Protein AF-0000000071009349 (afdb_homodimer)

Sequence (386 aa):
MPAERRWDQREYRIVESASHNNNARTVIIETTTPGTSVPPHYHSRFSETFELINGSVSVHTGPADTSELAFKSTLTPLEPGKPMTVPLGWYHQFIVGNETSTFKCTLEPGDIGFENMLKVLDGLKRDGELDQLEEDDVFLAVLMDLTDAHPLWKVGEMLINVRKERSEAIEQMKEALLKKYDTPEALARLMADMPAERRWDQREYRIVESASHNNNARTVIIETTTPGTSVPPHYHSRFSETFELINGSVSVHTGPADTSELAFKSTLTPLEPGKPMTVPLGWYHQFIVGNETSTFKCTLEPGDIGFENMLKVLDGLKRDGELDQLEEDDVFLAVLMDLTDAHPLWKVGEMLINVRKERSEAIEQMKEALLKKYDTPEALARLMAD

Nearest PDB structures (foldseek):
  3s7i-assembly2_B  TM=7.568E-01  e=2.625E-07  Arachis hypogaea
  3smh-assembly1_A  TM=7.484E-01  e=4.277E-07  Arachis hypogaea
  2cv6-assembly1_A  TM=7.395E-01  e=4.024E-07  Vigna radiata
  2eaa-assembly1_A  TM=7.449E-01  e=1.364E-06  Vigna angularis
  1ipk-assembly1_A  TM=7.450E-01  e=4.911E-06  Glycine max

InterPro domains:
  IPR011051 RmlC-like cupin domain superfamily [SSF51182] (26-125)
  IPR014710 RmlC-like jelly roll fold [G3DSA:2.60.120.10] (3-122)

Organism: Aspergillus flavus (strain ATCC 200026 / FGSC A1120 / IAM 13836 / NRRL 3357 / JCM 12722 / SRRC 167) (NCBI:txid332952)

Radius of gyration: 21.29 Å; Cα contacts (8 Å, |Δi|>4): 818; chains: 2; bounding box: 38×62×52 Å

Secondary structure (DSSP, 8-state):
------GGG-EEEEEE-GGGTTTS-EEEEEEE-TT-B---EEESS-EEEEEEEES-EEEEEE-TT--HHHHHT--EE-BTTB-EEE-TT-EEEEEE-SS-EEEEEEEES--HHHHHHHHHHHHHHHTT-GGGGTT-HHHHHHHHHHTTEEE-HHHHHHHHHHHHHSHHHHHHHHHHHHHHH-SHHHHHHHH--/---TT-GGG-EEEEEE-GGGTTTS-EEEEEEE-TT-B--SEEESS-EEEEEEEES-EEEEEE-TT--HHHHHT--EE-BTTB-EEE-TT-EEEEEE-SS-EEEEEEEES--HHHHHHHHHHHHHHHTT-GGGGTT-HHHHHHHHHHTTEEE-HHHHHHHHHHHHHSHHHHHHHHHHHHHHH-SHHHHHHHH--

Solvent-accessible surface area (backbone atoms only — not comparable to full-atom values): 19409 Å² total; per-residue (Å²): 126,76,67,42,51,53,69,83,55,50,43,73,34,39,78,38,51,19,92,76,52,68,26,53,33,24,30,34,41,39,38,34,46,50,56,26,30,55,71,46,22,26,28,82,73,31,23,43,29,42,32,39,73,44,69,36,43,29,34,27,53,40,56,70,84,59,46,74,73,62,39,71,70,37,64,38,75,58,39,70,89,47,69,45,72,43,56,60,47,22,35,34,32,51,38,28,37,90,37,62,24,32,34,37,40,37,29,43,23,26,47,68,40,43,52,41,42,52,26,35,54,52,46,30,49,75,70,69,50,39,74,82,41,73,84,33,66,55,54,50,51,35,50,27,59,35,48,46,45,47,50,45,65,73,62,26,54,51,48,54,51,45,40,65,73,39,36,40,58,28,53,52,49,44,51,52,45,42,73,72,24,62,42,74,66,41,53,51,57,33,49,51,132,127,83,78,41,48,52,69,85,56,50,43,74,33,39,79,39,51,19,91,77,51,68,24,53,33,24,29,34,42,39,38,34,44,50,55,28,32,57,76,46,23,27,28,82,73,32,23,44,30,43,31,38,70,44,70,36,45,29,35,28,52,42,56,71,85,58,46,72,71,63,38,70,70,36,64,39,74,59,40,70,89,48,71,45,73,44,55,60,47,23,34,34,30,50,38,29,36,91,36,63,24,31,33,36,41,37,27,43,23,26,47,67,40,44,52,40,42,51,26,35,53,52,46,29,48,75,69,69,51,38,76,82,41,73,82,34,68,55,54,50,51,34,51,28,61,35,48,46,44,47,49,46,66,76,61,26,54,52,48,53,53,45,38,64,74,38,35,41,58,28,54,51,48,45,51,52,45,42,73,73,23,63,42,75,66,40,51,51,59,32,48,51,132

Foldseek 3Di:
DQQQQVLLFKDKFWQDACVVVVQFKTKMKMKGFAFHKDFKWFAQPWKKKKAWDDAKKWKFKAAPPDDPVNSVVRIDIHDHPDMDIHGHRIIMMMHGHHGTTMMMMMIGRYAVLLVLLVQLSVVCSVVVNNVVCSPPLLVVLLNCVSRRIQGDDPNNVVNVVCCVVPVVVSVVVNVVSCVPGVDPVSNCVSNPD/DQQLQPLLFKDKFWQDACVVPVQFKTKMKMKGFAFHKHFKWFAAPWKKKKAWDDAKKWKFKAAPPDDPVNSVVRTDIHDHPDMDIHGHRIIMMMHGHHGTTMMMMMIGRYAVLLVLLVQLSVVCSVVVNNVVCSPPLLVVLLNCVSRRIQGDDPNNVVNVVCCVVPVVVSVVVNVVSCVPGVDPVSNCVSNPD

Structure (mmCIF, N/CA/C/O backbone):
data_AF-0000000071009349-model_v1
#
loop_
_entity.id
_entity.type
_entity.pdbx_description
1 polymer 'Cupin type-1 domain-containing protein'
#
loop_
_atom_site.group_PDB
_atom_site.id
_atom_site.type_symbol
_atom_site.label_atom_id
_atom_site.label_alt_id
_atom_site.label_comp_id
_atom_site.label_asym_id
_atom_site.label_entity_id
_atom_site.label_seq_id
_atom_site.pdbx_PDB_ins_code
_atom_site.Cartn_x
_atom_site.Cartn_y
_atom_site.Cartn_z
_atom_site.occupancy
_atom_site.B_iso_or_equiv
_atom_site.auth_seq_id
_atom_site.auth_comp_id
_atom_site.auth_asym_id
_atom_site.auth_atom_id
_atom_site.pdbx_PDB_model_num
ATOM 1 N N . MET A 1 1 ? 15.219 -21.469 3.133 1 33.97 1 MET A N 1
ATOM 2 C CA . MET A 1 1 ? 14.781 -22.141 1.91 1 33.97 1 MET A CA 1
ATOM 3 C C . MET A 1 1 ? 14.102 -21.156 0.969 1 33.97 1 MET A C 1
ATOM 5 O O . MET A 1 1 ? 13.266 -20.359 1.397 1 33.97 1 MET A O 1
ATOM 9 N N . PRO A 1 2 ? 14.766 -20.719 0.008 1 44.06 2 PRO A N 1
ATOM 10 C CA . PRO A 1 2 ? 14.32 -19.719 -0.963 1 44.06 2 PRO A CA 1
ATOM 11 C C . PRO A 1 2 ? 12.867 -19.906 -1.389 1 44.06 2 PRO A C 1
ATOM 13 O O . PRO A 1 2 ? 12.398 -21.047 -1.489 1 44.06 2 PRO A O 1
ATOM 16 N N . ALA A 1 3 ? 11.977 -19.141 -0.823 1 52.59 3 ALA A N 1
ATOM 17 C CA . ALA A 1 3 ? 10.602 -19.281 -1.298 1 52.59 3 ALA A CA 1
ATOM 18 C C . ALA A 1 3 ? 10.57 -19.641 -2.781 1 52.59 3 ALA A C 1
ATOM 20 O O . ALA A 1 3 ? 11.25 -19.016 -3.594 1 52.59 3 ALA A O 1
ATOM 21 N N . GLU A 1 4 ? 10.289 -20.906 -3.043 1 76.62 4 GLU A N 1
ATOM 22 C CA . GLU A 1 4 ? 10.25 -21.438 -4.398 1 76.62 4 GLU A CA 1
ATOM 23 C C . GLU A 1 4 ? 9.156 -20.781 -5.227 1 76.62 4 GLU A C 1
ATOM 25 O O . GLU A 1 4 ? 8.07 -21.344 -5.398 1 76.62 4 GLU A O 1
ATOM 30 N N . ARG A 1 5 ? 9.391 -19.469 -5.484 1 76.38 5 ARG A N 1
ATOM 31 C CA . ARG A 1 5 ? 8.406 -18.656 -6.188 1 76.38 5 ARG A CA 1
ATOM 32 C C . ARG A 1 5 ? 8.172 -19.188 -7.602 1 76.38 5 ARG A C 1
ATOM 34 O O . ARG A 1 5 ? 7.043 -1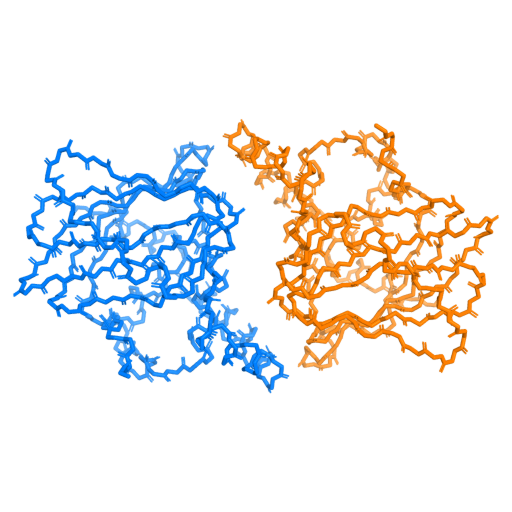9.172 -8.102 1 76.38 5 ARG A O 1
ATOM 41 N N . ARG A 1 6 ? 9.211 -19.703 -8.18 1 84.62 6 ARG A N 1
ATOM 42 C CA . ARG A 1 6 ? 9.164 -20.328 -9.492 1 84.62 6 ARG A CA 1
ATOM 43 C C . ARG A 1 6 ? 8.352 -19.484 -10.477 1 84.62 6 ARG A C 1
ATOM 45 O O . ARG A 1 6 ? 7.457 -20 -11.148 1 84.62 6 ARG A O 1
ATOM 52 N N . TRP A 1 7 ? 8.672 -18.219 -10.602 1 84.88 7 TRP A N 1
ATOM 53 C CA . TRP A 1 7 ? 7.91 -17.281 -11.422 1 84.88 7 TRP A CA 1
ATOM 54 C C . TRP A 1 7 ? 7.793 -17.797 -12.859 1 84.88 7 TRP A C 1
ATOM 56 O O . TRP A 1 7 ? 6.738 -17.672 -13.484 1 84.88 7 TRP A O 1
ATOM 66 N N . ASP A 1 8 ? 8.812 -18.391 -13.289 1 84.06 8 ASP A N 1
ATOM 67 C CA . ASP A 1 8 ? 8.883 -18.797 -14.68 1 84.06 8 ASP A CA 1
ATOM 68 C C . ASP A 1 8 ? 8.07 -20.078 -14.922 1 84.06 8 ASP A C 1
ATOM 70 O O . ASP A 1 8 ? 7.828 -20.453 -16.062 1 84.06 8 ASP A O 1
ATOM 74 N N . GLN A 1 9 ? 7.629 -20.688 -13.844 1 88.62 9 GLN A N 1
ATOM 75 C CA . GLN A 1 9 ? 6.875 -21.922 -13.977 1 88.62 9 GLN A CA 1
ATOM 76 C C . GLN A 1 9 ? 5.391 -21.703 -13.703 1 88.62 9 GLN A C 1
ATOM 78 O O . GLN A 1 9 ? 4.621 -22.656 -13.602 1 88.62 9 GLN A O 1
ATOM 83 N N . ARG A 1 10 ? 5.047 -20.484 -13.594 1 93.44 10 ARG A N 1
ATOM 84 C CA . ARG A 1 10 ? 3.662 -20.125 -13.305 1 93.44 10 ARG A CA 1
ATOM 85 C C . ARG A 1 10 ? 2.965 -19.594 -14.555 1 93.44 10 ARG A C 1
ATOM 87 O O . ARG A 1 10 ? 3.561 -18.844 -15.336 1 93.44 10 ARG A O 1
ATOM 94 N N . GLU A 1 11 ? 1.823 -20.109 -14.75 1 94.56 11 GLU A N 1
ATOM 95 C CA . GLU A 1 11 ? 0.982 -19.641 -15.844 1 94.56 11 GLU A CA 1
ATOM 96 C C . GLU A 1 11 ? -0.296 -18.984 -15.32 1 94.56 11 GLU A C 1
ATOM 98 O O . GLU A 1 11 ? -0.924 -19.516 -14.391 1 94.56 11 GLU A O 1
ATOM 103 N N . TYR A 1 12 ? -0.627 -17.859 -15.969 1 96.81 12 TYR A N 1
ATOM 104 C CA . TYR A 1 12 ? -1.777 -17.109 -15.492 1 96.81 12 TYR A CA 1
ATOM 105 C C . TYR A 1 12 ? -2.752 -16.812 -16.625 1 96.81 12 TYR A C 1
ATOM 107 O O . TYR A 1 12 ? -2.342 -16.625 -17.766 1 96.81 12 TYR A O 1
ATOM 115 N N . ARG A 1 13 ? -3.996 -16.766 -16.266 1 97.88 13 ARG A N 1
ATOM 116 C CA . ARG A 1 13 ? -5.074 -16.203 -17.078 1 97.88 13 ARG A CA 1
ATOM 117 C C . ARG A 1 13 ? -5.973 -15.297 -16.25 1 97.88 13 ARG A C 1
ATOM 119 O O . ARG A 1 13 ? -6.348 -15.633 -15.125 1 97.88 13 ARG A O 1
ATOM 126 N N . ILE A 1 14 ? -6.301 -14.156 -16.828 1 98.62 14 ILE A N 1
ATOM 127 C CA . ILE A 1 14 ? -7.297 -13.289 -16.219 1 98.62 14 ILE A CA 1
ATOM 128 C C . ILE A 1 14 ? -8.68 -13.602 -16.781 1 98.62 14 ILE A C 1
ATOM 130 O O . ILE A 1 14 ? -8.914 -13.438 -17.984 1 98.62 14 ILE A O 1
ATOM 134 N N . VAL A 1 15 ? -9.562 -14 -15.961 1 98.44 15 VAL A N 1
ATOM 135 C CA . VAL A 1 15 ? -10.914 -14.383 -16.359 1 98.44 15 VAL A CA 1
ATOM 136 C C . VAL A 1 15 ? -11.828 -13.156 -16.328 1 98.44 15 VAL A C 1
ATOM 138 O O . VAL A 1 15 ? -12.711 -13 -17.172 1 98.44 15 VAL A O 1
ATOM 141 N N . GLU A 1 16 ? -11.695 -12.375 -15.312 1 98.19 16 GLU A N 1
ATOM 142 C CA . GLU A 1 16 ? -12.375 -11.094 -15.148 1 98.19 16 GLU A CA 1
ATOM 143 C C . GLU A 1 16 ? -11.391 -10 -14.734 1 98.19 16 GLU A C 1
ATOM 145 O O . GLU A 1 16 ? -10.594 -10.195 -13.82 1 98.19 16 GLU A O 1
ATOM 150 N N . SER A 1 17 ? -11.438 -8.93 -15.461 1 98.25 17 SER A N 1
ATOM 151 C CA . SER A 1 17 ? -10.602 -7.785 -15.117 1 98.25 17 SER A CA 1
ATOM 152 C C . SER A 1 17 ? -11.406 -6.699 -14.422 1 98.25 17 SER A C 1
ATOM 154 O O . SER A 1 17 ? -12.539 -6.418 -14.797 1 98.25 17 SER A O 1
ATOM 156 N N . ALA A 1 18 ? -10.797 -6.086 -13.492 1 96.94 18 ALA A N 1
ATOM 157 C CA . ALA A 1 18 ? -11.406 -4.961 -12.781 1 96.94 18 ALA A CA 1
ATOM 158 C C . ALA A 1 18 ? -11.742 -3.822 -13.742 1 96.94 18 ALA A C 1
ATOM 160 O O . ALA A 1 18 ? -12.711 -3.088 -13.531 1 96.94 18 ALA A O 1
ATOM 161 N N . SER A 1 19 ? -10.969 -3.684 -14.766 1 94.56 19 SER A N 1
ATOM 162 C CA . SER A 1 19 ? -11.172 -2.611 -15.734 1 94.56 19 SER A CA 1
ATOM 163 C C . SER A 1 19 ? -12.453 -2.822 -16.531 1 94.56 19 SER A C 1
ATOM 165 O O . SER A 1 19 ? -12.93 -1.905 -17.203 1 94.56 19 SER A O 1
ATOM 167 N N . HIS A 1 20 ? -13 -3.982 -16.438 1 95.88 20 HIS A N 1
ATOM 168 C CA . HIS A 1 20 ? -14.164 -4.297 -17.266 1 95.88 20 HIS A CA 1
ATOM 169 C C . HIS A 1 20 ? -15.414 -4.477 -16.406 1 95.88 20 HIS A C 1
ATOM 171 O O . HIS A 1 20 ? -16.484 -4.781 -16.922 1 95.88 20 HIS A O 1
ATOM 177 N N . ASN A 1 21 ? -15.352 -4.336 -15.102 1 96.75 21 ASN A N 1
ATOM 178 C CA . ASN A 1 21 ? -16.516 -4.641 -14.273 1 96.75 21 ASN A CA 1
ATOM 179 C C . ASN A 1 21 ? -16.656 -3.654 -13.117 1 96.75 21 ASN A C 1
ATOM 181 O O . ASN A 1 21 ? -17.047 -4.039 -12.016 1 96.75 21 ASN A O 1
ATOM 185 N N . ASN A 1 22 ? -16.234 -2.375 -13.398 1 93.06 22 ASN A N 1
ATOM 186 C CA . ASN A 1 22 ? -16.344 -1.284 -12.438 1 93.06 22 ASN A CA 1
ATOM 187 C C . ASN A 1 22 ? -15.602 -1.598 -11.148 1 93.06 22 ASN A C 1
ATOM 189 O O . ASN A 1 22 ? -16.109 -1.354 -10.055 1 93.06 22 ASN A O 1
ATOM 193 N N . ASN A 1 23 ? -14.484 -2.334 -11.266 1 95.06 23 ASN A N 1
ATOM 194 C CA . ASN A 1 23 ? -13.547 -2.639 -10.195 1 95.06 23 ASN A CA 1
ATOM 195 C C . ASN A 1 23 ? -14.133 -3.641 -9.203 1 95.06 23 ASN A C 1
ATOM 197 O O . ASN A 1 23 ? -13.656 -3.758 -8.078 1 95.06 23 ASN A O 1
ATOM 201 N N . ALA A 1 24 ? -15.109 -4.367 -9.57 1 95.56 24 ALA A N 1
ATOM 202 C CA . ALA A 1 24 ? -15.805 -5.285 -8.664 1 95.56 24 ALA A CA 1
ATOM 203 C C . ALA A 1 24 ? -14.883 -6.418 -8.227 1 95.56 24 ALA A C 1
ATOM 205 O O . ALA A 1 24 ? -14.859 -6.789 -7.051 1 95.56 24 ALA A O 1
ATOM 206 N N . ARG A 1 25 ? -14.156 -6.957 -9.203 1 97.88 25 ARG A N 1
ATOM 207 C CA . ARG A 1 25 ? -13.266 -8.062 -8.859 1 97.88 25 ARG A CA 1
ATOM 208 C C . ARG A 1 25 ? -12.234 -8.289 -9.953 1 97.88 25 ARG A C 1
ATOM 210 O O . ARG A 1 25 ? -12.414 -7.855 -11.094 1 97.88 25 ARG A O 1
ATOM 217 N N . THR A 1 26 ? -11.141 -8.828 -9.664 1 98.56 26 THR A N 1
ATOM 218 C CA . THR A 1 26 ? -10.164 -9.469 -10.531 1 98.56 26 THR A CA 1
ATOM 219 C C . THR A 1 26 ? -10.156 -10.984 -10.312 1 98.56 26 THR A C 1
ATOM 221 O O . THR A 1 26 ? -10 -11.453 -9.188 1 98.56 26 THR A O 1
ATOM 224 N N . VAL A 1 27 ? -10.375 -11.727 -11.344 1 98.81 27 VAL A N 1
ATOM 225 C CA . VAL A 1 27 ? -10.391 -13.188 -11.242 1 98.81 27 VAL A CA 1
ATOM 226 C C . VAL A 1 27 ? -9.273 -13.773 -12.094 1 98.81 27 VAL A C 1
ATOM 228 O O . VAL A 1 27 ? -9.18 -13.492 -13.297 1 98.81 27 VAL A O 1
ATOM 231 N N . ILE A 1 28 ? -8.477 -14.578 -11.516 1 98.75 28 ILE A N 1
ATOM 232 C CA . ILE A 1 28 ? -7.266 -15.125 -12.133 1 98.75 28 ILE A CA 1
ATOM 233 C C . ILE A 1 28 ? -7.266 -16.641 -12 1 98.75 28 ILE A C 1
ATOM 235 O O . ILE A 1 28 ? -7.609 -17.188 -10.945 1 98.75 28 ILE A O 1
ATOM 239 N N . ILE A 1 29 ? -6.941 -17.344 -13.008 1 98.62 29 ILE A N 1
ATOM 240 C CA . ILE A 1 29 ? -6.617 -18.75 -12.953 1 98.62 29 ILE A CA 1
ATOM 241 C C . ILE A 1 29 ? -5.105 -18.938 -13.047 1 98.62 29 ILE A C 1
ATOM 243 O O . ILE A 1 29 ? -4.465 -18.438 -13.969 1 98.62 29 ILE A O 1
ATOM 247 N N . GLU A 1 30 ? -4.547 -19.594 -12.102 1 97.94 30 GLU A N 1
ATOM 248 C CA . GLU A 1 30 ? -3.111 -19.875 -12.078 1 97.94 30 GLU A CA 1
ATOM 249 C C . GLU A 1 30 ? -2.842 -21.375 -12.133 1 97.94 30 GLU A C 1
ATOM 251 O O . GLU A 1 30 ? -3.506 -22.156 -11.445 1 97.94 30 GLU A O 1
ATOM 256 N N . THR A 1 31 ? -2.002 -21.781 -12.984 1 98 31 THR A N 1
ATOM 257 C CA . THR A 1 31 ? -1.43 -23.125 -13.008 1 98 31 THR A CA 1
ATOM 258 C C . THR A 1 31 ? 0.057 -23.094 -12.672 1 98 31 THR A C 1
ATOM 260 O O . THR A 1 31 ? 0.817 -22.328 -13.273 1 98 31 THR A O 1
ATOM 263 N N . THR A 1 32 ? 0.44 -23.875 -11.734 1 96.19 32 THR A N 1
ATOM 264 C CA . THR A 1 32 ? 1.826 -23.797 -11.281 1 96.19 32 THR A CA 1
ATOM 265 C C . THR A 1 32 ? 2.344 -25.156 -10.844 1 96.19 32 THR A C 1
ATOM 267 O O . THR A 1 32 ? 1.579 -26.125 -10.758 1 96.19 32 THR A O 1
ATOM 270 N N . THR A 1 33 ? 3.633 -25.25 -10.664 1 95.75 33 THR A N 1
ATOM 271 C CA . THR A 1 33 ? 4.332 -26.516 -10.484 1 95.75 33 THR A CA 1
ATOM 272 C C . THR A 1 33 ? 4.449 -26.859 -9 1 95.75 33 THR A C 1
ATOM 274 O O . THR A 1 33 ? 4.223 -26.016 -8.141 1 95.75 33 THR A O 1
ATOM 277 N N . PRO A 1 34 ? 4.75 -28.141 -8.711 1 95.88 34 PRO A N 1
ATOM 278 C CA . PRO A 1 34 ? 4.848 -28.609 -7.328 1 95.88 34 PRO A CA 1
ATOM 279 C C . PRO A 1 34 ? 5.828 -27.797 -6.492 1 95.88 34 PRO A C 1
ATOM 281 O O . PRO A 1 34 ? 6.902 -27.438 -6.977 1 95.88 34 PRO A O 1
ATOM 284 N N . GLY A 1 35 ? 5.445 -27.516 -5.27 1 94.5 35 GLY A N 1
ATOM 285 C CA . GLY A 1 35 ? 6.328 -26.859 -4.324 1 94.5 35 GLY A CA 1
ATOM 286 C C . GLY A 1 35 ? 6.301 -25.344 -4.438 1 94.5 35 GLY A C 1
ATOM 287 O O . GLY A 1 35 ? 6.863 -24.641 -3.596 1 94.5 35 GLY A O 1
ATOM 288 N N . THR A 1 36 ? 5.59 -24.828 -5.445 1 95.38 36 THR A N 1
ATOM 289 C CA . THR A 1 36 ? 5.492 -23.391 -5.637 1 95.38 36 THR A CA 1
ATOM 290 C C . THR A 1 36 ? 4.805 -22.734 -4.445 1 95.38 36 THR A C 1
ATOM 292 O O . THR A 1 36 ? 3.814 -23.25 -3.928 1 95.38 36 THR A O 1
ATOM 295 N N . SER A 1 37 ? 5.371 -21.594 -3.99 1 95.75 37 SER A N 1
ATOM 296 C CA . SER A 1 37 ? 4.766 -20.812 -2.922 1 95.75 37 SER A CA 1
ATOM 297 C C . SER A 1 37 ? 5.172 -19.344 -3.014 1 95.75 37 SER A C 1
ATOM 299 O O . SER A 1 37 ? 5.805 -18.922 -3.988 1 95.75 37 SER A O 1
ATOM 301 N N . VAL A 1 38 ? 4.652 -18.547 -2.164 1 93.75 38 VAL A N 1
ATOM 302 C CA . VAL A 1 38 ? 5.004 -17.141 -1.971 1 93.75 38 VAL A CA 1
ATOM 303 C C . VAL A 1 38 ? 5.277 -16.875 -0.491 1 93.75 38 VAL A C 1
ATOM 305 O O . VAL A 1 38 ? 4.82 -17.625 0.375 1 93.75 38 VAL A O 1
ATOM 308 N N . PRO A 1 39 ? 6.062 -15.883 -0.179 1 94.25 39 PRO A N 1
ATOM 309 C CA . PRO A 1 39 ? 6.23 -15.578 1.243 1 94.25 39 PRO A CA 1
ATOM 310 C C . PRO A 1 39 ? 4.914 -15.211 1.928 1 94.25 39 PRO A C 1
ATOM 312 O O . PRO A 1 39 ? 4.02 -14.656 1.292 1 94.25 39 PRO A O 1
ATOM 315 N N . PRO A 1 40 ? 4.832 -15.531 3.25 1 96.75 40 PRO A N 1
ATOM 316 C CA . PRO A 1 40 ? 3.664 -15.055 3.994 1 96.75 40 PRO A CA 1
ATOM 317 C C . PRO A 1 40 ? 3.467 -13.547 3.883 1 96.75 40 PRO A C 1
ATOM 319 O O . PRO A 1 40 ? 4.434 -12.781 3.977 1 96.75 40 PRO A O 1
ATOM 322 N N . HIS A 1 41 ? 2.229 -13.086 3.668 1 97.12 41 HIS A N 1
ATOM 323 C CA . HIS A 1 41 ? 1.938 -11.672 3.459 1 97.12 41 HIS A CA 1
ATOM 324 C C . HIS A 1 41 ? 0.471 -11.359 3.74 1 97.12 41 HIS A C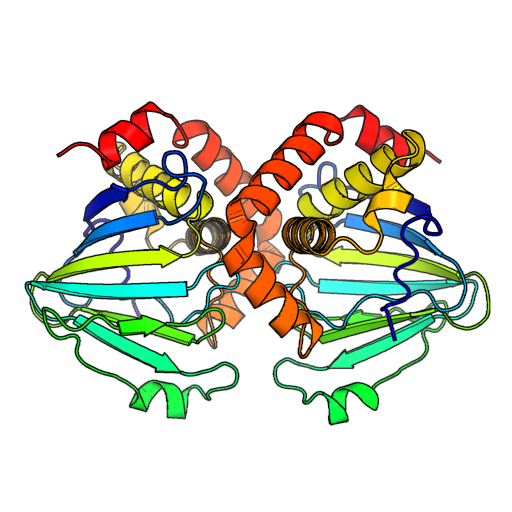 1
ATOM 326 O O . HIS A 1 41 ? -0.309 -12.266 4.051 1 97.12 41 HIS A O 1
ATOM 332 N N . TYR A 1 42 ? 0.134 -10.148 3.703 1 95.62 42 TYR A N 1
ATOM 333 C CA . TYR A 1 42 ? -1.254 -9.695 3.715 1 95.62 42 TYR A CA 1
ATOM 334 C C . TYR A 1 42 ? -1.481 -8.609 2.672 1 95.62 42 TYR A C 1
ATOM 336 O O . TYR A 1 42 ? -0.526 -8.062 2.117 1 95.62 42 TYR A O 1
ATOM 344 N N . HIS A 1 43 ? -2.725 -8.406 2.303 1 95.56 43 HIS A N 1
ATOM 345 C CA . HIS A 1 43 ? -3.152 -7.316 1.433 1 95.56 43 HIS A CA 1
ATOM 346 C C . HIS A 1 43 ? -3.99 -6.297 2.197 1 95.56 43 HIS A C 1
ATOM 348 O O . HIS A 1 43 ? -4.746 -6.66 3.1 1 95.56 43 HIS A O 1
ATOM 354 N N . SER A 1 44 ? -3.902 -5.07 1.771 1 90.5 44 SER A N 1
ATOM 355 C CA . SER A 1 44 ? -4.645 -4.023 2.467 1 90.5 44 SER A CA 1
ATOM 356 C C . SER A 1 44 ? -5.723 -3.422 1.573 1 90.5 44 SER A C 1
ATOM 358 O O . SER A 1 44 ? -6.43 -2.498 1.981 1 90.5 44 SER A O 1
ATOM 360 N N . ARG A 1 45 ? -5.918 -3.994 0.397 1 91.56 45 ARG A N 1
ATOM 361 C CA . ARG A 1 45 ? -6.832 -3.342 -0.535 1 91.56 45 ARG A CA 1
ATOM 362 C C . ARG A 1 45 ? -7.949 -4.289 -0.963 1 91.56 45 ARG A C 1
ATOM 364 O O . ARG A 1 45 ? -8.977 -3.852 -1.487 1 91.56 45 ARG A O 1
ATOM 371 N N . PHE A 1 46 ? -7.711 -5.539 -0.747 1 95.81 46 PHE A N 1
ATOM 372 C CA . PHE A 1 46 ? -8.695 -6.504 -1.232 1 95.81 46 PHE A CA 1
ATOM 373 C C . PHE A 1 46 ? -8.633 -7.797 -0.428 1 95.81 46 PHE A C 1
ATOM 375 O O . PHE A 1 46 ? -7.605 -8.094 0.191 1 95.81 46 PHE A O 1
ATOM 382 N N . SER A 1 47 ? -9.734 -8.477 -0.39 1 96.69 47 SER A N 1
ATOM 383 C CA . SER A 1 47 ? -9.758 -9.867 0.035 1 96.69 47 SER A CA 1
ATOM 384 C C . SER A 1 47 ? -9.352 -10.805 -1.103 1 96.69 47 SER A C 1
ATOM 386 O O . SER A 1 47 ? -9.422 -10.422 -2.273 1 96.69 47 SER A O 1
ATOM 388 N N . GLU A 1 48 ? -8.883 -11.898 -0.753 1 98.5 48 GLU A N 1
ATOM 389 C CA . GLU A 1 48 ? -8.438 -12.898 -1.724 1 98.5 48 GLU A CA 1
ATOM 390 C C . GLU A 1 48 ? -9.078 -14.25 -1.463 1 98.5 48 GLU A C 1
ATOM 392 O O . GLU A 1 48 ? -8.977 -14.797 -0.361 1 98.5 48 GLU A O 1
ATOM 397 N N . THR A 1 49 ? -9.758 -14.789 -2.469 1 98.81 49 THR A N 1
ATOM 398 C CA . THR A 1 49 ? -10.406 -16.094 -2.373 1 98.81 49 THR A CA 1
ATOM 399 C C . THR A 1 49 ? -9.688 -17.125 -3.25 1 98.81 49 THR A C 1
ATOM 401 O O . THR A 1 49 ? -9.43 -16.859 -4.43 1 98.81 49 THR A O 1
ATOM 404 N N . PHE A 1 50 ? -9.445 -18.25 -2.658 1 98.88 50 PHE A N 1
ATOM 405 C CA . PHE A 1 50 ? -8.797 -19.344 -3.363 1 98.88 50 PHE A CA 1
ATOM 406 C C . PHE A 1 50 ? -9.789 -20.484 -3.607 1 98.88 50 PHE A C 1
ATOM 408 O O . PHE A 1 50 ? -10.5 -20.891 -2.691 1 98.88 50 PHE A O 1
ATOM 415 N N . GLU A 1 51 ? -9.828 -20.969 -4.816 1 98.75 51 GLU A N 1
ATOM 416 C CA . GLU A 1 51 ? -10.625 -22.141 -5.203 1 98.75 51 GLU A CA 1
ATOM 417 C C . GLU A 1 51 ? -9.781 -23.141 -5.992 1 98.75 51 GLU A C 1
ATOM 419 O O . GLU A 1 51 ? -9.297 -22.828 -7.078 1 98.75 51 GLU A O 1
ATOM 424 N N . LEU A 1 52 ? -9.719 -24.328 -5.5 1 98.81 52 LEU A N 1
ATOM 425 C CA . LEU A 1 52 ? -8.969 -25.359 -6.195 1 98.81 52 LEU A CA 1
ATOM 426 C C . LEU A 1 52 ? -9.75 -25.891 -7.391 1 98.81 52 LEU A C 1
ATOM 428 O O . LEU A 1 52 ? -10.938 -26.203 -7.273 1 98.81 52 LEU A O 1
ATOM 432 N N . ILE A 1 53 ? -9.156 -25.938 -8.477 1 98.5 53 ILE A N 1
ATOM 433 C CA . ILE A 1 53 ? -9.75 -26.531 -9.664 1 98.5 53 ILE A CA 1
ATOM 434 C C . ILE A 1 53 ? -9.211 -27.953 -9.844 1 98.5 53 ILE A C 1
ATOM 436 O O . ILE A 1 53 ? -9.984 -28.906 -10 1 98.5 53 ILE A O 1
ATOM 440 N N . ASN A 1 54 ? -7.93 -28.109 -9.797 1 98 54 ASN A N 1
ATOM 441 C CA . ASN A 1 54 ? -7.273 -29.422 -9.867 1 98 54 ASN A CA 1
ATOM 442 C C . ASN A 1 54 ? -5.934 -29.406 -9.141 1 98 54 ASN A C 1
ATOM 444 O O . ASN A 1 54 ? -5.309 -28.359 -8.992 1 98 54 ASN A O 1
ATOM 448 N N . GLY A 1 55 ? -5.543 -30.578 -8.695 1 98.25 55 GLY A N 1
ATOM 449 C CA . GLY A 1 55 ? -4.258 -30.719 -8.023 1 98.25 55 GLY A CA 1
ATOM 450 C C . GLY A 1 55 ? -4.352 -30.594 -6.52 1 98.25 55 GLY A C 1
ATOM 451 O O . GLY A 1 55 ? -5.301 -31.078 -5.906 1 98.25 55 GLY A O 1
ATOM 452 N N . SER A 1 56 ? -3.223 -30.109 -5.934 1 98.25 56 SER A N 1
ATOM 453 C CA . SER A 1 56 ? -3.102 -30.031 -4.48 1 98.25 56 SER A CA 1
ATOM 454 C C . SER A 1 56 ? -2.498 -28.703 -4.055 1 98.25 56 SER A C 1
ATOM 456 O O . SER A 1 56 ? -1.343 -28.406 -4.367 1 98.25 56 SER A O 1
ATOM 458 N N . VAL A 1 57 ? -3.33 -27.906 -3.395 1 98.44 57 VAL A N 1
ATOM 459 C CA . VAL A 1 57 ? -2.896 -26.625 -2.842 1 98.44 57 VAL A CA 1
ATOM 460 C C . VAL A 1 57 ? -3.398 -26.484 -1.407 1 98.44 57 VAL A C 1
ATOM 462 O O . VAL A 1 57 ? -4.523 -26.875 -1.095 1 98.44 57 VAL A O 1
ATOM 465 N N . SER A 1 58 ? -2.545 -26.016 -0.554 1 98.62 58 SER A N 1
ATOM 466 C CA . SER A 1 58 ? -2.912 -25.672 0.816 1 98.62 58 SER A CA 1
ATOM 467 C C . SER A 1 58 ? -2.615 -24.203 1.117 1 98.62 58 SER A C 1
ATOM 469 O O . SER A 1 58 ? -1.787 -23.594 0.447 1 98.62 58 SER A O 1
ATOM 471 N N . VAL A 1 59 ? -3.344 -23.703 2.109 1 98.62 59 VAL A N 1
ATOM 472 C CA . VAL A 1 59 ? -3.178 -22.297 2.439 1 98.62 59 VAL A CA 1
ATOM 473 C C . VAL A 1 59 ? -3.027 -22.141 3.951 1 98.62 59 VAL A C 1
ATOM 475 O O . VAL A 1 59 ? -3.793 -22.719 4.723 1 98.62 59 VAL A O 1
ATOM 478 N N . HIS A 1 60 ? -1.973 -21.422 4.352 1 98.38 60 HIS A N 1
ATOM 479 C CA . HIS A 1 60 ? -1.94 -20.844 5.688 1 98.38 60 HIS A CA 1
ATOM 480 C C . HIS A 1 60 ? -2.758 -19.562 5.75 1 98.38 60 HIS A C 1
ATOM 482 O O . HIS A 1 60 ? -2.707 -18.734 4.828 1 98.38 60 HIS A O 1
ATOM 488 N N . THR A 1 61 ? -3.547 -19.391 6.828 1 98.19 61 THR A N 1
ATOM 489 C CA . THR A 1 61 ? -4.223 -18.109 6.984 1 98.19 61 THR A CA 1
ATOM 490 C C . THR A 1 61 ? -4.473 -17.812 8.461 1 98.19 61 THR A C 1
ATOM 492 O O . THR A 1 61 ? -4.617 -18.719 9.273 1 98.19 61 THR A O 1
ATOM 495 N N . GLY A 1 62 ? -4.426 -16.578 8.82 1 96.75 62 GLY A N 1
ATOM 496 C CA . GLY A 1 62 ? -4.73 -16.094 10.156 1 96.75 62 GLY A CA 1
ATOM 497 C C . GLY A 1 62 ? -4.918 -14.594 10.219 1 96.75 62 GLY A C 1
ATOM 498 O O . GLY A 1 62 ? -4.512 -13.867 9.297 1 96.75 62 GLY A O 1
ATOM 499 N N . PRO A 1 63 ? -5.582 -14.18 11.281 1 93 63 PRO A N 1
ATOM 500 C CA . PRO A 1 63 ? -5.793 -12.734 11.422 1 93 63 PRO A CA 1
ATOM 501 C C . PRO A 1 63 ? -4.496 -11.969 11.664 1 93 63 PRO A C 1
ATOM 503 O O . PRO A 1 63 ? -3.447 -12.586 11.898 1 93 63 PRO A O 1
ATOM 506 N N . ALA A 1 64 ? -4.688 -10.688 11.547 1 85.06 64 ALA A N 1
ATOM 507 C CA . ALA A 1 64 ? -3.549 -9.836 11.883 1 85.06 64 ALA A CA 1
ATOM 508 C C . ALA A 1 64 ? -3.047 -10.117 13.297 1 85.06 64 ALA A C 1
ATOM 510 O O . ALA A 1 64 ? -3.828 -10.484 14.172 1 85.06 64 ALA A O 1
ATOM 511 N N . ASP A 1 65 ? -1.824 -10.078 13.578 1 81.81 65 ASP A N 1
ATOM 512 C CA . ASP A 1 65 ? -1.13 -10.234 14.852 1 81.81 65 ASP A CA 1
ATOM 513 C C . ASP A 1 65 ? -0.952 -11.711 15.203 1 81.81 65 ASP A C 1
ATOM 515 O O . ASP A 1 65 ? -0.519 -12.039 16.312 1 81.81 65 ASP A O 1
ATOM 519 N N . THR A 1 66 ? -1.372 -12.609 14.242 1 91.38 66 THR A N 1
ATOM 520 C CA . THR A 1 66 ? -1.013 -14.016 14.414 1 91.38 66 THR A CA 1
ATOM 521 C C . THR A 1 66 ? 0.503 -14.18 14.484 1 91.38 66 THR A C 1
ATOM 523 O O . THR A 1 66 ? 1.231 -13.625 13.656 1 91.38 66 THR A O 1
ATOM 526 N N . SER A 1 67 ? 0.961 -14.906 15.422 1 93 67 SER A N 1
ATOM 527 C CA . SER A 1 67 ? 2.396 -15.156 15.516 1 93 67 SER A CA 1
ATOM 528 C C . SER A 1 67 ? 2.871 -16.078 14.406 1 93 67 SER A C 1
ATOM 530 O O . SER A 1 67 ? 2.084 -16.859 13.859 1 93 67 SER A O 1
ATOM 532 N N . GLU A 1 68 ? 4.172 -15.984 14.133 1 94.19 68 GLU A N 1
ATOM 533 C CA . GLU A 1 68 ? 4.723 -16.859 13.102 1 94.19 68 GLU A CA 1
ATOM 534 C C . GLU A 1 68 ? 4.52 -18.328 13.453 1 94.19 68 GLU A C 1
ATOM 536 O O . GLU A 1 68 ? 4.172 -19.141 12.586 1 94.19 68 GLU A O 1
ATOM 541 N N . LEU A 1 69 ? 4.727 -18.656 14.711 1 95.44 69 LEU A N 1
ATOM 542 C CA . LEU A 1 69 ? 4.57 -20.031 15.164 1 95.44 69 LEU A CA 1
ATOM 543 C C . LEU A 1 69 ? 3.131 -20.516 14.992 1 95.44 69 LEU A C 1
ATOM 545 O O . LEU A 1 69 ? 2.893 -21.609 14.477 1 95.44 69 LEU A O 1
ATOM 549 N N . ALA A 1 70 ? 2.201 -19.703 15.453 1 96.75 70 ALA A N 1
ATOM 550 C CA . ALA A 1 70 ? 0.792 -20.062 15.305 1 96.75 70 ALA A CA 1
ATOM 551 C C . ALA A 1 70 ? 0.406 -20.172 13.828 1 96.75 70 ALA A C 1
ATOM 553 O O . ALA A 1 70 ? -0.363 -21.062 13.453 1 96.75 70 ALA A O 1
ATOM 554 N N . PHE A 1 71 ? 0.947 -19.297 13.016 1 97.5 71 PHE A N 1
ATOM 555 C CA . PHE A 1 71 ? 0.665 -19.266 11.586 1 97.5 71 PHE A CA 1
ATOM 556 C C . PHE A 1 71 ? 1.06 -20.578 10.93 1 97.5 71 PHE A C 1
ATOM 558 O O . PHE A 1 71 ? 0.342 -21.078 10.062 1 97.5 71 PHE A O 1
ATOM 565 N N . LYS A 1 72 ? 2.129 -21.172 11.352 1 95.56 72 LYS A N 1
ATOM 566 C CA . LYS A 1 72 ? 2.654 -22.406 10.766 1 95.56 72 LYS A CA 1
ATOM 567 C C . LYS A 1 72 ? 1.713 -23.578 11.008 1 95.56 72 LYS A C 1
ATOM 569 O O . LYS A 1 72 ? 1.778 -24.594 10.312 1 95.56 72 LYS A O 1
ATOM 574 N N . SER A 1 73 ? 0.821 -23.406 11.977 1 97.25 73 SER A N 1
ATOM 575 C CA . SER A 1 73 ? -0.07 -24.5 12.328 1 97.25 73 SER A CA 1
ATOM 576 C C . SER A 1 73 ? -1.419 -24.375 11.633 1 97.25 73 SER A C 1
ATOM 578 O O . SER A 1 73 ? -2.314 -25.188 11.836 1 97.25 73 SER A O 1
ATOM 580 N N . THR A 1 74 ? -1.556 -23.422 10.766 1 97.75 74 THR A N 1
ATOM 581 C CA . THR A 1 74 ? -2.873 -23.109 10.227 1 97.75 74 THR A CA 1
ATOM 582 C C . THR A 1 74 ? -3.039 -23.703 8.828 1 97.75 74 THR A C 1
ATOM 584 O O . THR A 1 74 ? -4.047 -23.453 8.164 1 97.75 74 THR A O 1
ATOM 587 N N . LEU A 1 75 ? -2.107 -24.5 8.352 1 97.69 75 LEU A N 1
ATOM 588 C CA . LEU A 1 75 ? -2.154 -25 6.984 1 97.69 75 LEU A CA 1
ATOM 589 C C . LEU A 1 75 ? -3.43 -25.812 6.75 1 97.69 75 LEU A C 1
ATOM 591 O O . LEU A 1 75 ? -3.709 -26.766 7.477 1 97.69 75 LEU A O 1
ATOM 595 N N . THR A 1 76 ? -4.164 -25.438 5.809 1 98.19 76 THR A N 1
ATOM 596 C CA . THR A 1 76 ? -5.43 -26.078 5.461 1 98.19 76 THR A CA 1
ATOM 597 C C . THR A 1 76 ? -5.465 -26.438 3.979 1 98.19 76 THR A C 1
ATOM 599 O O . THR A 1 76 ? -5.277 -25.562 3.119 1 98.19 76 THR A O 1
ATOM 602 N N . PRO A 1 77 ? -5.754 -27.672 3.65 1 98.44 77 PRO A N 1
ATOM 603 C CA . PRO A 1 77 ? -5.883 -28.031 2.236 1 98.44 77 PRO A CA 1
ATOM 604 C C . PRO A 1 77 ? -7.133 -27.438 1.589 1 98.44 77 PRO A C 1
ATOM 606 O O . PRO A 1 77 ? -8.188 -27.391 2.221 1 98.44 77 PRO A O 1
ATOM 609 N N . LEU A 1 78 ? -6.945 -26.984 0.353 1 98.62 78 LEU A N 1
ATOM 610 C CA . LEU A 1 78 ? -8.117 -26.578 -0.421 1 98.62 78 LEU A CA 1
ATOM 611 C C . LEU A 1 78 ? -8.859 -27.797 -0.953 1 98.62 78 LEU A C 1
ATOM 613 O O . LEU A 1 78 ? -8.242 -28.828 -1.239 1 98.62 78 LEU A O 1
ATOM 617 N N . GLU A 1 79 ? -10.125 -27.688 -1.042 1 97.62 79 GLU A N 1
ATOM 618 C CA . GLU A 1 79 ? -10.984 -28.703 -1.645 1 97.62 79 GLU A CA 1
ATOM 619 C C . GLU A 1 79 ? -11.773 -28.141 -2.818 1 97.62 79 GLU A C 1
ATOM 621 O O . GLU A 1 79 ? -12.328 -27.031 -2.725 1 97.62 79 GLU A O 1
ATOM 626 N N . PRO A 1 80 ? -11.734 -28.953 -3.928 1 96.81 80 PRO A N 1
ATOM 627 C CA . PRO A 1 80 ? -12.555 -28.469 -5.043 1 96.81 80 PRO A CA 1
ATOM 628 C C . PRO A 1 80 ? -13.992 -28.172 -4.629 1 96.81 80 PRO A C 1
ATOM 630 O O . PRO A 1 80 ? -14.602 -28.953 -3.896 1 96.81 80 PRO A O 1
ATOM 633 N N . GLY A 1 81 ? -14.438 -27.031 -5 1 96.12 81 GLY A N 1
ATOM 634 C CA . GLY A 1 81 ? -15.812 -26.641 -4.703 1 96.12 81 GLY A CA 1
ATOM 635 C C . GLY A 1 81 ? -15.961 -25.938 -3.369 1 96.12 81 GLY A C 1
ATOM 636 O O . GLY A 1 81 ? -17.047 -25.469 -3.023 1 96.12 81 GLY A O 1
ATOM 637 N N . LYS A 1 82 ? -14.961 -25.859 -2.584 1 97.5 82 LYS A N 1
ATOM 638 C CA . LYS A 1 82 ? -15 -25.188 -1.287 1 97.5 82 LYS A CA 1
ATOM 639 C C . LYS A 1 82 ? -14.031 -24 -1.251 1 97.5 82 LYS A C 1
ATOM 641 O O . LYS A 1 82 ? -12.914 -24.125 -0.752 1 97.5 82 LYS A O 1
ATOM 646 N N . PRO A 1 83 ? -14.516 -22.922 -1.635 1 98.31 83 PRO A N 1
ATOM 647 C CA . PRO A 1 83 ? -13.648 -21.75 -1.663 1 98.31 83 PRO A CA 1
ATOM 648 C C . PRO A 1 83 ? -13.172 -21.344 -0.273 1 98.31 83 PRO A C 1
ATOM 650 O O . PRO A 1 83 ? -13.891 -21.516 0.711 1 98.31 83 PRO A O 1
ATOM 653 N N . MET A 1 84 ? -11.953 -20.844 -0.201 1 98.56 84 MET A N 1
ATOM 654 C CA . MET A 1 84 ? -11.391 -20.234 1.007 1 98.56 84 MET A CA 1
ATOM 655 C C . MET A 1 84 ? -11.109 -18.75 0.801 1 98.56 84 MET A C 1
ATOM 657 O O . MET A 1 84 ? -10.305 -18.391 -0.053 1 98.56 84 MET A O 1
ATOM 661 N N . THR A 1 85 ? -11.742 -17.922 1.59 1 98.44 85 THR A N 1
ATOM 662 C CA . THR A 1 85 ? -11.539 -16.484 1.479 1 98.44 85 THR A CA 1
ATOM 663 C C . THR A 1 85 ? -10.633 -15.977 2.59 1 98.44 85 THR A C 1
ATOM 665 O O . THR A 1 85 ? -10.867 -16.25 3.77 1 98.44 85 THR A O 1
ATOM 668 N N . VAL A 1 86 ? -9.57 -15.352 2.229 1 98.25 86 VAL A N 1
ATOM 669 C CA . VAL A 1 86 ? -8.695 -14.609 3.131 1 98.25 86 VAL A CA 1
ATOM 670 C C . VAL A 1 86 ? -9.172 -13.156 3.23 1 98.25 86 VAL A C 1
ATOM 672 O O . VAL A 1 86 ? -9.078 -12.398 2.264 1 98.25 86 VAL A O 1
ATOM 675 N N . PRO A 1 87 ? -9.68 -12.758 4.371 1 95.75 87 PRO A N 1
ATOM 676 C CA . PRO A 1 87 ? -10.18 -11.383 4.5 1 95.75 87 PRO A CA 1
ATOM 677 C C . PRO A 1 87 ? -9.07 -10.344 4.352 1 95.75 87 PRO A C 1
ATOM 679 O O . PRO A 1 87 ? -7.891 -10.664 4.504 1 95.75 87 PRO A O 1
ATOM 682 N N . LEU A 1 88 ? -9.516 -9.18 4.039 1 91.69 88 LEU A N 1
ATOM 683 C CA . LEU A 1 88 ? -8.602 -8.047 3.982 1 91.69 88 LEU A CA 1
ATOM 684 C C . LEU A 1 88 ? -7.781 -7.949 5.262 1 91.69 88 LEU A C 1
ATOM 686 O O . LEU A 1 88 ? -8.328 -8.039 6.363 1 91.69 88 LEU A O 1
ATOM 690 N N . GLY A 1 89 ? -6.438 -7.832 5.113 1 91 89 GLY A N 1
ATOM 691 C CA . GLY A 1 89 ? -5.555 -7.648 6.254 1 91 89 GLY A CA 1
ATOM 692 C C . GLY A 1 89 ? -5.109 -8.953 6.879 1 91 89 GLY A C 1
ATOM 693 O O . GLY A 1 89 ? -4.227 -8.969 7.742 1 91 89 GLY A O 1
ATOM 694 N N . TRP A 1 90 ? -5.676 -10.047 6.488 1 95.62 90 TRP A N 1
ATOM 695 C CA . TRP A 1 90 ? -5.301 -11.336 7.066 1 95.62 90 TRP A CA 1
ATOM 696 C C . TRP A 1 90 ? -4.027 -11.875 6.422 1 95.62 90 TRP A C 1
ATOM 698 O O . TRP A 1 90 ? -3.793 -11.664 5.23 1 95.62 90 TRP A O 1
ATOM 708 N N . TYR A 1 91 ? -3.275 -12.531 7.254 1 97.69 91 TYR A N 1
ATOM 709 C CA . TYR A 1 91 ? -2.055 -13.188 6.797 1 97.69 91 TYR A CA 1
ATOM 710 C C . TYR A 1 91 ? -2.379 -14.445 5.996 1 97.69 91 TYR A C 1
ATOM 712 O O . TYR A 1 91 ? -3.312 -15.18 6.328 1 97.69 91 TYR A O 1
ATOM 720 N N . HIS A 1 92 ? -1.568 -14.703 4.895 1 98.5 92 HIS A N 1
ATOM 721 C CA . HIS A 1 92 ? -1.782 -15.953 4.164 1 98.5 92 HIS A CA 1
ATOM 722 C C . HIS A 1 92 ? -0.557 -16.328 3.338 1 98.5 92 HIS A C 1
ATOM 724 O O . HIS A 1 92 ? 0.327 -15.492 3.123 1 98.5 92 HIS A O 1
ATOM 730 N N . GLN A 1 93 ? -0.526 -17.578 2.965 1 98.12 93 GLN A N 1
ATOM 731 C CA . GLN A 1 93 ? 0.481 -18.203 2.119 1 98.12 93 GLN A CA 1
ATOM 732 C C . GLN A 1 93 ? -0.057 -19.484 1.481 1 98.12 93 GLN A C 1
ATOM 734 O O . GLN A 1 93 ? -0.543 -20.375 2.18 1 98.12 93 GLN A O 1
ATOM 739 N N . PHE A 1 94 ? -0.015 -19.547 0.192 1 98.12 94 PHE A N 1
ATOM 740 C CA . PHE A 1 94 ? -0.389 -20.828 -0.414 1 98.12 94 PHE A CA 1
ATOM 741 C C . PHE A 1 94 ? 0.838 -21.703 -0.638 1 98.12 94 PHE A C 1
ATOM 743 O O . PHE A 1 94 ? 1.948 -21.188 -0.8 1 98.12 94 PHE A O 1
ATOM 750 N N . ILE A 1 95 ? 0.652 -22.953 -0.667 1 97.25 95 ILE A N 1
ATOM 751 C CA . ILE A 1 95 ? 1.677 -23.953 -0.961 1 97.25 95 ILE A CA 1
ATOM 752 C C . ILE A 1 95 ? 1.117 -25 -1.921 1 97.25 95 ILE A C 1
ATOM 754 O O . ILE A 1 95 ? 0.105 -25.641 -1.628 1 97.25 95 ILE A O 1
ATOM 758 N N . VAL A 1 96 ? 1.827 -25.125 -3.002 1 97.81 96 VAL A N 1
ATOM 759 C CA . VAL A 1 96 ? 1.438 -26.172 -3.955 1 97.81 96 VAL A CA 1
ATOM 760 C C . VAL A 1 96 ? 2.031 -27.5 -3.535 1 97.81 96 VAL A C 1
ATOM 762 O O . VAL A 1 96 ? 3.213 -27.594 -3.188 1 97.81 96 VAL A O 1
ATOM 765 N N . GLY A 1 97 ? 1.263 -28.5 -3.559 1 97.06 97 GLY A N 1
ATOM 766 C CA . GLY A 1 97 ? 1.685 -29.828 -3.154 1 97.06 97 GLY A CA 1
ATOM 767 C C . GLY A 1 97 ? 2.613 -30.484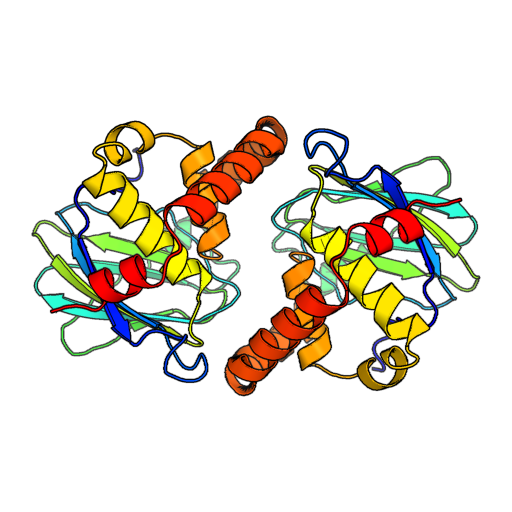 -4.152 1 97.06 97 GLY A C 1
ATOM 768 O O . GLY A 1 97 ? 3.523 -29.844 -4.684 1 97.06 97 GLY A O 1
ATOM 769 N N . ASN A 1 98 ? 2.412 -31.766 -4.387 1 96.38 98 ASN A N 1
ATOM 770 C CA . ASN A 1 98 ? 3.383 -32.562 -5.121 1 96.38 98 ASN A CA 1
ATOM 771 C C . ASN A 1 98 ? 2.977 -32.75 -6.582 1 96.38 98 ASN A C 1
ATOM 773 O O . ASN A 1 98 ? 3.568 -33.531 -7.305 1 96.38 98 ASN A O 1
ATOM 777 N N . GLU A 1 99 ? 2.01 -32.062 -7.035 1 97 99 GLU A N 1
ATOM 778 C CA . GLU A 1 99 ? 1.589 -32.156 -8.43 1 97 99 GLU A CA 1
ATOM 779 C C . GLU A 1 99 ? 1.291 -30.766 -8.992 1 97 99 GLU A C 1
ATOM 781 O O . GLU A 1 99 ? 0.996 -29.828 -8.234 1 97 99 GLU A O 1
ATOM 786 N N . THR A 1 100 ? 1.433 -30.703 -10.32 1 97.88 100 THR A N 1
ATOM 787 C CA . THR A 1 100 ? 0.995 -29.469 -10.969 1 97.88 100 THR A CA 1
ATOM 788 C C . THR A 1 100 ? -0.456 -29.156 -10.617 1 97.88 100 THR A C 1
ATOM 790 O O . THR A 1 100 ? -1.312 -30.047 -10.633 1 97.88 100 THR A O 1
ATOM 793 N N . SER A 1 101 ? -0.687 -27.906 -10.211 1 98.25 101 SER A N 1
ATOM 794 C CA . SER A 1 101 ? -1.998 -27.562 -9.672 1 98.25 101 SER A CA 1
ATOM 795 C C . SER A 1 101 ? -2.551 -26.312 -10.352 1 98.25 101 SER A C 1
ATOM 797 O O . SER A 1 101 ? -1.788 -25.438 -10.766 1 98.25 101 SER A O 1
ATOM 799 N N . THR A 1 102 ? -3.854 -26.328 -10.531 1 98.5 102 THR A N 1
ATOM 800 C CA . THR A 1 102 ? -4.586 -25.172 -11.062 1 98.5 102 THR A CA 1
ATOM 801 C C . THR A 1 102 ? -5.625 -24.688 -10.055 1 98.5 102 THR A C 1
ATOM 803 O O . THR A 1 102 ? -6.398 -25.484 -9.516 1 98.5 102 THR A O 1
ATOM 806 N N . PHE A 1 103 ? -5.594 -23.406 -9.734 1 98.56 103 PHE A N 1
ATOM 807 C CA . PHE A 1 103 ? -6.562 -22.828 -8.812 1 98.56 103 PHE A CA 1
ATOM 808 C C . PHE A 1 103 ? -6.977 -21.438 -9.273 1 98.56 103 PHE A C 1
ATOM 810 O O . PHE A 1 103 ? -6.305 -20.828 -10.109 1 98.56 103 PHE A O 1
ATOM 817 N N . LYS A 1 104 ? -8.109 -21.047 -8.828 1 98.75 104 LYS A N 1
ATOM 818 C CA . LYS A 1 104 ? -8.695 -19.734 -9.102 1 98.75 104 LYS A CA 1
ATOM 819 C C . LYS A 1 104 ? -8.492 -18.781 -7.926 1 98.75 104 LYS A C 1
ATOM 821 O O . LYS A 1 104 ? -8.711 -19.156 -6.773 1 98.75 104 LYS A O 1
ATOM 826 N N . CYS A 1 105 ? -8.031 -17.625 -8.195 1 98.69 105 CYS A N 1
ATOM 827 C CA . CYS A 1 105 ? -7.895 -16.547 -7.219 1 98.69 105 CYS A CA 1
ATOM 828 C C . CYS A 1 105 ? -8.812 -15.375 -7.559 1 98.69 105 CYS A C 1
ATOM 830 O O . CYS A 1 105 ? -8.766 -14.852 -8.672 1 98.69 105 CYS A O 1
ATOM 832 N N . THR A 1 106 ? -9.648 -14.984 -6.652 1 98.81 106 THR A N 1
ATOM 833 C CA . THR A 1 106 ? -10.547 -13.852 -6.828 1 98.81 106 THR A CA 1
ATOM 834 C C . THR A 1 106 ? -10.195 -12.727 -5.848 1 98.81 106 THR A C 1
ATOM 836 O O . THR A 1 106 ? -10.18 -12.945 -4.633 1 98.81 106 THR A O 1
ATOM 839 N N . LEU A 1 107 ? -9.906 -11.602 -6.367 1 98.56 107 LEU A N 1
ATOM 840 C CA . LEU A 1 107 ? -9.688 -10.391 -5.574 1 98.56 107 LEU A CA 1
ATOM 841 C C . LEU A 1 107 ? -10.945 -9.531 -5.539 1 98.56 107 LEU A C 1
ATOM 843 O O . LEU A 1 107 ? -11.523 -9.219 -6.582 1 98.56 107 LEU A O 1
ATOM 847 N N . GLU A 1 108 ? -11.312 -9.148 -4.305 1 97.31 108 GLU A N 1
ATOM 848 C CA . GLU A 1 108 ? -12.469 -8.273 -4.137 1 97.31 108 GLU A CA 1
ATOM 849 C C . GLU A 1 108 ? -12.18 -7.164 -3.131 1 97.31 108 GLU A C 1
ATOM 851 O O . GLU A 1 108 ? -11.938 -7.434 -1.952 1 97.31 108 GLU A O 1
ATOM 856 N N . PRO A 1 109 ? -12.328 -5.902 -3.545 1 96.44 109 PRO A N 1
ATOM 857 C CA . PRO A 1 109 ? -12.562 -5.457 -4.922 1 96.44 109 PRO A CA 1
ATOM 858 C C . PRO A 1 109 ? -11.422 -5.832 -5.867 1 96.44 109 PRO A C 1
ATOM 860 O O . PRO A 1 109 ? -10.469 -6.5 -5.457 1 96.44 109 PRO A O 1
ATOM 863 N N . GLY A 1 110 ? -11.625 -5.512 -7.172 1 97.25 110 GLY A N 1
ATOM 864 C CA . GLY A 1 110 ? -10.562 -5.754 -8.133 1 97.25 110 GLY A CA 1
ATOM 865 C C . GLY A 1 110 ? -9.32 -4.918 -7.875 1 97.25 110 GLY A C 1
ATOM 866 O O . GLY A 1 110 ? -9.344 -3.99 -7.066 1 97.25 110 GLY A O 1
ATOM 867 N N . ASP A 1 111 ? -8.25 -5.328 -8.531 1 96.88 111 ASP A N 1
ATOM 868 C CA . ASP A 1 111 ? -7.004 -4.602 -8.32 1 96.88 111 ASP A CA 1
ATOM 869 C C . ASP A 1 111 ? -6.184 -4.527 -9.609 1 96.88 111 ASP A C 1
ATOM 871 O O . ASP A 1 111 ? -5.59 -5.52 -10.031 1 96.88 111 ASP A O 1
ATOM 875 N N . ILE A 1 112 ? -6.051 -3.305 -10.086 1 94.94 112 ILE A N 1
ATOM 876 C CA . ILE A 1 112 ? -5.355 -3.064 -11.344 1 94.94 112 ILE A CA 1
ATOM 877 C C . ILE A 1 112 ? -3.859 -3.305 -11.164 1 94.94 112 ILE A C 1
ATOM 879 O O . ILE A 1 112 ? -3.188 -3.799 -12.07 1 94.94 112 ILE A O 1
ATOM 883 N N . GLY A 1 113 ? -3.35 -2.979 -10 1 96.44 113 GLY A N 1
ATOM 884 C CA . GLY A 1 113 ? -1.948 -3.25 -9.719 1 96.44 113 GLY A CA 1
ATOM 885 C C . GLY A 1 113 ? -1.593 -4.723 -9.828 1 96.44 113 GLY A C 1
ATOM 886 O O . GLY A 1 113 ? -0.554 -5.074 -10.391 1 96.44 113 GLY A O 1
ATOM 887 N N . PHE A 1 114 ? -2.463 -5.555 -9.266 1 98.31 114 PHE A N 1
ATOM 888 C CA . PHE A 1 114 ? -2.258 -6.996 -9.367 1 98.31 114 PHE A CA 1
ATOM 889 C C . PHE A 1 114 ? -2.242 -7.441 -10.82 1 98.31 114 PHE A C 1
ATOM 891 O O . PHE A 1 114 ? -1.393 -8.242 -11.227 1 98.31 114 PHE A O 1
ATOM 898 N N . GLU A 1 115 ? -3.137 -6.906 -11.609 1 98.38 115 GLU A N 1
ATOM 899 C CA . GLU A 1 115 ? -3.184 -7.242 -13.031 1 98.38 115 GLU A CA 1
ATOM 900 C C . GLU A 1 115 ? -1.932 -6.762 -13.758 1 98.38 115 GLU A C 1
ATOM 902 O O . GLU A 1 115 ? -1.427 -7.438 -14.656 1 98.38 115 GLU A O 1
ATOM 907 N N . ASN A 1 116 ? -1.482 -5.594 -13.344 1 98.12 116 ASN A N 1
ATOM 908 C CA . ASN A 1 116 ? -0.243 -5.086 -13.922 1 98.12 116 ASN A CA 1
ATOM 909 C C . ASN A 1 116 ? 0.935 -6.008 -13.617 1 98.12 116 ASN A C 1
ATOM 911 O O . ASN A 1 116 ? 1.812 -6.199 -14.461 1 98.12 116 ASN A O 1
ATOM 915 N N . MET A 1 117 ? 0.964 -6.527 -12.438 1 98.31 117 MET A N 1
ATOM 916 C CA . MET A 1 117 ? 2.008 -7.492 -12.109 1 98.31 117 MET A CA 1
ATOM 917 C C . MET A 1 117 ? 1.952 -8.695 -13.047 1 98.31 117 MET A C 1
ATOM 919 O O . MET A 1 117 ? 2.986 -9.156 -13.531 1 98.31 117 MET A O 1
ATOM 923 N N . LEU A 1 118 ? 0.766 -9.156 -13.32 1 98.25 118 LEU A N 1
ATOM 924 C CA . LEU A 1 118 ? 0.629 -10.305 -14.211 1 98.25 118 LEU A CA 1
ATOM 925 C C . LEU A 1 118 ? 1.091 -9.953 -15.625 1 98.25 118 LEU A C 1
ATOM 927 O O . LEU A 1 118 ? 1.723 -10.766 -16.297 1 98.25 118 LEU A O 1
ATOM 931 N N . LYS A 1 119 ? 0.765 -8.766 -16.062 1 98.38 119 LYS A N 1
ATOM 932 C CA . LYS A 1 119 ? 1.252 -8.305 -17.359 1 98.38 119 LYS A CA 1
ATOM 933 C C . LYS A 1 119 ? 2.777 -8.266 -17.391 1 98.38 119 LYS A C 1
ATOM 935 O O . LYS A 1 119 ? 3.395 -8.672 -18.375 1 98.38 119 LYS A O 1
ATOM 940 N N . VAL A 1 120 ? 3.34 -7.793 -16.328 1 98.31 120 VAL A N 1
ATOM 941 C CA . VAL A 1 120 ? 4.793 -7.695 -16.219 1 98.31 120 VAL A CA 1
ATOM 942 C C . VAL A 1 120 ? 5.406 -9.094 -16.266 1 98.31 120 VAL A C 1
ATOM 944 O O . VAL A 1 120 ? 6.34 -9.336 -17.031 1 98.31 120 VAL A O 1
ATOM 947 N N . LEU A 1 121 ? 4.879 -10.039 -15.484 1 97.19 121 LEU A N 1
ATOM 948 C CA . LEU A 1 121 ? 5.418 -11.398 -15.453 1 97.19 121 LEU A CA 1
ATOM 949 C C . LEU A 1 121 ? 5.293 -12.062 -16.812 1 97.19 121 LEU A C 1
ATOM 951 O O . LEU A 1 121 ? 6.238 -12.695 -17.297 1 97.19 121 LEU A O 1
ATOM 955 N N . ASP A 1 122 ? 4.18 -11.922 -17.406 1 96.88 122 ASP A N 1
ATOM 956 C CA . ASP A 1 122 ? 3.963 -12.5 -18.734 1 96.88 122 ASP A CA 1
ATOM 957 C C . ASP A 1 122 ? 4.922 -11.906 -19.766 1 96.88 122 ASP A C 1
ATOM 959 O O . ASP A 1 122 ? 5.523 -12.633 -20.547 1 96.88 122 ASP A O 1
ATOM 963 N N . GLY A 1 123 ? 5.016 -10.586 -19.75 1 97.38 123 GLY A N 1
ATOM 964 C CA . GLY A 1 123 ? 5.914 -9.906 -20.672 1 97.38 123 GLY A CA 1
ATOM 965 C C . GLY A 1 123 ? 7.363 -10.32 -20.5 1 97.38 123 GLY A C 1
ATOM 966 O O . GLY A 1 123 ? 8.039 -10.617 -21.484 1 97.38 123 GLY A O 1
ATOM 967 N N . LEU A 1 124 ? 7.828 -10.344 -19.297 1 97.56 124 LEU A N 1
ATOM 968 C CA . LEU A 1 124 ? 9.203 -10.727 -19.016 1 97.56 124 LEU A CA 1
ATOM 969 C C . LEU A 1 124 ? 9.469 -12.164 -19.453 1 97.56 124 LEU A C 1
ATOM 971 O O . LEU A 1 124 ? 10.547 -12.477 -19.953 1 97.56 124 LEU A O 1
ATOM 975 N N . LYS A 1 125 ? 8.531 -13.023 -19.203 1 95.62 125 LYS A N 1
ATOM 976 C CA . LYS A 1 125 ? 8.672 -14.414 -19.625 1 95.62 125 LYS A CA 1
ATOM 977 C C . LYS A 1 125 ? 8.805 -14.5 -21.141 1 95.62 125 LYS A C 1
ATOM 979 O O . LYS A 1 125 ? 9.695 -15.195 -21.656 1 95.62 125 LYS A O 1
ATOM 984 N N . ARG A 1 126 ? 7.988 -13.812 -21.875 1 95.75 126 ARG A N 1
ATOM 985 C CA . ARG A 1 126 ? 8 -13.828 -23.344 1 95.75 126 ARG A CA 1
ATOM 986 C C . ARG A 1 126 ? 9.305 -13.25 -23.875 1 95.75 126 ARG A C 1
ATOM 988 O O . ARG A 1 126 ? 9.805 -13.703 -24.906 1 95.75 126 ARG A O 1
ATOM 995 N N . ASP A 1 127 ? 9.781 -12.305 -23.156 1 96.75 127 ASP A N 1
ATOM 996 C CA . ASP A 1 127 ? 11.023 -11.664 -23.578 1 96.75 127 ASP A CA 1
ATOM 997 C C . ASP A 1 127 ? 12.242 -12.477 -23.141 1 96.75 127 ASP A C 1
ATOM 999 O O . ASP A 1 127 ? 13.375 -12.133 -23.469 1 96.75 127 ASP A O 1
ATOM 1003 N N . GLY A 1 128 ? 12 -13.508 -22.359 1 95.06 128 GLY A N 1
ATOM 1004 C CA . GLY A 1 128 ? 13.086 -14.352 -21.891 1 95.06 128 GLY A CA 1
ATOM 1005 C C . GLY A 1 128 ? 13.922 -13.688 -20.812 1 95.06 128 GLY A C 1
ATOM 1006 O O . GLY A 1 128 ? 15.109 -13.984 -20.672 1 95.06 128 GLY A O 1
ATOM 1007 N N . GLU A 1 129 ? 13.328 -12.828 -20.016 1 95.38 129 GLU A N 1
ATOM 1008 C CA . GLU A 1 129 ? 14.07 -12.039 -19.031 1 95.38 129 GLU A CA 1
ATOM 1009 C C . GLU A 1 129 ? 13.664 -12.414 -17.609 1 95.38 129 GLU A C 1
ATOM 1011 O O . GLU A 1 129 ? 14.305 -11.992 -16.641 1 95.38 129 GLU A O 1
ATOM 1016 N N . LEU A 1 130 ? 12.641 -13.195 -17.438 1 95 130 LEU A N 1
ATOM 1017 C CA . LEU A 1 130 ? 12.055 -13.453 -16.125 1 95 130 LEU A CA 1
ATOM 1018 C C . LEU A 1 130 ? 13 -14.297 -15.273 1 95 130 LEU A C 1
ATOM 1020 O O . LEU A 1 130 ? 13.133 -14.055 -14.07 1 95 130 LEU A O 1
ATOM 1024 N N . ASP A 1 131 ? 13.68 -15.203 -15.789 1 88.88 131 ASP A N 1
ATOM 1025 C CA . ASP A 1 131 ? 14.547 -16.125 -15.055 1 88.88 131 ASP A CA 1
ATOM 1026 C C . ASP A 1 131 ? 15.664 -15.367 -14.344 1 88.88 131 ASP A C 1
ATOM 1028 O O . ASP A 1 131 ? 16.078 -15.75 -13.25 1 88.88 131 ASP A O 1
ATOM 1032 N N . GLN A 1 132 ? 16.141 -14.312 -14.93 1 90.88 132 GLN A N 1
ATOM 1033 C CA . GLN A 1 132 ? 17.25 -13.539 -14.375 1 90.88 132 GLN A CA 1
ATOM 1034 C C . GLN A 1 132 ? 16.797 -12.75 -13.141 1 90.88 132 GLN A C 1
ATOM 1036 O O . GLN A 1 132 ? 17.641 -12.273 -12.375 1 90.88 132 GLN A O 1
ATOM 1041 N N . LEU A 1 133 ? 15.5 -12.711 -12.953 1 93.06 133 LEU A N 1
ATOM 1042 C CA . LEU A 1 133 ? 14.977 -11.852 -11.898 1 93.06 133 LEU A CA 1
ATOM 1043 C C . LEU A 1 133 ? 14.461 -12.68 -10.727 1 93.06 133 LEU A C 1
ATOM 1045 O O . LEU A 1 133 ? 14.047 -12.125 -9.703 1 93.06 133 LEU A O 1
ATOM 1049 N N . GLU A 1 134 ? 14.492 -13.922 -10.781 1 86.44 134 GLU A N 1
ATOM 1050 C CA . GLU A 1 134 ? 13.852 -14.828 -9.828 1 86.44 134 GLU A CA 1
ATOM 1051 C C . GLU A 1 134 ? 14.344 -14.578 -8.406 1 86.44 134 GLU A C 1
ATOM 1053 O O . GLU A 1 134 ? 13.57 -14.664 -7.453 1 86.44 134 GLU A O 1
ATOM 1058 N N . GLU A 1 135 ? 15.586 -14.203 -8.281 1 88.56 135 GLU A N 1
ATOM 1059 C CA . GLU A 1 135 ? 16.156 -14.031 -6.941 1 88.56 135 GLU A CA 1
ATOM 1060 C C . GLU A 1 135 ? 16.5 -12.57 -6.668 1 88.56 135 GLU A C 1
ATOM 1062 O O . GLU A 1 135 ? 17.234 -12.266 -5.734 1 88.56 135 GLU A O 1
ATOM 1067 N N . ASP A 1 136 ? 16.016 -11.727 -7.484 1 94.06 136 ASP A N 1
ATOM 1068 C CA . ASP A 1 136 ? 16.328 -10.305 -7.34 1 94.06 136 ASP A CA 1
ATOM 1069 C C . ASP A 1 136 ? 15.398 -9.648 -6.316 1 94.06 136 ASP A C 1
ATOM 1071 O O . ASP A 1 136 ? 14.188 -9.578 -6.523 1 94.06 136 ASP A O 1
ATOM 1075 N N . ASP A 1 137 ? 16 -9.125 -5.289 1 94.5 137 ASP A N 1
ATOM 1076 C CA . ASP A 1 137 ? 15.219 -8.562 -4.195 1 94.5 137 ASP A CA 1
ATOM 1077 C C . ASP A 1 137 ? 14.516 -7.277 -4.633 1 94.5 137 ASP A C 1
ATOM 1079 O O . ASP A 1 137 ? 13.43 -6.961 -4.145 1 94.5 137 ASP A O 1
ATOM 1083 N N . VAL A 1 138 ? 15.141 -6.48 -5.512 1 96.88 138 VAL A N 1
ATOM 1084 C CA . VAL A 1 138 ? 14.516 -5.273 -6.035 1 96.88 138 VAL A CA 1
ATOM 1085 C C . VAL A 1 138 ? 13.266 -5.645 -6.84 1 96.88 138 VAL A C 1
ATOM 1087 O O . VAL A 1 138 ? 12.219 -5.02 -6.691 1 96.88 138 VAL A O 1
ATOM 1090 N N . PHE A 1 139 ? 13.461 -6.688 -7.621 1 97.44 139 PHE A N 1
ATOM 1091 C CA . PHE A 1 139 ? 12.328 -7.176 -8.398 1 97.44 139 PHE A CA 1
ATOM 1092 C C . PHE A 1 139 ? 11.211 -7.648 -7.484 1 97.44 139 PHE A C 1
ATOM 1094 O O . PHE A 1 139 ? 10.039 -7.348 -7.723 1 97.44 139 PHE A O 1
ATOM 1101 N N . LEU A 1 140 ? 11.523 -8.352 -6.457 1 95.44 140 LEU A N 1
ATOM 1102 C CA . LEU A 1 140 ? 10.516 -8.797 -5.496 1 95.44 140 LEU A CA 1
ATOM 1103 C C . LEU A 1 140 ? 9.781 -7.613 -4.883 1 95.44 140 LEU A C 1
ATOM 1105 O O . LEU A 1 140 ? 8.555 -7.629 -4.773 1 95.44 140 LEU A O 1
ATOM 1109 N N . ALA A 1 141 ? 10.531 -6.594 -4.492 1 95.94 141 ALA A N 1
ATOM 1110 C CA . ALA A 1 141 ? 9.922 -5.395 -3.924 1 95.94 141 ALA A CA 1
ATOM 1111 C C . ALA A 1 141 ? 8.938 -4.758 -4.906 1 95.94 141 ALA A C 1
ATOM 1113 O O . ALA A 1 141 ? 7.855 -4.316 -4.512 1 95.94 141 ALA A O 1
ATOM 1114 N N . VAL A 1 142 ? 9.305 -4.711 -6.164 1 97.12 142 VAL A N 1
ATOM 1115 C CA . VAL A 1 142 ? 8.453 -4.141 -7.199 1 97.12 142 VAL A CA 1
ATOM 1116 C C . VAL A 1 142 ? 7.152 -4.941 -7.293 1 97.12 142 VAL A C 1
ATOM 1118 O O . VAL A 1 142 ? 6.062 -4.363 -7.34 1 97.12 142 VAL A O 1
ATOM 1121 N N . LEU A 1 143 ? 7.301 -6.242 -7.305 1 96.56 143 LEU A N 1
ATOM 1122 C CA . LEU A 1 143 ? 6.117 -7.086 -7.418 1 96.56 143 LEU A CA 1
ATOM 1123 C C . LEU A 1 143 ? 5.219 -6.926 -6.195 1 96.56 143 LEU A C 1
ATOM 1125 O O . LEU A 1 143 ? 3.992 -6.891 -6.32 1 96.56 143 LEU A O 1
ATOM 1129 N N . MET A 1 144 ? 5.805 -6.824 -5.039 1 95.94 144 MET A N 1
ATOM 1130 C CA . MET A 1 144 ? 5.031 -6.625 -3.814 1 95.94 144 MET A CA 1
ATOM 1131 C C . MET A 1 144 ? 4.305 -5.285 -3.844 1 95.94 144 MET A C 1
ATOM 1133 O O . MET A 1 144 ? 3.15 -5.191 -3.422 1 95.94 144 MET A O 1
ATOM 1137 N N . ASP A 1 145 ? 4.965 -4.285 -4.375 1 94.62 145 ASP A N 1
ATOM 1138 C CA . ASP A 1 145 ? 4.348 -2.967 -4.492 1 94.62 145 ASP A CA 1
ATOM 1139 C C . ASP A 1 145 ? 3.154 -3 -5.445 1 94.62 145 ASP A C 1
ATOM 1141 O O . ASP A 1 145 ? 2.09 -2.459 -5.137 1 94.62 145 ASP A O 1
ATOM 1145 N N . LEU A 1 146 ? 3.316 -3.639 -6.527 1 96.38 146 LEU A N 1
ATOM 1146 C CA . LEU A 1 146 ? 2.264 -3.672 -7.535 1 96.38 146 LEU A CA 1
ATOM 1147 C C . LEU A 1 146 ? 1.03 -4.398 -7.012 1 96.38 146 LEU A C 1
ATOM 1149 O O . LEU A 1 146 ? -0.099 -4.031 -7.34 1 96.38 146 LEU A O 1
ATOM 1153 N N . THR A 1 147 ? 1.229 -5.344 -6.109 1 97.25 147 THR A N 1
ATOM 1154 C CA . THR A 1 147 ? 0.131 -6.215 -5.707 1 97.25 147 THR A CA 1
ATOM 1155 C C . THR A 1 147 ? -0.363 -5.852 -4.309 1 97.25 147 THR A C 1
ATOM 1157 O O . THR A 1 147 ? -1.167 -6.578 -3.723 1 97.25 147 THR A O 1
ATOM 1160 N N . ASP A 1 148 ? 0.145 -4.828 -3.777 1 94.81 148 ASP A N 1
ATOM 1161 C CA . ASP A 1 148 ? -0.183 -4.465 -2.404 1 94.81 148 ASP A CA 1
ATOM 1162 C C . ASP A 1 148 ? 0.053 -5.633 -1.452 1 94.81 148 ASP A C 1
ATOM 1164 O O . ASP A 1 148 ? -0.755 -5.887 -0.556 1 94.81 148 ASP A O 1
ATOM 1168 N N . ALA A 1 149 ? 1.104 -6.359 -1.694 1 96.56 149 ALA A N 1
ATOM 1169 C CA . ALA A 1 149 ? 1.481 -7.441 -0.791 1 96.56 149 ALA A CA 1
ATOM 1170 C C . ALA A 1 149 ? 2.486 -6.961 0.252 1 96.56 149 ALA A C 1
ATOM 1172 O O . ALA A 1 149 ? 3.482 -6.316 -0.087 1 96.56 149 ALA A O 1
ATOM 1173 N N . HIS A 1 150 ? 2.225 -7.246 1.445 1 94.44 150 HIS A N 1
ATOM 1174 C CA . HIS A 1 150 ? 3.086 -6.871 2.561 1 94.44 150 HIS A CA 1
ATOM 1175 C C . HIS A 1 150 ? 3.646 -8.109 3.26 1 94.44 150 HIS A C 1
ATOM 1177 O O . HIS A 1 150 ? 2.992 -8.68 4.133 1 94.44 150 HIS A O 1
ATOM 1183 N N . PRO A 1 151 ? 4.855 -8.5 2.865 1 95.31 151 PRO A N 1
ATOM 1184 C CA . PRO A 1 151 ? 5.453 -9.703 3.445 1 95.31 151 PRO A CA 1
ATOM 1185 C C . PRO A 1 151 ? 5.691 -9.578 4.949 1 95.31 151 PRO A C 1
ATOM 1187 O O . PRO A 1 151 ? 5.914 -8.477 5.453 1 95.31 151 PRO A O 1
ATOM 1190 N N . LEU A 1 152 ? 5.707 -10.672 5.559 1 93.88 152 LEU A N 1
ATOM 1191 C CA . LEU A 1 152 ? 5.812 -10.75 7.012 1 93.88 152 LEU A CA 1
ATOM 1192 C C . LEU A 1 152 ? 7.156 -11.344 7.426 1 93.88 152 LEU A C 1
ATOM 1194 O O . LEU A 1 152 ? 7.832 -11.984 6.621 1 93.88 152 LEU A O 1
ATOM 1198 N N . TRP A 1 153 ? 7.465 -11.078 8.625 1 93.12 153 TRP A N 1
ATOM 1199 C CA . TRP A 1 153 ? 8.562 -11.727 9.328 1 93.12 153 TRP A CA 1
ATOM 1200 C C . TRP A 1 153 ? 9.867 -11.586 8.555 1 93.12 153 TRP A C 1
ATOM 1202 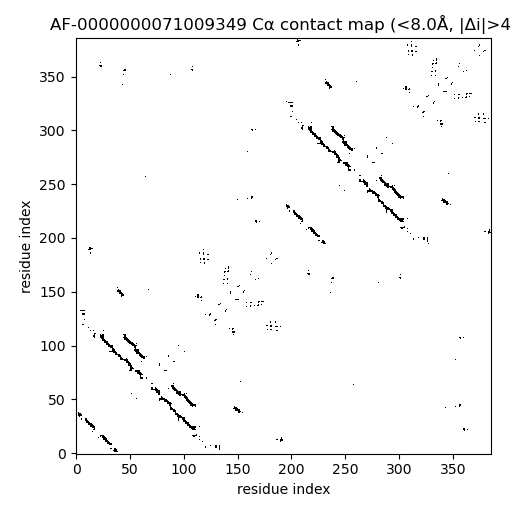O O . TRP A 1 153 ? 10.227 -10.484 8.133 1 93.12 153 TRP A O 1
ATOM 1212 N N . LYS A 1 154 ? 10.664 -12.656 8.359 1 92.88 154 LYS A N 1
ATOM 1213 C CA . LYS A 1 154 ? 12.016 -12.547 7.816 1 92.88 154 LYS A CA 1
ATOM 1214 C C . LYS A 1 154 ? 12.008 -11.836 6.465 1 92.88 154 LYS A C 1
ATOM 1216 O O . LYS A 1 154 ? 12.852 -10.977 6.207 1 92.88 154 LYS A O 1
ATOM 1221 N N . VAL A 1 155 ? 11.125 -12.203 5.625 1 93.75 155 VAL A N 1
ATOM 1222 C CA . VAL A 1 155 ? 11.062 -11.586 4.305 1 93.75 155 VAL A CA 1
ATOM 1223 C C . VAL A 1 155 ? 10.633 -10.125 4.43 1 93.75 155 VAL A C 1
ATOM 1225 O O . VAL A 1 155 ? 11.125 -9.258 3.703 1 93.75 155 VAL A O 1
ATOM 1228 N N . GLY A 1 156 ? 9.695 -9.859 5.285 1 92.94 156 GLY A N 1
ATOM 1229 C CA . GLY A 1 156 ? 9.32 -8.477 5.551 1 92.94 156 GLY A CA 1
ATOM 1230 C C . GLY A 1 156 ? 10.484 -7.617 5.996 1 92.94 156 GLY A C 1
ATOM 1231 O O . GLY A 1 156 ? 10.68 -6.512 5.492 1 92.94 156 GLY A O 1
ATOM 1232 N N . GLU A 1 157 ? 11.266 -8.117 6.914 1 91.12 157 GLU A N 1
ATOM 1233 C CA . GLU A 1 157 ? 12.43 -7.402 7.418 1 91.12 157 GLU A CA 1
ATOM 1234 C C . GLU A 1 157 ? 13.453 -7.164 6.312 1 91.12 157 GLU A C 1
ATOM 1236 O O . GLU A 1 157 ? 14.023 -6.074 6.215 1 91.12 157 GLU A O 1
ATOM 1241 N N . MET A 1 158 ? 13.664 -8.195 5.598 1 93.81 158 MET A N 1
ATOM 1242 C CA . MET A 1 158 ? 14.609 -8.07 4.488 1 93.81 158 MET A CA 1
ATOM 1243 C C . MET A 1 158 ? 14.172 -6.977 3.521 1 93.81 158 MET A C 1
ATOM 1245 O O . MET A 1 158 ? 14.984 -6.16 3.092 1 93.81 158 MET A O 1
ATOM 1249 N N . LEU A 1 159 ? 12.938 -6.93 3.209 1 93.44 159 LEU A N 1
ATOM 1250 C CA . LEU A 1 159 ? 12.445 -5.969 2.227 1 93.44 159 LEU A CA 1
ATOM 1251 C C . LEU A 1 159 ? 12.508 -4.547 2.775 1 93.44 159 LEU A C 1
ATOM 1253 O O . LEU A 1 159 ? 12.688 -3.594 2.016 1 93.44 159 LEU A O 1
ATOM 1257 N N . ILE A 1 160 ? 12.344 -4.395 4.043 1 90.69 160 ILE A N 1
ATOM 1258 C CA . ILE A 1 160 ? 12.523 -3.088 4.668 1 90.69 160 ILE A CA 1
ATOM 1259 C C . ILE A 1 160 ? 13.93 -2.568 4.383 1 90.69 160 ILE A C 1
ATOM 1261 O O . ILE A 1 160 ? 14.102 -1.407 4 1 90.69 160 ILE A O 1
ATOM 1265 N N . ASN A 1 161 ? 14.922 -3.42 4.512 1 91.94 161 ASN A N 1
ATOM 1266 C CA . ASN A 1 161 ? 16.297 -3.037 4.246 1 91.94 161 ASN A CA 1
ATOM 1267 C C . ASN A 1 161 ? 16.531 -2.746 2.768 1 91.94 161 ASN A C 1
ATOM 1269 O O . ASN A 1 161 ? 17.234 -1.801 2.42 1 91.94 161 ASN A O 1
ATOM 1273 N N . VAL A 1 162 ? 15.945 -3.533 1.938 1 94.56 162 VAL A N 1
ATOM 1274 C CA . VAL A 1 162 ? 16.062 -3.32 0.5 1 94.56 162 VAL A CA 1
ATOM 1275 C C . VAL A 1 162 ? 15.492 -1.957 0.126 1 94.56 162 VAL A C 1
ATOM 1277 O O . VAL A 1 162 ? 16.094 -1.223 -0.667 1 94.56 162 VAL A O 1
ATOM 1280 N N . ARG A 1 163 ? 14.367 -1.646 0.646 1 92.25 163 ARG A N 1
ATOM 1281 C CA . ARG A 1 163 ? 13.727 -0.371 0.353 1 92.25 163 ARG A CA 1
ATOM 1282 C C . ARG A 1 163 ? 14.578 0.798 0.833 1 92.25 163 ARG A C 1
ATOM 1284 O O . ARG A 1 163 ? 14.656 1.831 0.165 1 92.25 163 ARG A O 1
ATOM 1291 N N . LYS A 1 164 ? 15.188 0.637 1.924 1 88.56 164 LYS A N 1
ATOM 1292 C CA . LYS A 1 164 ? 16.047 1.682 2.477 1 88.56 164 LYS A CA 1
ATOM 1293 C C . LYS A 1 164 ? 17.281 1.905 1.599 1 88.56 164 LYS A C 1
ATOM 1295 O O . LYS A 1 164 ? 17.672 3.047 1.365 1 88.56 164 LYS A O 1
ATOM 1300 N N . GLU A 1 165 ? 17.797 0.834 1.062 1 92.06 165 GLU A N 1
ATOM 1301 C CA . GLU A 1 165 ? 19.094 0.908 0.4 1 92.06 165 GLU A CA 1
ATOM 1302 C C . GLU A 1 165 ? 18.938 1.075 -1.108 1 92.06 165 GLU A C 1
ATOM 1304 O O . GLU A 1 165 ? 19.844 1.59 -1.778 1 92.06 165 GLU A O 1
ATOM 1309 N N . ARG A 1 166 ? 17.797 0.61 -1.599 1 95.75 166 ARG A N 1
ATOM 1310 C CA . ARG A 1 166 ? 17.672 0.523 -3.051 1 95.75 166 ARG A CA 1
ATOM 1311 C C . ARG A 1 166 ? 16.359 1.157 -3.523 1 95.75 166 ARG A C 1
ATOM 1313 O O . ARG A 1 166 ? 15.742 0.676 -4.477 1 95.75 166 ARG A O 1
ATOM 1320 N N . SER A 1 167 ? 15.953 2.168 -2.912 1 93.56 167 SER A N 1
ATOM 1321 C CA . SER A 1 167 ? 14.664 2.785 -3.211 1 93.56 167 SER A CA 1
ATOM 1322 C C . SER A 1 167 ? 14.625 3.309 -4.645 1 93.56 167 SER A C 1
ATOM 1324 O O . SER A 1 167 ? 13.617 3.15 -5.34 1 93.56 167 SER A O 1
ATOM 1326 N N . GLU A 1 168 ? 15.688 3.934 -5.062 1 92.19 168 GLU A N 1
ATOM 1327 C CA . GLU A 1 168 ? 15.742 4.461 -6.426 1 92.19 168 GLU A CA 1
ATOM 1328 C C . GLU A 1 168 ? 15.641 3.338 -7.453 1 92.19 168 GLU A C 1
ATOM 1330 O O . GLU A 1 168 ? 14.914 3.465 -8.445 1 92.19 168 GLU A O 1
ATOM 1335 N N . ALA A 1 169 ? 16.344 2.307 -7.172 1 96.44 169 ALA A N 1
ATOM 1336 C CA . ALA A 1 169 ? 16.312 1.167 -8.078 1 96.44 169 ALA A CA 1
ATOM 1337 C C . ALA A 1 169 ? 14.914 0.563 -8.164 1 96.44 169 ALA A C 1
ATOM 1339 O O . ALA A 1 169 ? 14.453 0.178 -9.242 1 96.44 169 ALA A O 1
ATOM 1340 N N . ILE A 1 170 ? 14.211 0.485 -7.078 1 96.5 170 ILE A N 1
ATOM 1341 C CA . ILE A 1 170 ? 12.859 -0.063 -7.023 1 96.5 170 ILE A CA 1
ATOM 1342 C C . ILE A 1 170 ? 11.922 0.803 -7.855 1 96.5 170 ILE A C 1
ATOM 1344 O O . ILE A 1 170 ? 11.18 0.293 -8.703 1 96.5 170 ILE A O 1
ATOM 1348 N N . GLU A 1 171 ? 11.992 2.094 -7.664 1 93.44 171 GLU A N 1
ATOM 1349 C CA . GLU A 1 171 ? 11.102 3.004 -8.391 1 93.44 171 GLU A CA 1
ATOM 1350 C C . GLU A 1 171 ? 11.398 2.988 -9.883 1 93.44 171 GLU A C 1
ATOM 1352 O O . GLU A 1 171 ? 10.477 2.977 -10.703 1 93.44 171 GLU A O 1
ATOM 1357 N N . GLN A 1 172 ? 12.664 2.977 -10.242 1 94.8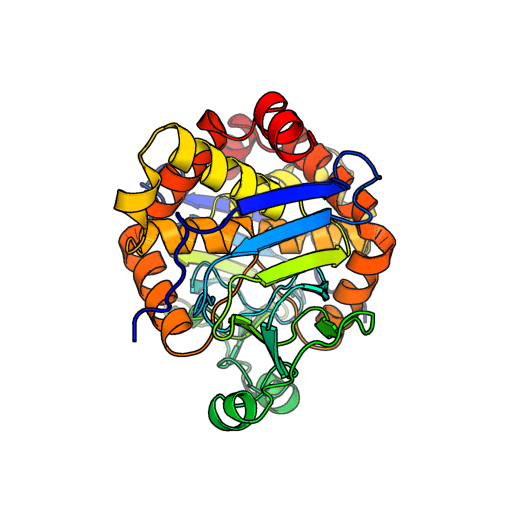8 172 GLN A N 1
ATOM 1358 C CA . GLN A 1 172 ? 13.055 2.973 -11.648 1 94.88 172 GLN A CA 1
ATOM 1359 C C . GLN A 1 172 ? 12.617 1.682 -12.336 1 94.88 172 GLN A C 1
ATOM 1361 O O . GLN A 1 172 ? 12.094 1.712 -13.453 1 94.88 172 GLN A O 1
ATOM 1366 N N . MET A 1 173 ? 12.836 0.626 -11.648 1 97.5 173 MET A N 1
ATOM 1367 C CA . MET A 1 173 ? 12.43 -0.65 -12.227 1 97.5 173 MET A CA 1
ATOM 1368 C C . MET A 1 173 ? 10.914 -0.721 -12.383 1 97.5 173 MET A C 1
ATOM 1370 O O . MET A 1 173 ? 10.414 -1.164 -13.422 1 97.5 173 MET A O 1
ATOM 1374 N N . LYS A 1 174 ? 10.188 -0.35 -11.375 1 96.94 174 LYS A N 1
ATOM 1375 C CA . LYS A 1 174 ? 8.734 -0.359 -11.422 1 96.94 174 LYS A CA 1
ATOM 1376 C C . LYS A 1 174 ? 8.219 0.461 -12.602 1 96.94 174 LYS A C 1
ATOM 1378 O O . LYS A 1 174 ? 7.375 -0.009 -13.375 1 96.94 174 LYS A O 1
ATOM 1383 N N . GLU A 1 175 ? 8.758 1.63 -12.758 1 94.31 175 GLU A N 1
ATOM 1384 C CA . GLU A 1 175 ? 8.359 2.514 -13.844 1 94.31 175 GLU A CA 1
ATOM 1385 C C . GLU A 1 175 ? 8.68 1.899 -15.203 1 94.31 175 GLU A C 1
ATOM 1387 O O . GLU A 1 175 ? 7.848 1.927 -16.109 1 94.31 175 GLU A O 1
ATOM 1392 N N . ALA A 1 176 ? 9.883 1.407 -15.312 1 97.75 176 ALA A N 1
ATOM 1393 C CA . ALA A 1 176 ? 10.32 0.826 -16.578 1 97.75 176 ALA A CA 1
ATOM 1394 C C . ALA A 1 176 ? 9.453 -0.375 -16.953 1 97.75 176 ALA A C 1
ATOM 1396 O O . ALA A 1 176 ? 9.047 -0.518 -18.109 1 97.75 176 ALA A O 1
ATOM 1397 N N . LEU A 1 177 ? 9.133 -1.191 -16.016 1 98.38 177 LEU A N 1
ATOM 1398 C CA . LEU A 1 177 ? 8.352 -2.393 -16.281 1 98.38 177 LEU A CA 1
ATOM 1399 C C . LEU A 1 177 ? 6.918 -2.033 -16.672 1 98.38 177 LEU A C 1
ATOM 1401 O O . LEU A 1 177 ? 6.355 -2.617 -17.594 1 98.38 177 LEU A O 1
ATOM 1405 N N . LEU A 1 178 ? 6.348 -1.077 -15.992 1 97.69 178 LEU A N 1
ATOM 1406 C CA . LEU A 1 178 ? 4.98 -0.677 -16.312 1 97.69 178 LEU A CA 1
ATOM 1407 C C . LEU A 1 178 ? 4.91 -0.006 -17.672 1 97.69 178 LEU A C 1
ATOM 1409 O O . LEU A 1 178 ? 3.973 -0.239 -18.438 1 97.69 178 LEU A O 1
ATOM 1413 N N . LYS A 1 179 ? 5.883 0.857 -17.953 1 97.38 179 LYS A N 1
ATOM 1414 C CA . LYS A 1 179 ? 5.934 1.513 -19.25 1 97.38 179 LYS A CA 1
ATOM 1415 C C . LYS A 1 179 ? 6.004 0.488 -20.375 1 97.38 179 LYS A C 1
ATOM 1417 O O . LYS A 1 179 ? 5.379 0.666 -21.422 1 97.38 179 LYS A O 1
ATOM 1422 N N . LYS A 1 180 ? 6.688 -0.556 -20.125 1 98.25 180 LYS A N 1
ATOM 1423 C CA . LYS A 1 180 ? 6.945 -1.548 -21.172 1 98.25 180 LYS A CA 1
ATOM 1424 C C . LYS A 1 180 ? 5.793 -2.543 -21.281 1 98.25 180 LYS A C 1
ATOM 1426 O O . LYS A 1 180 ? 5.418 -2.949 -22.375 1 98.25 180 LYS A O 1
ATOM 1431 N N . TYR A 1 181 ? 5.168 -2.916 -20.172 1 98.5 181 TYR A N 1
ATOM 1432 C CA . TYR A 1 181 ? 4.355 -4.125 -20.234 1 98.5 181 TYR A CA 1
ATOM 1433 C C . TYR A 1 181 ? 2.898 -3.816 -19.891 1 98.5 181 TYR A C 1
ATOM 1435 O O . TYR A 1 181 ? 2.014 -4.645 -20.125 1 98.5 181 TYR A O 1
ATOM 1443 N N . ASP A 1 182 ? 2.605 -2.686 -19.234 1 97.69 182 ASP A N 1
ATOM 1444 C CA . ASP A 1 182 ? 1.221 -2.338 -18.938 1 97.69 182 ASP A CA 1
ATOM 1445 C C . ASP A 1 182 ? 0.515 -1.772 -20.172 1 97.69 182 ASP A C 1
ATOM 1447 O O . ASP A 1 182 ? 0.37 -0.555 -20.297 1 97.69 182 ASP A O 1
ATOM 1451 N N . THR A 1 183 ? -0.001 -2.66 -21.031 1 97.44 183 THR A N 1
ATOM 1452 C CA . THR A 1 183 ? -0.666 -2.271 -22.266 1 97.44 183 THR A CA 1
ATOM 1453 C C . THR A 1 183 ? -2 -2.996 -22.422 1 97.44 183 THR A C 1
ATOM 1455 O O . THR A 1 183 ? -2.195 -4.07 -21.844 1 97.44 183 THR A O 1
ATOM 1458 N N . PRO A 1 184 ? -2.846 -2.332 -23.172 1 96.19 184 PRO A N 1
ATOM 1459 C CA . PRO A 1 184 ? -4.102 -3.031 -23.453 1 96.19 184 PRO A CA 1
ATOM 1460 C C . PRO A 1 184 ? -3.885 -4.379 -24.125 1 96.19 184 PRO A C 1
ATOM 1462 O O . PRO A 1 184 ? -4.648 -5.32 -23.906 1 96.19 184 PRO A O 1
ATOM 1465 N N . GLU A 1 185 ? -2.875 -4.508 -24.953 1 97.44 185 GLU A N 1
ATOM 1466 C CA . GLU A 1 185 ? -2.57 -5.766 -25.625 1 97.44 185 GLU A CA 1
ATOM 1467 C C . GLU A 1 185 ? -2.154 -6.84 -24.625 1 97.44 185 GLU A C 1
ATOM 1469 O O . GLU A 1 185 ? -2.514 -8.008 -24.781 1 97.44 185 GLU A O 1
ATOM 1474 N N . ALA A 1 186 ? -1.427 -6.422 -23.656 1 97.94 186 ALA A N 1
ATOM 1475 C CA . ALA A 1 186 ? -1.011 -7.375 -22.625 1 97.94 186 ALA A CA 1
ATOM 1476 C C . ALA A 1 186 ? -2.215 -7.914 -21.859 1 97.94 186 ALA A C 1
ATOM 1478 O O . ALA A 1 186 ? -2.299 -9.109 -21.594 1 97.94 186 ALA A O 1
ATOM 1479 N N . LEU A 1 187 ? -3.113 -7.035 -21.484 1 97.94 187 LEU A N 1
ATOM 1480 C CA . LEU A 1 187 ? -4.324 -7.48 -20.812 1 97.94 187 LEU A CA 1
ATOM 1481 C C . LEU A 1 187 ? -5.125 -8.438 -21.688 1 97.94 187 LEU A C 1
ATOM 1483 O O . LEU A 1 187 ? -5.59 -9.477 -21.203 1 97.94 187 LEU A O 1
ATOM 1487 N N . ALA A 1 188 ? -5.277 -8.062 -22.969 1 97.5 188 ALA A N 1
ATOM 1488 C CA . ALA A 1 188 ? -6.027 -8.898 -23.906 1 97.5 188 ALA A CA 1
ATOM 1489 C C . ALA A 1 188 ? -5.422 -10.297 -24 1 97.5 188 ALA A C 1
ATOM 1491 O O . ALA A 1 188 ? -6.145 -11.289 -24.062 1 97.5 188 ALA A O 1
ATOM 1492 N N . ARG A 1 189 ? -4.148 -10.367 -23.984 1 97.25 189 ARG A N 1
ATOM 1493 C CA . ARG A 1 189 ? -3.455 -11.648 -24.078 1 97.25 189 ARG A CA 1
ATOM 1494 C C . ARG A 1 189 ? -3.721 -12.508 -22.844 1 97.25 189 ARG A C 1
ATOM 1496 O O . ARG A 1 189 ? -3.953 -13.711 -22.953 1 97.25 189 ARG A O 1
ATOM 1503 N N . LEU A 1 190 ? -3.705 -11.852 -21.719 1 97.81 190 LEU A N 1
ATOM 1504 C CA . LEU A 1 190 ? -3.916 -12.578 -20.469 1 97.81 190 LEU A CA 1
ATOM 1505 C C . LEU A 1 190 ? -5.371 -13.016 -20.344 1 97.81 190 LEU A C 1
ATOM 1507 O O . LEU A 1 190 ? -5.68 -13.93 -19.562 1 97.81 190 LEU A O 1
ATOM 1511 N N . MET A 1 191 ? -6.258 -12.336 -21.016 1 97.62 191 MET A N 1
ATOM 1512 C CA . MET A 1 191 ? -7.68 -12.656 -20.906 1 97.62 191 MET A CA 1
ATOM 1513 C C . MET A 1 191 ? -8.094 -13.633 -22 1 97.62 191 MET A C 1
ATOM 1515 O O . MET A 1 191 ? -9.211 -14.148 -22 1 97.62 191 MET A O 1
ATOM 1519 N N . ALA A 1 192 ? -7.23 -13.773 -22.969 1 91 192 ALA A N 1
ATOM 1520 C CA . ALA A 1 192 ? -7.543 -14.641 -24.094 1 91 192 ALA A CA 1
ATOM 1521 C C . ALA A 1 192 ? -7.559 -16.109 -23.672 1 91 192 ALA A C 1
ATOM 1523 O O . ALA A 1 192 ? -6.84 -16.5 -22.75 1 91 192 ALA A O 1
ATOM 1524 N N . ASP A 1 193 ? -8.43 -16.906 -24.266 1 74.5 193 ASP A N 1
ATOM 1525 C CA . ASP A 1 193 ? -8.586 -18.344 -24 1 74.5 193 ASP A CA 1
ATOM 1526 C C . ASP A 1 193 ? -7.449 -19.141 -24.625 1 74.5 193 ASP A C 1
ATOM 1528 O O . ASP A 1 193 ? -6.938 -18.781 -25.688 1 74.5 193 ASP A O 1
ATOM 1532 N N . MET B 1 1 ? -16.453 11.312 16.266 1 35.38 1 MET B N 1
ATOM 1533 C CA . MET B 1 1 ? -15.594 12.398 16.719 1 35.38 1 MET B CA 1
ATOM 1534 C C . MET B 1 1 ? -14.953 13.125 15.547 1 35.38 1 MET B C 1
ATOM 1536 O O . MET B 1 1 ? -14.484 12.492 14.602 1 35.38 1 MET B O 1
ATOM 1540 N N . PRO B 1 2 ? -15.398 14.266 15.25 1 45.25 2 PRO B N 1
ATOM 1541 C CA . PRO B 1 2 ? -15.07 15.055 14.062 1 45.25 2 PRO B CA 1
ATOM 1542 C C . PRO B 1 2 ? -13.586 15.016 13.719 1 45.25 2 PRO B C 1
ATOM 1544 O O . PRO B 1 2 ? -12.742 15.047 14.617 1 45.25 2 PRO B O 1
ATOM 1547 N N . ALA B 1 3 ? -13.258 14.203 12.727 1 51.12 3 ALA B N 1
ATOM 1548 C CA . ALA B 1 3 ? -11.898 13.992 12.234 1 51.12 3 ALA B CA 1
ATOM 1549 C C . ALA B 1 3 ? -11.133 15.312 12.141 1 51.12 3 ALA B C 1
ATOM 1551 O O . ALA B 1 3 ? -11.609 16.266 11.508 1 51.12 3 ALA B O 1
ATOM 1552 N N . GLU B 1 4 ? -10.547 15.711 13.188 1 74.44 4 GLU B N 1
ATOM 1553 C CA . GLU B 1 4 ? -9.68 16.859 13.406 1 74.44 4 GLU B CA 1
ATOM 1554 C C . GLU B 1 4 ? -8.562 16.922 12.375 1 74.44 4 GLU B C 1
ATOM 1556 O O . GLU B 1 4 ? -7.461 17.391 12.664 1 74.44 4 GLU B O 1
ATOM 1561 N N . ARG B 1 5 ? -8.961 16.547 11.125 1 75.12 5 ARG B N 1
ATOM 1562 C CA . ARG B 1 5 ? -7.918 16.547 10.102 1 75.12 5 ARG B CA 1
ATOM 1563 C C . ARG B 1 5 ? -7.648 17.969 9.594 1 75.12 5 ARG B C 1
ATOM 1565 O O . ARG B 1 5 ? -6.5 18.328 9.336 1 75.12 5 ARG B O 1
ATOM 1572 N N . ARG B 1 6 ? -8.688 18.75 9.516 1 84.38 6 ARG B N 1
ATOM 1573 C CA . ARG B 1 6 ? -8.625 20.172 9.148 1 84.38 6 ARG B CA 1
ATOM 1574 C C . ARG B 1 6 ? -7.793 20.375 7.895 1 84.38 6 ARG B C 1
ATOM 1576 O O . ARG B 1 6 ? -6.887 21.203 7.875 1 84.38 6 ARG B O 1
ATOM 1583 N N . TRP B 1 7 ? -8.102 19.641 6.836 1 84.5 7 TRP B N 1
ATOM 1584 C CA . TRP B 1 7 ? -7.32 19.656 5.605 1 84.5 7 TRP B CA 1
ATOM 1585 C C . TRP B 1 7 ? -7.18 21.078 5.078 1 84.5 7 TRP B C 1
ATOM 1587 O O . TRP B 1 7 ? -6.113 21.469 4.598 1 84.5 7 TRP B O 1
ATOM 1597 N N . ASP B 1 8 ? -8.203 21.812 5.234 1 83.56 8 ASP B N 1
ATOM 1598 C CA . ASP B 1 8 ? -8.25 23.156 4.652 1 83.56 8 ASP B CA 1
ATOM 1599 C C . ASP B 1 8 ? -7.445 24.141 5.488 1 83.56 8 ASP B C 1
ATOM 1601 O O . ASP B 1 8 ? -7.184 25.266 5.047 1 83.56 8 ASP B O 1
ATOM 1605 N N . GLN B 1 9 ? -7.027 23.703 6.652 1 88.38 9 GLN B N 1
ATOM 1606 C CA . GLN B 1 9 ? -6.285 24.594 7.535 1 88.38 9 GLN B CA 1
ATOM 1607 C C . GLN B 1 9 ? -4.805 24.234 7.57 1 88.38 9 GLN B C 1
ATOM 1609 O O . GLN B 1 9 ? -4.047 24.766 8.391 1 88.38 9 GLN B O 1
ATOM 1614 N N . ARG B 1 10 ? -4.441 23.375 6.715 1 93.31 10 ARG B N 1
ATOM 1615 C CA . ARG B 1 10 ? -3.057 22.922 6.648 1 93.31 10 ARG B CA 1
ATOM 1616 C C . ARG B 1 10 ? -2.332 23.531 5.457 1 93.31 10 ARG B C 1
ATOM 1618 O O . ARG B 1 10 ? -2.906 23.656 4.371 1 93.31 10 ARG B O 1
ATOM 1625 N N . GLU B 1 11 ? -1.196 24 5.75 1 94.44 11 GLU B N 1
ATOM 1626 C CA . GLU B 1 11 ? -0.328 24.516 4.699 1 94.44 11 GLU B CA 1
ATOM 1627 C C . GLU B 1 11 ? 0.946 23.688 4.574 1 94.44 11 GLU B C 1
ATOM 1629 O O . GLU B 1 11 ? 1.55 23.312 5.578 1 94.44 11 GLU B O 1
ATOM 1634 N N . TYR B 1 12 ? 1.301 23.453 3.293 1 96.69 12 TYR B N 1
ATOM 1635 C CA . TYR B 1 12 ? 2.447 22.578 3.049 1 96.69 12 TYR B CA 1
ATOM 1636 C C . TYR B 1 12 ? 3.449 23.25 2.113 1 96.69 12 TYR B C 1
ATOM 1638 O O . TYR B 1 12 ? 3.064 24.016 1.231 1 96.69 12 TYR B O 1
ATOM 1646 N N . ARG B 1 13 ? 4.684 22.938 2.336 1 97.88 13 ARG B N 1
ATOM 1647 C CA . ARG B 1 13 ? 5.781 23.188 1.412 1 97.88 13 ARG B CA 1
ATOM 1648 C C . ARG B 1 13 ? 6.672 21.969 1.266 1 97.88 13 ARG B C 1
ATOM 1650 O O . ARG B 1 13 ? 7.016 21.312 2.258 1 97.88 13 ARG B O 1
ATOM 1657 N N . ILE B 1 14 ? 7.027 21.672 0.023 1 98.62 14 ILE B N 1
ATOM 1658 C CA . ILE B 1 14 ? 8.023 20.625 -0.215 1 98.62 14 ILE B CA 1
ATOM 1659 C C . ILE B 1 14 ? 9.414 21.266 -0.316 1 98.62 14 ILE B C 1
ATOM 1661 O O . ILE B 1 14 ? 9.672 22.062 -1.212 1 98.62 14 ILE B O 1
ATOM 1665 N N . VAL B 1 15 ? 10.273 20.891 0.543 1 98.44 15 VAL B N 1
ATOM 1666 C CA . VAL B 1 15 ? 11.633 21.422 0.603 1 98.44 15 VAL B CA 1
ATOM 1667 C C . VAL B 1 15 ? 12.555 20.594 -0.287 1 98.44 15 VAL B C 1
ATOM 1669 O O . VAL B 1 15 ? 13.461 21.141 -0.929 1 98.44 15 VAL B O 1
ATOM 1672 N N . GLU B 1 16 ? 12.406 19.328 -0.246 1 98.19 16 GLU B N 1
ATOM 1673 C CA . GLU B 1 16 ? 13.102 18.375 -1.109 1 98.19 16 GLU B CA 1
ATOM 1674 C C . GLU B 1 16 ? 12.125 17.359 -1.699 1 98.19 16 GLU B C 1
ATOM 1676 O O . GLU B 1 16 ? 11.305 16.781 -0.979 1 98.19 16 GLU B O 1
ATOM 1681 N N . SER B 1 17 ? 12.195 17.219 -2.977 1 98.25 17 SER B N 1
ATOM 1682 C CA . SER B 1 17 ? 11.359 16.219 -3.65 1 98.25 17 SER B CA 1
ATOM 1683 C C . SER B 1 17 ? 12.164 14.977 -4.016 1 98.25 17 SER B C 1
ATOM 1685 O O . SER B 1 17 ? 13.312 15.078 -4.445 1 98.25 17 SER B O 1
ATOM 1687 N N . ALA B 1 18 ? 11.539 13.883 -3.914 1 96.94 18 ALA B N 1
ATOM 1688 C CA . ALA B 1 18 ? 12.141 12.609 -4.301 1 96.94 18 ALA B CA 1
ATOM 1689 C C . ALA B 1 18 ? 12.508 12.609 -5.781 1 96.94 18 ALA B C 1
ATOM 1691 O O . ALA B 1 18 ? 13.477 11.953 -6.184 1 96.94 18 ALA B O 1
ATOM 1692 N N . SER B 1 19 ? 11.766 13.312 -6.559 1 94.69 19 SER B N 1
ATOM 1693 C CA . SER B 1 19 ? 12.008 13.367 -7.996 1 94.69 19 SER B CA 1
ATOM 1694 C C . SER B 1 19 ? 13.305 14.102 -8.32 1 94.69 19 SER B C 1
ATOM 1696 O O . SER B 1 19 ? 13.805 14.023 -9.438 1 94.69 19 SER B O 1
ATOM 1698 N N . HIS B 1 20 ? 13.836 14.766 -7.359 1 95.88 20 HIS B N 1
ATOM 1699 C CA . HIS B 1 20 ? 15.016 15.586 -7.621 1 95.88 20 HIS B CA 1
ATOM 1700 C C . HIS B 1 20 ? 16.25 15.031 -6.906 1 95.88 20 HIS B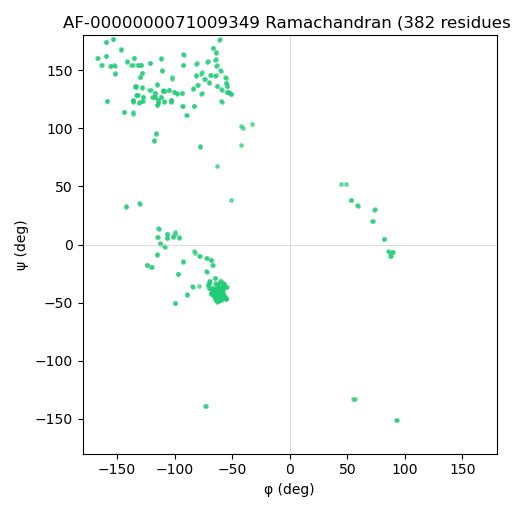 C 1
ATOM 1702 O O . HIS B 1 20 ? 17.328 15.617 -6.984 1 95.88 20 HIS B O 1
ATOM 1708 N N . ASN B 1 21 ? 16.156 13.93 -6.184 1 96.75 21 ASN B N 1
ATOM 1709 C CA . ASN B 1 21 ? 17.297 13.484 -5.395 1 96.75 21 ASN B CA 1
ATOM 1710 C C . ASN B 1 21 ? 17.438 11.961 -5.402 1 96.75 21 ASN B C 1
ATOM 1712 O O . ASN B 1 21 ? 17.781 11.359 -4.383 1 96.75 21 ASN B O 1
ATOM 1716 N N . ASN B 1 22 ? 17.016 11.367 -6.57 1 93.06 22 ASN B N 1
ATOM 1717 C CA . ASN B 1 22 ? 17.125 9.93 -6.781 1 93.06 22 ASN B CA 1
ATOM 1718 C C . ASN B 1 22 ? 16.344 9.148 -5.727 1 93.06 22 ASN B C 1
ATOM 1720 O O . ASN B 1 22 ? 16.828 8.156 -5.195 1 93.06 22 ASN B O 1
ATOM 1724 N N . ASN B 1 23 ? 15.219 9.727 -5.27 1 95.12 23 ASN B N 1
ATOM 1725 C CA . ASN B 1 23 ? 14.258 9.117 -4.363 1 95.12 23 ASN B CA 1
ATOM 1726 C C . ASN B 1 23 ? 14.812 8.992 -2.949 1 95.12 23 ASN B C 1
ATOM 1728 O O . ASN B 1 23 ? 14.305 8.211 -2.145 1 95.12 23 ASN B O 1
ATOM 1732 N N . ALA B 1 24 ? 15.797 9.742 -2.609 1 95.69 24 ALA B N 1
ATOM 1733 C CA . ALA B 1 24 ? 16.453 9.625 -1.309 1 95.69 24 ALA B CA 1
ATOM 1734 C C . ALA B 1 24 ? 15.508 10.031 -0.18 1 95.69 24 ALA B C 1
ATOM 1736 O O . ALA B 1 24 ? 15.461 9.367 0.862 1 95.69 24 ALA B O 1
ATOM 1737 N N . ARG B 1 25 ? 14.797 11.133 -0.411 1 97.94 25 ARG B N 1
ATOM 1738 C CA . ARG B 1 25 ? 13.883 11.586 0.636 1 97.94 25 ARG B CA 1
ATOM 1739 C C . ARG B 1 25 ? 12.875 12.586 0.087 1 97.94 25 ARG B C 1
ATOM 1741 O O . ARG B 1 25 ? 13.086 13.18 -0.974 1 97.94 25 ARG B O 1
ATOM 1748 N N . THR B 1 26 ? 11.773 12.711 0.663 1 98.56 26 THR B N 1
ATOM 1749 C CA . THR B 1 26 ? 10.805 13.797 0.573 1 98.56 26 THR B CA 1
ATOM 1750 C C . THR B 1 26 ? 10.773 14.602 1.869 1 98.56 26 THR B C 1
ATOM 1752 O O . THR B 1 26 ? 10.578 14.039 2.949 1 98.56 26 THR B O 1
ATOM 1755 N N . VAL B 1 27 ? 11.008 15.875 1.78 1 98.81 27 VAL B N 1
ATOM 1756 C CA . VAL B 1 27 ? 11.008 16.734 2.961 1 98.81 27 VAL B CA 1
ATOM 1757 C C . VAL B 1 27 ? 9.898 17.781 2.842 1 98.81 27 VAL B C 1
ATOM 1759 O O . VAL B 1 27 ? 9.844 18.516 1.856 1 98.81 27 VAL B O 1
ATOM 1762 N N . ILE B 1 28 ? 9.086 17.859 3.811 1 98.75 28 ILE B N 1
ATOM 1763 C CA . ILE B 1 28 ? 7.883 18.688 3.809 1 98.75 28 ILE B CA 1
ATOM 1764 C C . ILE B 1 28 ? 7.859 19.562 5.055 1 98.75 28 ILE B C 1
ATOM 1766 O O . ILE B 1 28 ? 8.18 19.109 6.152 1 98.75 28 ILE B O 1
ATOM 1770 N N . ILE B 1 29 ? 7.555 20.797 4.922 1 98.62 29 ILE B N 1
ATOM 1771 C CA . ILE B 1 29 ? 7.211 21.672 6.039 1 98.62 29 ILE B CA 1
ATOM 1772 C C . ILE B 1 29 ? 5.699 21.875 6.09 1 98.62 29 ILE B C 1
ATOM 1774 O O . ILE B 1 29 ? 5.086 22.25 5.09 1 98.62 29 ILE B O 1
ATOM 1778 N N . GLU B 1 30 ? 5.113 21.578 7.191 1 97.88 30 GLU B N 1
ATOM 1779 C CA . GLU B 1 30 ? 3.678 21.75 7.391 1 97.88 30 GLU B CA 1
ATOM 1780 C C . GLU B 1 30 ? 3.393 22.766 8.5 1 97.88 30 GLU B C 1
ATOM 1782 O O . GLU B 1 30 ? 4.035 22.734 9.547 1 97.88 30 GLU B O 1
ATOM 1787 N N . THR B 1 31 ? 2.572 23.688 8.25 1 97.94 31 THR B N 1
ATOM 1788 C CA . THR B 1 31 ? 1.985 24.578 9.242 1 97.94 31 THR B CA 1
ATOM 1789 C C . THR B 1 31 ? 0.491 24.312 9.398 1 97.94 31 THR B C 1
ATOM 1791 O O . THR B 1 31 ? -0.247 24.281 8.414 1 97.94 31 THR B O 1
ATOM 1794 N N . THR B 1 32 ? 0.084 24.094 10.602 1 96.12 32 THR B N 1
ATOM 1795 C CA . THR B 1 32 ? -1.31 23.703 10.789 1 96.12 32 THR B CA 1
ATOM 1796 C C . THR B 1 32 ? -1.852 24.25 12.109 1 96.12 32 THR B C 1
ATOM 1798 O O . THR B 1 32 ? -1.102 24.812 12.906 1 96.12 32 THR B O 1
ATOM 1801 N N . THR B 1 33 ? -3.129 24.172 12.281 1 95.69 33 THR B N 1
ATOM 1802 C CA . THR B 1 33 ? -3.848 24.859 13.352 1 95.69 33 THR B CA 1
ATOM 1803 C C . THR B 1 33 ? -3.994 23.953 14.562 1 95.69 33 THR B C 1
ATOM 1805 O O . THR B 1 33 ? -3.779 22.734 14.477 1 95.69 33 THR B O 1
ATOM 1808 N N . PRO B 1 34 ? -4.324 24.547 15.727 1 95.88 34 PRO B N 1
ATOM 1809 C CA . PRO B 1 34 ? -4.453 23.797 16.969 1 95.88 34 PRO B CA 1
ATOM 1810 C C 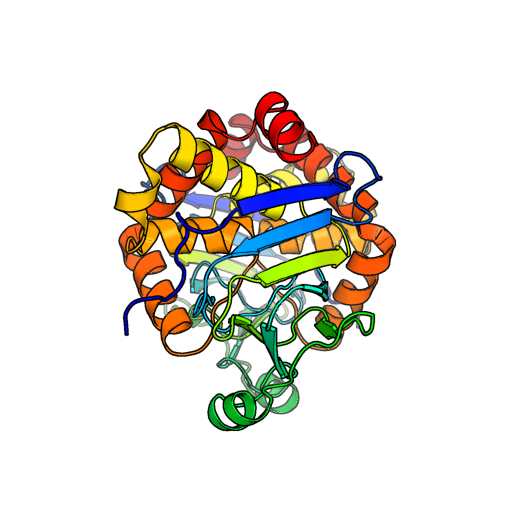. PRO B 1 34 ? -5.445 22.641 16.875 1 95.88 34 PRO B C 1
ATOM 1812 O O . PRO B 1 34 ? -6.504 22.781 16.25 1 95.88 34 PRO B O 1
ATOM 1815 N N . GLY B 1 35 ? -5.086 21.531 17.453 1 94.44 35 GLY B N 1
ATOM 1816 C CA . GLY B 1 35 ? -5.984 20.391 17.531 1 94.44 35 GLY B CA 1
ATOM 1817 C C . GLY B 1 35 ? -5.941 19.5 16.297 1 94.44 35 GLY B C 1
ATOM 1818 O O . GLY B 1 35 ? -6.516 18.406 16.297 1 94.44 35 GLY B O 1
ATOM 1819 N N . THR B 1 36 ? -5.195 19.922 15.281 1 95.25 36 THR B N 1
ATOM 1820 C CA . THR B 1 36 ? -5.078 19.141 14.055 1 95.25 36 THR B CA 1
ATOM 1821 C C . THR B 1 36 ? -4.41 17.797 14.336 1 95.25 36 THR B C 1
ATOM 1823 O O . THR B 1 36 ? -3.443 17.719 15.102 1 95.25 36 THR B O 1
ATOM 1826 N N . SER B 1 37 ? -4.984 16.734 13.742 1 95.75 37 SER B N 1
ATOM 1827 C CA . SER B 1 37 ? -4.391 15.398 13.836 1 95.75 37 SER B CA 1
ATOM 1828 C C . SER B 1 37 ? -4.781 14.531 12.641 1 95.75 37 SER B C 1
ATOM 1830 O O . SER B 1 37 ? -5.387 15.023 11.688 1 95.75 37 SER B O 1
ATOM 1832 N N . VAL B 1 38 ? -4.273 13.359 12.586 1 93.69 38 VAL B N 1
ATOM 1833 C CA . VAL B 1 38 ? -4.613 12.312 11.633 1 93.69 38 VAL B CA 1
ATOM 1834 C C . VAL B 1 38 ? -4.914 11.016 12.375 1 93.69 38 VAL B C 1
ATOM 1836 O O . VAL B 1 38 ? -4.477 10.828 13.508 1 93.69 38 VAL B O 1
ATOM 1839 N N . PRO B 1 39 ? -5.695 10.141 11.812 1 94.25 39 PRO B N 1
ATOM 1840 C CA . PRO B 1 39 ? -5.891 8.859 12.484 1 94.25 39 PRO B CA 1
ATOM 1841 C C . PRO B 1 39 ? -4.586 8.086 12.68 1 94.25 39 PRO B C 1
ATOM 1843 O O . PRO B 1 39 ? -3.668 8.211 11.859 1 94.25 39 PRO B O 1
ATOM 1846 N N . PRO B 1 40 ? -4.531 7.285 13.766 1 96.75 40 PRO B N 1
ATOM 1847 C CA . PRO B 1 40 ? -3.375 6.398 13.906 1 96.75 40 PRO B CA 1
ATOM 1848 C C . PRO B 1 40 ? -3.16 5.516 12.68 1 96.75 40 PRO B C 1
ATOM 1850 O O . PRO B 1 40 ? -4.121 4.965 12.133 1 96.75 40 PRO B O 1
ATOM 1853 N N . HIS B 1 41 ? -1.919 5.367 12.219 1 97.12 41 HIS B N 1
ATOM 1854 C CA . HIS B 1 41 ? -1.61 4.617 11 1 97.12 41 HIS B CA 1
ATOM 1855 C C . HIS B 1 41 ? -0.148 4.188 10.977 1 97.12 41 HIS B C 1
ATOM 1857 O O . HIS B 1 41 ? 0.618 4.523 11.883 1 97.12 41 HIS B O 1
ATOM 1863 N N . TYR B 1 42 ? 0.203 3.434 10.023 1 95.56 42 TYR B N 1
ATOM 1864 C CA . TYR B 1 42 ? 1.595 3.125 9.719 1 95.56 42 TYR B CA 1
ATOM 1865 C C . TYR B 1 42 ? 1.855 3.221 8.219 1 95.56 42 TYR B C 1
ATOM 1867 O O . TYR B 1 42 ? 0.917 3.307 7.422 1 95.56 42 TYR B O 1
ATOM 1875 N N . HIS B 1 43 ? 3.1 3.361 7.855 1 95.56 43 HIS B N 1
ATOM 1876 C CA . HIS B 1 43 ? 3.555 3.324 6.473 1 95.56 43 HIS B CA 1
ATOM 1877 C C . HIS B 1 43 ? 4.383 2.072 6.195 1 95.56 43 HIS B C 1
ATOM 1879 O O . HIS B 1 43 ? 5.113 1.604 7.07 1 95.56 43 HIS B O 1
ATOM 1885 N N . SER B 1 44 ? 4.32 1.622 4.98 1 90.62 44 SER B N 1
ATOM 1886 C CA . SER B 1 44 ? 5.059 0.411 4.637 1 90.62 44 SER B CA 1
ATOM 1887 C C . SER B 1 44 ? 6.156 0.701 3.621 1 90.62 44 SER B C 1
ATOM 1889 O O . SER B 1 44 ? 6.863 -0.21 3.186 1 90.62 44 SER B O 1
ATOM 1891 N N . ARG B 1 45 ? 6.379 1.976 3.305 1 91.75 45 ARG B N 1
ATOM 1892 C CA . ARG B 1 45 ? 7.316 2.264 2.227 1 91.75 45 ARG B CA 1
ATOM 1893 C C . ARG B 1 45 ? 8.43 3.191 2.699 1 91.75 45 ARG B C 1
ATOM 1895 O O . ARG B 1 45 ? 9.469 3.309 2.047 1 91.75 45 ARG B O 1
ATOM 1902 N N . PHE B 1 46 ? 8.18 3.826 3.801 1 95.81 46 PHE B N 1
ATOM 1903 C CA . PHE B 1 46 ? 9.164 4.809 4.25 1 95.81 46 PHE B CA 1
ATOM 1904 C C . PHE B 1 46 ? 9.07 5.02 5.754 1 95.81 46 PHE B C 1
ATOM 1906 O O . PHE B 1 46 ? 8.031 4.754 6.359 1 95.81 46 PHE B O 1
ATOM 1913 N N . SER B 1 47 ? 10.164 5.406 6.32 1 96.75 47 SER B N 1
ATOM 1914 C CA . SER B 1 47 ? 10.164 5.977 7.66 1 96.75 47 SER B CA 1
ATOM 1915 C C . SER B 1 47 ? 9.773 7.453 7.637 1 96.75 47 SER B C 1
ATOM 1917 O O . SER B 1 47 ? 9.859 8.102 6.594 1 96.75 47 SER B O 1
ATOM 1919 N N . GLU B 1 48 ? 9.305 7.898 8.695 1 98.5 48 GLU B N 1
ATOM 1920 C CA . GLU B 1 48 ? 8.859 9.281 8.82 1 98.5 48 GLU B CA 1
ATOM 1921 C C . GLU B 1 48 ? 9.492 9.953 10.039 1 98.5 48 GLU B C 1
ATOM 1923 O O . GLU B 1 48 ? 9.359 9.461 11.164 1 98.5 48 GLU B O 1
ATOM 1928 N N . THR B 1 49 ? 10.18 11.055 9.82 1 98.81 49 THR B N 1
ATOM 1929 C CA . THR B 1 49 ? 10.812 11.82 10.891 1 98.81 49 THR B CA 1
ATOM 1930 C C . THR B 1 49 ? 10.102 13.156 11.102 1 98.81 49 THR B C 1
ATOM 1932 O O . THR B 1 49 ? 9.883 13.898 10.141 1 98.81 49 THR B O 1
ATOM 1935 N N . PHE B 1 50 ? 9.828 13.422 12.328 1 98.88 50 PHE B N 1
ATOM 1936 C CA . PHE B 1 50 ? 9.195 14.68 12.711 1 98.88 50 PHE B CA 1
ATOM 1937 C C . PHE B 1 50 ? 10.172 15.586 13.438 1 98.88 50 PHE B C 1
ATOM 1939 O O . PHE B 1 50 ? 10.867 15.148 14.359 1 98.88 50 PHE B O 1
ATOM 1946 N N . GLU B 1 51 ? 10.234 16.828 13.047 1 98.75 51 GLU B N 1
ATOM 1947 C CA . GLU B 1 51 ? 11.023 17.859 13.703 1 98.75 51 GLU B CA 1
ATOM 1948 C C . GLU B 1 51 ? 10.188 19.125 13.945 1 98.75 51 GLU B C 1
ATOM 1950 O O . GLU B 1 51 ? 9.727 19.75 12.992 1 98.75 51 GLU B O 1
ATOM 1955 N N . LEU B 1 52 ? 10.102 19.5 15.172 1 98.81 52 LEU B N 1
ATOM 1956 C CA . LEU B 1 52 ? 9.352 20.719 15.5 1 98.81 52 LEU B CA 1
ATOM 1957 C C . LEU B 1 52 ? 10.164 21.969 15.148 1 98.81 52 LEU B C 1
ATOM 1959 O O . LEU B 1 52 ? 11.344 22.047 15.477 1 98.81 52 LEU B O 1
ATOM 1963 N N . ILE B 1 53 ? 9.586 22.828 14.484 1 98.44 53 ILE B N 1
ATOM 1964 C CA . ILE B 1 53 ? 10.203 24.125 14.195 1 98.44 53 ILE B CA 1
ATOM 1965 C C . ILE B 1 53 ? 9.656 25.172 15.148 1 98.44 53 ILE B C 1
ATOM 1967 O O . ILE B 1 53 ? 10.422 25.906 15.797 1 98.44 53 ILE B O 1
ATOM 1971 N N . ASN B 1 54 ? 8.367 25.25 15.273 1 98 54 ASN B N 1
ATOM 1972 C CA . ASN B 1 54 ? 7.699 26.156 16.203 1 98 54 ASN B CA 1
ATOM 1973 C C . ASN B 1 54 ? 6.348 25.609 16.656 1 98 54 ASN B C 1
ATOM 1975 O O . ASN B 1 54 ? 5.73 24.812 15.938 1 98 54 ASN B O 1
ATOM 1979 N N . GLY B 1 55 ? 5.93 26.031 17.828 1 98.19 55 GLY B N 1
ATOM 1980 C CA . GLY B 1 55 ? 4.633 25.625 18.344 1 98.19 55 GLY B CA 1
ATOM 1981 C C . GLY B 1 55 ? 4.699 24.375 19.219 1 98.19 55 GLY B C 1
ATOM 1982 O O . GLY B 1 55 ? 5.633 24.219 20 1 98.19 55 GLY B O 1
ATOM 1983 N N . SER B 1 56 ? 3.568 23.625 19.203 1 98.25 56 SER B N 1
ATOM 1984 C CA . SER B 1 56 ? 3.422 22.453 20.062 1 98.25 56 SER B CA 1
ATOM 1985 C C . SER B 1 56 ? 2.822 21.281 19.297 1 98.25 56 SER B C 1
ATOM 1987 O O . SER B 1 56 ? 1.68 21.344 18.844 1 98.25 56 SER B O 1
ATOM 1989 N N . VAL B 1 57 ? 3.643 20.25 19.141 1 98.44 57 VAL B N 1
ATOM 1990 C CA . VAL B 1 57 ? 3.211 19 18.5 1 98.44 57 VAL B CA 1
ATOM 1991 C C . VAL B 1 57 ? 3.684 17.812 19.328 1 98.44 57 VAL B C 1
ATOM 1993 O O . VAL B 1 57 ? 4.797 17.812 19.859 1 98.44 57 VAL B O 1
ATOM 1996 N N . SER B 1 58 ? 2.822 16.875 19.5 1 98.62 58 SER B N 1
ATOM 1997 C CA . SER B 1 58 ? 3.166 15.594 20.125 1 98.62 58 SER B CA 1
ATOM 1998 C C . SER B 1 58 ? 2.873 14.43 19.188 1 98.62 58 SER B C 1
ATOM 2000 O O . SER B 1 58 ? 2.064 14.547 18.266 1 98.62 58 SER B O 1
ATOM 2002 N N . VAL B 1 59 ? 3.584 13.328 19.453 1 98.62 59 VAL B N 1
ATOM 2003 C CA . VAL B 1 59 ? 3.422 12.172 18.578 1 98.62 59 VAL B CA 1
ATOM 2004 C C . VAL B 1 59 ? 3.242 10.914 19.438 1 98.62 59 VAL B C 1
ATOM 2006 O O . VAL B 1 59 ? 3.988 10.688 20.391 1 98.62 59 VAL B O 1
ATOM 2009 N N . HIS B 1 60 ? 2.189 10.164 19.125 1 98.38 60 HIS B N 1
ATOM 2010 C CA . HIS B 1 60 ? 2.133 8.773 19.547 1 98.38 60 HIS B CA 1
ATOM 2011 C C . HIS B 1 60 ? 2.959 7.887 18.609 1 98.38 60 HIS B C 1
ATOM 2013 O O . HIS B 1 60 ? 2.93 8.062 17.391 1 98.38 60 HIS B O 1
ATOM 2019 N N . THR B 1 61 ? 3.732 6.941 19.203 1 98.19 61 THR B N 1
ATOM 2020 C CA . THR B 1 61 ? 4.414 5.992 18.328 1 98.19 61 THR B CA 1
ATOM 2021 C C . THR B 1 61 ? 4.641 4.664 19.047 1 98.19 61 THR B C 1
ATOM 2023 O O . THR B 1 61 ? 4.75 4.629 20.266 1 98.19 61 THR B O 1
ATOM 2026 N N . GLY B 1 62 ? 4.609 3.605 18.328 1 96.75 62 GLY B N 1
ATOM 2027 C CA . GLY B 1 62 ? 4.895 2.268 18.828 1 96.75 62 GLY B CA 1
ATOM 2028 C C . GLY B 1 62 ? 5.09 1.25 17.719 1 96.75 62 GLY B C 1
ATOM 2029 O O . GLY B 1 62 ? 4.703 1.49 16.578 1 96.75 62 GLY B O 1
ATOM 2030 N N . PRO B 1 63 ? 5.738 0.168 18.094 1 92.94 63 PRO B N 1
ATOM 2031 C CA . PRO B 1 63 ? 5.957 -0.871 17.078 1 92.94 63 PRO B CA 1
ATOM 2032 C C . PRO B 1 63 ? 4.656 -1.534 16.625 1 92.94 63 PRO B C 1
ATOM 2034 O O . PRO B 1 63 ? 3.602 -1.305 17.234 1 92.94 63 PRO B O 1
ATOM 2037 N N . ALA B 1 64 ? 4.871 -2.277 15.578 1 85.19 64 ALA B N 1
ATOM 2038 C CA . ALA B 1 64 ? 3.732 -3.068 15.125 1 85.19 64 ALA B CA 1
ATOM 2039 C C . ALA B 1 64 ? 3.205 -3.969 16.234 1 85.19 64 ALA B C 1
ATOM 2041 O O . ALA B 1 64 ? 3.967 -4.402 17.109 1 85.19 64 ALA B O 1
ATOM 2042 N N . ASP B 1 65 ? 1.979 -4.207 16.359 1 81.75 65 ASP B N 1
ATOM 2043 C CA . ASP B 1 65 ? 1.262 -5.082 17.281 1 81.75 65 ASP B CA 1
ATOM 2044 C C . ASP B 1 65 ? 1.055 -4.398 18.641 1 81.75 65 ASP B C 1
ATOM 2046 O O . ASP B 1 65 ? 0.586 -5.027 19.594 1 81.75 65 ASP B O 1
ATOM 2050 N N . THR B 1 66 ? 1.478 -3.092 18.719 1 91.38 66 THR B N 1
ATOM 2051 C CA . THR B 1 66 ? 1.097 -2.32 19.906 1 91.38 66 THR B CA 1
ATOM 2052 C C . THR B 1 66 ? -0.421 -2.254 20.031 1 91.38 66 THR B C 1
ATOM 2054 O O . THR B 1 66 ? -1.124 -1.967 19.062 1 91.38 66 THR B O 1
ATOM 2057 N N . SER B 1 67 ? -0.916 -2.482 21.188 1 93.06 67 SER B N 1
ATOM 2058 C CA . SER B 1 67 ? -2.355 -2.381 21.406 1 93.06 67 SER B CA 1
ATOM 2059 C C . SER B 1 67 ? -2.814 -0.926 21.391 1 93.06 67 SER B C 1
ATOM 2061 O O . SER B 1 67 ? -2.023 -0.018 21.656 1 93.06 67 SER B O 1
ATOM 2063 N N . GLU B 1 68 ? -4.105 -0.767 21.109 1 94.25 68 GLU B N 1
ATOM 2064 C CA . GLU B 1 68 ? -4.641 0.59 21.094 1 94.25 68 GLU B CA 1
ATOM 2065 C C . GLU B 1 68 ? -4.465 1.264 22.453 1 94.25 68 GLU B C 1
ATOM 2067 O O . GLU B 1 68 ? -4.105 2.441 22.531 1 94.25 68 GLU B O 1
ATOM 2072 N N . LEU B 1 69 ? -4.691 0.516 23.516 1 95.38 69 LEU B N 1
ATOM 2073 C CA . LEU B 1 69 ? -4.566 1.047 24.859 1 95.38 69 LEU B CA 1
ATOM 2074 C C . LEU B 1 69 ? -3.127 1.472 25.141 1 95.38 69 LEU B C 1
ATOM 2076 O O . LEU B 1 69 ? -2.891 2.566 25.672 1 95.38 69 LEU B O 1
ATOM 2080 N N . ALA B 1 70 ? -2.205 0.595 24.844 1 96.81 70 ALA B N 1
ATOM 2081 C CA . ALA B 1 70 ? -0.797 0.922 25.062 1 96.81 70 ALA B CA 1
ATOM 2082 C C . ALA B 1 70 ? -0.381 2.119 24.203 1 96.81 70 ALA B C 1
ATOM 2084 O O . ALA B 1 70 ? 0.388 2.971 24.656 1 96.81 70 ALA B O 1
ATOM 2085 N N . PHE B 1 71 ? -0.891 2.176 23 1 97.5 71 PHE B N 1
ATOM 2086 C CA . PHE B 1 71 ? -0.577 3.248 22.062 1 97.5 71 PHE B CA 1
ATOM 2087 C C . PHE B 1 71 ? -0.968 4.602 22.641 1 97.5 71 PHE B C 1
ATOM 2089 O O . PHE B 1 71 ? -0.238 5.582 22.484 1 97.5 71 PHE B O 1
ATOM 2096 N N . LYS B 1 72 ? -2.047 4.676 23.344 1 95.56 72 LYS B N 1
ATOM 2097 C CA . LYS B 1 72 ? -2.57 5.922 23.891 1 95.56 72 LYS B CA 1
ATOM 2098 C C . LYS B 1 72 ? -1.646 6.48 24.969 1 95.56 72 LYS B C 1
ATOM 2100 O O . LYS B 1 72 ? -1.705 7.668 25.297 1 95.56 72 LYS B O 1
ATOM 2105 N N . SER B 1 73 ? -0.777 5.625 25.484 1 97.25 73 SER B N 1
ATOM 2106 C CA . SER B 1 73 ? 0.097 6.051 26.562 1 97.25 73 SER B CA 1
ATOM 2107 C C . SER B 1 73 ? 1.461 6.484 26.047 1 97.25 73 SER B C 1
ATOM 2109 O O . SER B 1 73 ? 2.346 6.848 26.828 1 97.25 73 SER B O 1
ATOM 2111 N N . THR B 1 74 ? 1.626 6.539 24.766 1 97.75 74 THR B N 1
ATOM 2112 C CA . THR B 1 74 ? 2.957 6.738 24.203 1 97.75 74 THR B CA 1
ATOM 2113 C C . THR B 1 74 ? 3.145 8.188 23.766 1 97.75 74 THR B C 1
ATOM 2115 O O . THR B 1 74 ? 4.164 8.531 23.172 1 97.75 74 THR B O 1
ATOM 2118 N N . LEU B 1 75 ? 2.219 9.086 24.047 1 97.69 75 LEU B N 1
ATOM 2119 C CA . LEU B 1 75 ? 2.289 10.461 23.562 1 97.69 75 LEU B CA 1
ATOM 2120 C C . LEU B 1 75 ? 3.561 11.148 24.047 1 97.69 75 LEU B C 1
ATOM 2122 O O . LEU B 1 75 ? 3.816 11.203 25.25 1 97.69 75 LEU B O 1
ATOM 2126 N N . THR B 1 76 ? 4.316 11.609 23.172 1 98.19 76 THR B N 1
ATOM 2127 C CA . THR B 1 76 ? 5.582 12.273 23.469 1 98.19 76 THR B CA 1
ATOM 2128 C C . THR B 1 76 ? 5.641 13.641 22.797 1 98.19 76 THR B C 1
ATOM 2130 O O . THR B 1 76 ? 5.477 13.75 21.578 1 98.19 76 THR B O 1
ATOM 2133 N N . PRO B 1 77 ? 5.922 14.688 23.547 1 98.44 77 PRO B N 1
ATOM 2134 C CA . PRO B 1 77 ? 6.078 16 22.922 1 98.44 77 PRO B CA 1
ATOM 2135 C C . PRO B 1 77 ? 7.344 16.109 22.078 1 98.44 77 PRO B C 1
ATOM 2137 O O . PRO B 1 77 ? 8.391 15.578 22.453 1 98.44 77 PRO B O 1
ATOM 2140 N N . LEU B 1 78 ? 7.191 16.75 20.922 1 98.56 78 LEU B N 1
ATOM 2141 C CA . LEU B 1 78 ? 8.383 17.078 20.141 1 98.56 78 LEU B CA 1
ATOM 2142 C C . LEU B 1 78 ? 9.117 18.266 20.75 1 98.56 78 LEU B C 1
ATOM 2144 O O . LEU B 1 78 ? 8.5 19.156 21.344 1 98.56 78 LEU B O 1
ATOM 2148 N N . GLU B 1 79 ? 10.391 18.266 20.609 1 97.62 79 GLU B N 1
ATOM 2149 C CA . GLU B 1 79 ? 11.242 19.375 21.016 1 97.62 79 GLU B CA 1
ATOM 2150 C C . GLU B 1 79 ? 12.062 19.906 19.844 1 97.62 79 GLU B C 1
ATOM 2152 O O . GLU B 1 79 ? 12.625 19.125 19.078 1 97.62 79 GLU B O 1
ATOM 2157 N N . PRO B 1 80 ? 12.047 21.266 19.734 1 96.75 80 PRO B N 1
ATOM 2158 C CA . PRO B 1 80 ? 12.891 21.797 18.672 1 96.75 80 PRO B CA 1
ATOM 2159 C C . PRO B 1 80 ? 14.328 21.281 18.75 1 96.75 80 PRO B C 1
ATOM 2161 O O . PRO B 1 80 ? 14.914 21.234 19.828 1 96.75 80 PRO B O 1
ATOM 2164 N N . GLY B 1 81 ? 14.797 20.828 17.641 1 96.12 81 GLY B N 1
ATOM 2165 C CA . GLY B 1 81 ? 16.156 20.344 17.562 1 96.12 81 GLY B CA 1
ATOM 2166 C C . GLY B 1 81 ? 16.281 18.875 17.891 1 96.12 81 GLY B C 1
ATOM 2167 O O . GLY B 1 81 ? 17.375 18.297 17.781 1 96.12 81 GLY B O 1
ATOM 2168 N N . LYS B 1 82 ? 15.273 18.234 18.312 1 97.5 82 LYS B N 1
ATOM 2169 C CA . LYS B 1 82 ? 15.297 16.812 18.625 1 97.5 82 LYS B CA 1
ATOM 2170 C C . LYS B 1 82 ? 14.344 16.031 17.734 1 97.5 82 LYS B C 1
ATOM 2172 O O . LYS B 1 82 ? 13.211 15.727 18.125 1 97.5 82 LYS B O 1
ATOM 2177 N N . PRO B 1 83 ? 14.836 15.617 16.688 1 98.31 83 PRO B N 1
ATOM 2178 C CA . PRO B 1 83 ? 13.984 14.883 15.742 1 98.31 83 PRO B CA 1
ATOM 2179 C C . PRO B 1 83 ? 13.484 13.562 16.312 1 98.31 83 PRO B C 1
ATOM 2181 O O . PRO B 1 83 ? 14.188 12.914 17.094 1 98.31 83 PRO B O 1
ATOM 2184 N N . MET B 1 84 ? 12.273 13.195 15.953 1 98.56 84 MET B N 1
ATOM 2185 C CA . MET B 1 84 ? 11.695 11.891 16.266 1 98.56 84 MET B CA 1
ATOM 2186 C C . MET B 1 84 ? 11.43 11.102 14.984 1 98.56 84 MET B C 1
ATOM 2188 O O . MET B 1 84 ? 10.656 11.523 14.133 1 98.56 84 MET B O 1
ATOM 2192 N N . THR B 1 85 ? 12.047 9.945 14.867 1 98.44 85 THR B N 1
ATOM 2193 C CA . THR B 1 85 ? 11.867 9.109 13.695 1 98.44 85 THR B CA 1
ATOM 2194 C C . THR B 1 85 ? 10.938 7.938 14 1 98.44 85 THR B C 1
ATOM 2196 O O . THR B 1 85 ? 11.141 7.211 14.969 1 98.44 85 THR B O 1
ATOM 2199 N N . VAL B 1 86 ? 9.891 7.824 13.266 1 98.25 86 VAL B N 1
ATOM 2200 C CA . VAL B 1 86 ? 9.008 6.664 13.258 1 98.25 86 VAL B CA 1
ATOM 2201 C C . VAL B 1 86 ? 9.492 5.652 12.219 1 98.25 86 VAL B C 1
ATOM 2203 O O . VAL B 1 86 ? 9.422 5.902 11.016 1 98.25 86 VAL B O 1
ATOM 2206 N N . PRO B 1 87 ? 9.977 4.512 12.656 1 95.75 87 PRO B N 1
ATOM 2207 C CA . PRO B 1 87 ? 10.484 3.527 11.695 1 95.75 87 PRO B CA 1
ATOM 2208 C C . PRO B 1 87 ? 9.391 2.98 10.781 1 95.75 87 PRO B C 1
ATOM 2210 O O . PRO B 1 87 ? 8.203 3.074 11.102 1 95.75 87 PRO B O 1
ATOM 2213 N N . LEU B 1 88 ? 9.859 2.475 9.695 1 91.62 88 LEU B N 1
ATOM 2214 C CA . LEU B 1 88 ? 8.953 1.796 8.773 1 91.62 88 LEU B CA 1
ATOM 2215 C C . LEU B 1 88 ? 8.109 0.757 9.5 1 91.62 88 LEU B C 1
ATOM 2217 O O . LEU B 1 88 ? 8.633 -0.031 10.297 1 91.62 88 LEU B O 1
ATOM 2221 N N . GLY B 1 89 ? 6.762 0.813 9.289 1 91 89 GLY B N 1
ATOM 2222 C CA . GLY B 1 89 ? 5.863 -0.173 9.867 1 91 89 GLY B CA 1
ATOM 2223 C C . GLY B 1 89 ? 5.391 0.191 11.266 1 91 89 GLY B C 1
ATOM 2224 O O . GLY B 1 89 ? 4.496 -0.455 11.812 1 91 89 GLY B O 1
ATOM 2225 N N . TRP B 1 90 ? 5.961 1.189 11.852 1 95.62 90 TRP B N 1
ATOM 2226 C CA . TRP B 1 90 ? 5.562 1.574 13.203 1 95.62 90 TRP B CA 1
ATOM 2227 C C . TRP B 1 90 ? 4.297 2.422 13.18 1 95.62 90 TRP B C 1
ATOM 2229 O O . TRP B 1 90 ? 4.082 3.203 12.25 1 95.62 90 TRP B O 1
ATOM 2239 N N . TYR B 1 91 ? 3.518 2.217 14.203 1 97.69 91 TYR B N 1
ATOM 2240 C CA . TYR B 1 91 ? 2.299 2.996 14.383 1 97.69 91 TYR B CA 1
ATOM 2241 C C . TYR B 1 91 ? 2.621 4.414 14.844 1 97.69 91 TYR B C 1
ATOM 2243 O O . TYR B 1 91 ? 3.541 4.625 15.641 1 97.69 91 TYR B O 1
ATOM 2251 N N . HIS B 1 92 ? 1.833 5.434 14.32 1 98.5 92 HIS B N 1
ATOM 2252 C CA . HIS B 1 92 ? 2.049 6.789 14.812 1 98.5 92 HIS B CA 1
ATOM 2253 C C . HIS B 1 92 ? 0.837 7.676 14.539 1 98.5 92 HIS B C 1
ATOM 2255 O O . HIS B 1 92 ? -0.034 7.312 13.742 1 98.5 92 HIS B O 1
ATOM 2261 N N . GLN B 1 93 ? 0.804 8.766 15.258 1 98.19 93 GLN B N 1
ATOM 2262 C CA . GLN B 1 93 ? -0.191 9.828 15.172 1 98.19 93 GLN B CA 1
ATOM 2263 C C . GLN B 1 93 ? 0.349 11.133 15.75 1 98.19 93 GLN B C 1
ATOM 2265 O O . GLN B 1 93 ? 0.806 11.164 16.891 1 98.19 93 GLN B O 1
ATOM 2270 N N . PHE B 1 94 ? 0.336 12.172 14.977 1 98.06 94 PHE B N 1
ATOM 2271 C CA . PHE B 1 94 ? 0.713 13.445 15.57 1 98.06 94 PHE B CA 1
ATOM 2272 C C . PHE B 1 94 ? -0.517 14.195 16.078 1 98.06 94 PHE B C 1
ATOM 2274 O O . PHE B 1 94 ? -1.619 14.008 15.555 1 98.06 94 PHE B O 1
ATOM 2281 N N . ILE B 1 95 ? -0.344 15.023 17.016 1 97.31 95 ILE B N 1
ATOM 2282 C CA . ILE B 1 95 ? -1.372 15.898 17.562 1 97.31 95 ILE B CA 1
ATOM 2283 C C . ILE B 1 95 ? -0.803 17.297 17.766 1 97.31 95 ILE B C 1
ATOM 2285 O O . ILE B 1 95 ? 0.198 17.484 18.469 1 97.31 95 ILE B O 1
ATOM 2289 N N . VAL B 1 96 ? -1.487 18.219 17.156 1 97.75 96 VAL B N 1
ATOM 2290 C CA . VAL B 1 96 ? -1.088 19.609 17.344 1 97.75 96 VAL B CA 1
ATOM 2291 C C . VAL B 1 96 ? -1.701 20.156 18.625 1 97.75 96 VAL B C 1
ATOM 2293 O O . VAL B 1 96 ? -2.889 19.953 18.891 1 97.75 96 VAL B O 1
ATOM 2296 N N . GLY B 1 97 ? -0.947 20.812 19.375 1 97.06 97 GLY B N 1
ATOM 2297 C CA . GLY B 1 97 ? -1.389 21.359 20.656 1 97.06 97 GLY B CA 1
ATOM 2298 C C . GLY B 1 97 ? -2.305 22.562 20.5 1 97.06 97 GLY B C 1
ATOM 2299 O O . GLY B 1 97 ? -3.195 22.562 19.641 1 97.06 97 GLY B O 1
ATOM 2300 N N . ASN B 1 98 ? -2.113 23.562 21.328 1 96.31 98 ASN B N 1
ATOM 2301 C CA . ASN B 1 98 ? -3.074 24.641 21.453 1 96.31 98 ASN B CA 1
ATOM 2302 C C . ASN B 1 98 ? -2.641 25.875 20.656 1 96.31 98 ASN B C 1
ATOM 2304 O O . ASN B 1 98 ? -3.229 26.953 20.781 1 96.31 98 ASN B O 1
ATOM 2308 N N . GLU B 1 99 ? -1.656 25.781 19.875 1 96.94 99 GLU B N 1
ATOM 2309 C CA . GLU B 1 99 ? -1.207 26.891 19.047 1 96.94 99 GLU B CA 1
ATOM 2310 C C . GLU B 1 99 ? -0.887 26.422 17.625 1 96.94 99 GLU B C 1
ATOM 2312 O O . GLU B 1 99 ? -0.597 25.25 17.406 1 96.94 99 GLU B O 1
ATOM 2317 N N . THR B 1 100 ? -1.006 27.406 16.734 1 97.81 100 THR B N 1
ATOM 2318 C CA . THR B 1 100 ? -0.543 27.109 15.383 1 97.81 100 THR B CA 1
ATOM 2319 C C . THR B 1 100 ? 0.902 26.625 15.398 1 97.81 100 THR B C 1
ATOM 2321 O O . THR B 1 100 ? 1.75 27.203 16.078 1 97.81 100 THR B O 1
ATOM 2324 N N . SER B 1 101 ? 1.133 25.5 14.703 1 98.19 101 SER B N 1
ATOM 2325 C CA . SER B 1 101 ? 2.436 24.859 14.805 1 98.19 101 SER B CA 1
ATOM 2326 C C . SER B 1 101 ? 3.014 24.562 13.43 1 98.19 101 SER B C 1
ATOM 2328 O O . SER B 1 101 ? 2.27 24.328 12.477 1 98.19 101 SER B O 1
ATOM 2330 N N . THR B 1 102 ? 4.32 24.703 13.344 1 98.44 102 THR B N 1
ATOM 2331 C CA . THR B 1 102 ? 5.074 24.359 12.141 1 98.44 102 THR B CA 1
ATOM 2332 C C . THR B 1 102 ? 6.094 23.266 12.438 1 98.44 102 THR B C 1
ATOM 2334 O O . THR B 1 102 ? 6.852 23.359 13.406 1 98.44 102 THR B O 1
ATOM 2337 N N . PHE B 1 103 ? 6.07 22.203 11.664 1 98.56 103 PHE B N 1
ATOM 2338 C CA . PHE B 1 103 ? 7.027 21.125 11.828 1 98.56 103 PHE B CA 1
ATOM 2339 C C . PHE B 1 103 ? 7.465 20.578 10.477 1 98.56 103 PHE B C 1
ATOM 2341 O O . PHE B 1 103 ? 6.82 20.828 9.453 1 98.56 103 PHE B O 1
ATOM 2348 N N . LYS B 1 104 ? 8.594 19.969 10.484 1 98.69 104 LYS B N 1
ATOM 2349 C CA . LYS B 1 104 ? 9.195 19.328 9.32 1 98.69 104 LYS B CA 1
ATOM 2350 C C . LYS B 1 104 ? 8.992 17.828 9.344 1 98.69 104 LYS B C 1
ATOM 2352 O O . LYS B 1 104 ? 9.172 17.188 10.383 1 98.69 104 LYS B O 1
ATOM 2357 N N . CYS B 1 105 ? 8.539 17.281 8.258 1 98.69 105 CYS B N 1
ATOM 2358 C CA . CYS B 1 105 ? 8.398 15.844 8.062 1 98.69 105 CYS B CA 1
ATOM 2359 C C . CYS B 1 105 ? 9.336 15.344 6.973 1 98.69 105 CYS B C 1
ATOM 2361 O O . CYS B 1 105 ? 9.32 15.859 5.852 1 98.69 105 CYS B O 1
ATOM 2363 N N . THR B 1 106 ? 10.156 14.398 7.273 1 98.81 106 THR B N 1
ATOM 2364 C CA . THR B 1 106 ? 11.07 13.789 6.309 1 98.81 106 THR B CA 1
ATOM 2365 C C . THR B 1 106 ? 10.711 12.32 6.078 1 98.81 106 THR B C 1
ATOM 2367 O O . THR B 1 106 ? 10.672 11.531 7.023 1 98.81 106 THR B O 1
ATOM 2370 N N . LEU B 1 107 ? 10.438 11.992 4.871 1 98.62 107 LEU B N 1
ATOM 2371 C CA . LEU B 1 107 ? 10.219 10.609 4.453 1 98.62 107 LEU B CA 1
ATOM 2372 C C . LEU B 1 107 ? 11.484 10.016 3.846 1 98.62 107 LEU B C 1
ATOM 2374 O O . LEU B 1 107 ? 12.086 10.609 2.947 1 98.62 107 LEU B O 1
ATOM 2378 N N . GLU B 1 108 ? 11.82 8.82 4.355 1 97.38 108 GLU B N 1
ATOM 2379 C CA . GLU B 1 108 ? 12.977 8.117 3.814 1 97.38 108 GLU B CA 1
ATOM 2380 C C . GLU B 1 108 ? 12.68 6.637 3.605 1 97.38 108 GLU B C 1
ATOM 2382 O O . GLU B 1 108 ? 12.406 5.91 4.562 1 97.38 108 GLU B O 1
ATOM 2387 N N . PRO B 1 109 ? 12.859 6.133 2.375 1 96.38 109 PRO B N 1
ATOM 2388 C CA . PRO B 1 109 ? 13.125 6.898 1.155 1 96.38 109 PRO B CA 1
ATOM 2389 C C . PRO B 1 109 ? 12.008 7.875 0.811 1 96.38 109 PRO B C 1
ATOM 2391 O O . PRO B 1 109 ? 11.039 8 1.565 1 96.38 109 PRO B O 1
ATOM 2394 N N . GLY B 1 110 ? 12.227 8.664 -0.269 1 97.25 110 GLY B N 1
ATOM 2395 C CA . GLY B 1 110 ? 11.188 9.57 -0.73 1 97.25 110 GLY B CA 1
ATOM 2396 C C . GLY B 1 110 ? 9.945 8.852 -1.229 1 97.25 110 GLY B C 1
ATOM 2397 O O . GLY B 1 110 ? 9.969 7.629 -1.414 1 97.25 110 GLY B O 1
ATOM 2398 N N . ASP B 1 111 ? 8.891 9.617 -1.355 1 96.88 111 ASP B N 1
ATOM 2399 C CA . ASP B 1 111 ? 7.641 9 -1.803 1 96.88 111 ASP B CA 1
ATOM 2400 C C . ASP B 1 111 ? 6.855 9.945 -2.705 1 96.88 111 ASP B C 1
ATOM 2402 O O . ASP B 1 111 ? 6.262 10.914 -2.229 1 96.88 111 ASP B O 1
ATOM 2406 N N . ILE B 1 112 ? 6.742 9.531 -3.947 1 94.88 112 ILE B N 1
ATOM 2407 C CA . ILE B 1 112 ? 6.078 10.344 -4.957 1 94.88 112 ILE B CA 1
ATOM 2408 C C . ILE B 1 112 ? 4.574 10.375 -4.691 1 94.88 112 ILE B C 1
ATOM 2410 O O . ILE B 1 112 ? 3.918 11.398 -4.91 1 94.88 112 ILE B O 1
ATOM 2414 N N . GLY B 1 113 ? 4.047 9.281 -4.203 1 96.44 113 GLY B N 1
ATOM 2415 C CA . GLY B 1 113 ? 2.635 9.258 -3.852 1 96.44 113 GLY B CA 1
ATOM 2416 C C . GLY B 1 113 ? 2.266 10.289 -2.803 1 96.44 113 GLY B C 1
ATOM 2417 O O . GLY B 1 113 ? 1.236 10.953 -2.916 1 96.44 113 GLY B O 1
ATOM 2418 N N . PHE B 1 114 ? 3.107 10.383 -1.781 1 98.38 114 PHE B N 1
ATOM 2419 C CA . PHE B 1 114 ? 2.891 11.383 -0.746 1 98.38 114 PHE B CA 1
ATOM 2420 C C . PHE B 1 114 ? 2.9 12.789 -1.341 1 98.38 114 PHE B C 1
ATOM 2422 O O . PHE B 1 114 ? 2.053 13.617 -1.005 1 98.38 114 PHE B O 1
ATOM 2429 N N . GLU B 1 115 ? 3.818 13.047 -2.238 1 98.38 115 GLU B N 1
ATOM 2430 C CA . GLU B 1 115 ? 3.893 14.352 -2.893 1 98.38 115 GLU B CA 1
ATOM 2431 C C . GLU B 1 115 ? 2.66 14.609 -3.756 1 98.38 115 GLU B C 1
ATOM 2433 O O . GLU B 1 115 ? 2.168 15.734 -3.826 1 98.38 115 GLU B O 1
ATOM 2438 N N . ASN B 1 116 ? 2.217 13.539 -4.387 1 98.12 116 ASN B N 1
ATOM 2439 C CA . ASN B 1 116 ? 0.995 13.672 -5.176 1 98.12 116 ASN B CA 1
ATOM 2440 C C . ASN B 1 116 ? -0.199 14.047 -4.301 1 98.12 116 ASN B C 1
ATOM 2442 O O . ASN B 1 116 ? -1.061 14.82 -4.719 1 98.12 116 ASN B O 1
ATOM 2446 N N . MET B 1 117 ? -0.262 13.477 -3.15 1 98.25 117 MET B N 1
ATOM 2447 C CA . MET B 1 117 ? -1.321 13.852 -2.219 1 98.25 117 MET B CA 1
ATOM 2448 C C . MET B 1 117 ? -1.258 15.344 -1.901 1 98.25 117 MET B C 1
ATOM 2450 O O . MET B 1 117 ? -2.285 16.031 -1.885 1 98.25 117 MET B O 1
ATOM 2454 N N . LEU B 1 118 ? -0.07 15.844 -1.701 1 98.19 118 LEU B N 1
ATOM 2455 C CA . LEU B 1 118 ? 0.075 17.266 -1.396 1 98.19 118 LEU B CA 1
ATOM 2456 C C . LEU B 1 118 ? -0.351 18.125 -2.582 1 98.19 118 LEU B C 1
ATOM 2458 O O . LEU B 1 118 ? -0.976 19.172 -2.404 1 98.19 118 LEU B O 1
ATOM 2462 N N . LYS B 1 119 ? -0.005 17.688 -3.754 1 98.31 119 LYS B N 1
ATOM 2463 C CA . LYS B 1 119 ? -0.457 18.391 -4.949 1 98.31 119 LYS B CA 1
ATOM 2464 C C . LYS B 1 119 ? -1.98 18.406 -5.035 1 98.31 119 LYS B C 1
ATOM 2466 O O . LYS B 1 119 ? -2.58 19.422 -5.371 1 98.31 119 LYS B O 1
ATOM 2471 N N . VAL B 1 120 ? -2.564 17.297 -4.734 1 98.25 120 VAL B N 1
ATOM 2472 C CA . VAL B 1 120 ? -4.016 17.156 -4.77 1 98.25 120 VAL B CA 1
ATOM 2473 C C . VAL B 1 120 ? -4.648 18.109 -3.748 1 98.25 120 VAL B C 1
ATOM 2475 O O . VAL B 1 120 ? -5.562 18.859 -4.074 1 98.25 120 VAL B O 1
ATOM 2478 N N . LEU B 1 121 ? -4.145 18.109 -2.504 1 97.12 121 LEU B N 1
ATOM 2479 C CA . LEU B 1 121 ? -4.703 18.953 -1.459 1 97.12 121 LEU B CA 1
ATOM 2480 C C . LEU B 1 121 ? -4.555 20.438 -1.82 1 97.12 121 LEU B C 1
ATOM 2482 O O . LEU B 1 121 ? -5.496 21.219 -1.664 1 97.12 121 LEU B O 1
ATOM 2486 N N . ASP B 1 122 ? -3.422 20.781 -2.281 1 96.81 122 ASP B N 1
ATOM 2487 C CA . ASP B 1 122 ? -3.18 22.172 -2.682 1 96.81 122 ASP B CA 1
ATOM 2488 C C . ASP B 1 122 ? -4.109 22.578 -3.822 1 96.81 122 ASP B C 1
ATOM 2490 O O . ASP B 1 122 ? -4.699 23.656 -3.789 1 96.81 122 ASP B O 1
ATOM 2494 N N . GLY B 1 123 ? -4.195 21.734 -4.828 1 97.38 123 GLY B N 1
ATOM 2495 C CA . GLY B 1 123 ? -5.066 22.016 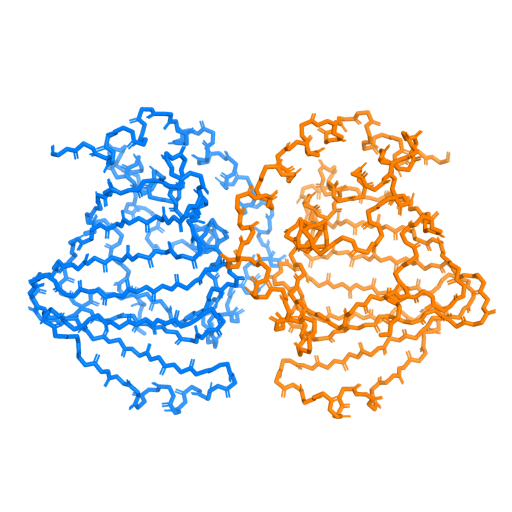-5.961 1 97.38 123 GLY B CA 1
ATOM 2496 C C . GLY B 1 123 ? -6.523 22.172 -5.574 1 97.38 123 GLY B C 1
ATOM 2497 O O . GLY B 1 123 ? -7.184 23.125 -5.988 1 97.38 123 GLY B O 1
ATOM 2498 N N . LEU B 1 124 ? -7.012 21.25 -4.793 1 97.5 124 LEU B N 1
ATOM 2499 C CA . LEU B 1 124 ? -8.398 21.297 -4.344 1 97.5 124 LEU B CA 1
ATOM 2500 C C . LEU B 1 124 ? -8.664 22.562 -3.533 1 97.5 124 LEU B C 1
ATOM 2502 O O . LEU B 1 124 ? -9.742 23.156 -3.643 1 97.5 124 LEU B O 1
ATOM 2506 N N . LYS B 1 125 ? -7.738 22.906 -2.684 1 95.62 125 LYS B N 1
ATOM 2507 C CA . LYS B 1 125 ? -7.883 24.125 -1.901 1 95.62 125 LYS B CA 1
ATOM 2508 C C . LYS B 1 125 ? -7.992 25.359 -2.809 1 95.62 125 LYS B C 1
ATOM 2510 O O . LYS B 1 125 ? -8.875 26.188 -2.623 1 95.62 125 LYS B O 1
ATOM 2515 N N . ARG B 1 126 ? -7.148 25.453 -3.793 1 95.75 126 ARG B N 1
ATOM 2516 C CA . ARG B 1 126 ? -7.133 26.594 -4.719 1 95.75 126 ARG B CA 1
ATOM 2517 C C . ARG B 1 126 ? -8.422 26.641 -5.535 1 95.75 126 ARG B C 1
ATOM 2519 O O . ARG B 1 126 ? -8.906 27.734 -5.863 1 95.75 126 ARG B O 1
ATOM 2526 N N . ASP B 1 127 ? -8.914 25.484 -5.801 1 96.75 127 ASP B N 1
ATOM 2527 C CA . ASP B 1 127 ? -10.133 25.406 -6.594 1 96.75 127 ASP B CA 1
ATOM 2528 C C . ASP B 1 127 ? -11.367 25.594 -5.719 1 96.75 127 ASP B C 1
ATOM 2530 O O . ASP B 1 127 ? -12.492 25.641 -6.223 1 96.75 127 ASP B O 1
ATOM 2534 N N . GLY B 1 128 ? -11.156 25.672 -4.422 1 95.06 128 GLY B N 1
ATOM 2535 C CA . GLY B 1 128 ? -12.258 25.859 -3.5 1 95.06 128 GLY B CA 1
ATOM 2536 C C . GLY B 1 128 ? -13.109 24.609 -3.324 1 95.06 128 GLY B C 1
ATOM 2537 O O . GLY B 1 128 ? -14.305 24.703 -3.035 1 95.06 128 GLY B O 1
ATOM 2538 N N . GLU B 1 129 ? -12.523 23.438 -3.457 1 95.31 129 GLU B N 1
ATOM 2539 C CA . GLU B 1 129 ? -13.281 22.188 -3.438 1 95.31 129 GLU B CA 1
ATOM 2540 C C . GLU B 1 129 ? -12.898 21.344 -2.23 1 95.31 129 GLU B C 1
ATOM 2542 O O . GLU B 1 129 ? -13.562 20.344 -1.938 1 95.31 129 GLU B O 1
ATOM 2547 N N . LEU B 1 130 ? -11.898 21.719 -1.499 1 95 130 LEU B N 1
ATOM 2548 C CA . LEU B 1 130 ? -11.344 20.875 -0.445 1 95 130 LEU B CA 1
ATOM 2549 C C . LEU B 1 130 ? -12.312 20.766 0.729 1 95 130 LEU B C 1
ATOM 2551 O O . LEU B 1 130 ? -12.461 19.688 1.318 1 95 130 LEU B O 1
ATOM 2555 N N . ASP B 1 131 ? -12.992 21.75 1.075 1 88.94 131 ASP B N 1
ATOM 2556 C CA . ASP B 1 131 ? -13.891 21.797 2.227 1 88.94 131 ASP B CA 1
ATOM 2557 C C . ASP B 1 131 ? -15.008 20.766 2.086 1 88.94 131 ASP B C 1
ATOM 2559 O O . ASP B 1 131 ? -15.445 20.172 3.076 1 88.94 131 ASP B O 1
ATOM 2563 N N . GLN B 1 132 ? -15.453 20.531 0.896 1 90.94 132 GLN B N 1
ATOM 2564 C CA . GLN B 1 132 ? -16.562 19.625 0.642 1 90.94 132 GLN B CA 1
ATOM 2565 C C . GLN B 1 132 ? -16.125 18.172 0.845 1 90.94 132 GLN B C 1
ATOM 2567 O O . GLN B 1 132 ? -16.969 17.281 0.953 1 90.94 132 GLN B O 1
ATOM 2572 N N . LEU B 1 133 ? -14.844 18 0.96 1 92.94 133 LEU B N 1
ATOM 2573 C CA . LEU B 1 133 ? -14.336 16.625 0.989 1 92.94 133 LEU B CA 1
ATOM 2574 C C . LEU B 1 133 ? -13.844 16.266 2.385 1 92.94 133 LEU B C 1
ATOM 2576 O O . LEU B 1 133 ? -13.438 15.125 2.625 1 92.94 133 LEU B O 1
ATOM 2580 N N . GLU B 1 134 ? -13.891 17.094 3.299 1 86.25 134 GLU B N 1
ATOM 2581 C CA . GLU B 1 134 ? -13.273 16.953 4.617 1 86.25 134 GLU B CA 1
ATOM 2582 C C . GLU B 1 134 ? -13.789 15.703 5.328 1 86.25 134 GLU B C 1
ATOM 2584 O O . GLU B 1 134 ? -13.039 15.016 6.02 1 86.25 134 GLU B O 1
ATOM 2589 N N . GLU B 1 135 ? -15.039 15.367 5.094 1 88.5 135 GLU B N 1
ATOM 2590 C CA . GLU B 1 135 ? -15.625 14.234 5.809 1 88.5 135 GLU B CA 1
ATOM 2591 C C . GLU B 1 135 ? -15.961 13.094 4.855 1 88.5 135 GLU B C 1
ATOM 2593 O O . GLU B 1 135 ? -16.719 12.188 5.207 1 88.5 135 GLU B O 1
ATOM 2598 N N . ASP B 1 136 ? -15.461 13.164 3.699 1 94 136 ASP B N 1
ATOM 2599 C CA . ASP B 1 136 ? -15.75 12.148 2.693 1 94 136 ASP B CA 1
ATOM 2600 C C . ASP B 1 136 ? -14.844 10.93 2.867 1 94 136 ASP B C 1
ATOM 2602 O O . ASP B 1 136 ? -13.625 11.031 2.699 1 94 136 ASP B O 1
ATOM 2606 N N . ASP B 1 137 ? -15.469 9.812 3.117 1 94.56 137 ASP B N 1
ATOM 2607 C CA . ASP B 1 137 ? -14.695 8.609 3.402 1 94.56 137 ASP B CA 1
ATOM 2608 C C . ASP B 1 137 ? -13.977 8.109 2.152 1 94.56 137 ASP B C 1
ATOM 2610 O O . ASP B 1 137 ? -12.898 7.52 2.244 1 94.56 137 ASP B O 1
ATOM 2614 N N . VAL B 1 138 ? -14.578 8.281 0.973 1 96.88 138 VAL B N 1
ATOM 2615 C CA . VAL B 1 138 ? -13.93 7.898 -0.276 1 96.88 138 VAL B CA 1
ATOM 2616 C C . VAL B 1 138 ? -12.672 8.742 -0.48 1 96.88 138 VAL B C 1
ATOM 2618 O O . VAL B 1 138 ? -11.617 8.211 -0.839 1 96.88 138 VAL B O 1
ATOM 2621 N N . PHE B 1 139 ? -12.852 10.016 -0.195 1 97.44 139 PHE B N 1
ATOM 2622 C CA . PHE B 1 139 ? -11.703 10.914 -0.3 1 97.44 139 PHE B CA 1
ATOM 2623 C C . PHE B 1 139 ? -10.609 10.5 0.674 1 97.44 139 PHE B C 1
ATOM 2625 O O . PHE B 1 139 ? -9.43 10.477 0.314 1 97.44 139 PHE B O 1
ATOM 2632 N N . LEU B 1 140 ? -10.945 10.172 1.868 1 95.31 140 LEU B N 1
ATOM 2633 C CA . LEU B 1 140 ? -9.969 9.711 2.85 1 95.31 140 LEU B CA 1
ATOM 2634 C C . LEU B 1 140 ? -9.234 8.469 2.346 1 95.31 140 LEU B C 1
ATOM 2636 O O . LEU B 1 140 ? -8.008 8.383 2.455 1 95.31 140 LEU B O 1
ATOM 2640 N N . ALA B 1 141 ? -9.984 7.52 1.807 1 96 141 ALA B N 1
ATOM 2641 C CA . ALA B 1 141 ? -9.375 6.309 1.267 1 96 141 ALA B CA 1
ATOM 2642 C C . ALA B 1 141 ? -8.359 6.641 0.172 1 96 141 ALA B C 1
ATOM 2644 O O . ALA B 1 141 ? -7.285 6.047 0.112 1 96 141 ALA B O 1
ATOM 2645 N N . VAL B 1 142 ? -8.711 7.574 -0.684 1 97.06 142 VAL B N 1
ATOM 2646 C CA . VAL B 1 142 ? -7.82 7.988 -1.767 1 97.06 142 VAL B CA 1
ATOM 2647 C C . VAL B 1 142 ? -6.531 8.562 -1.187 1 97.06 142 VAL B C 1
ATOM 2649 O O . VAL B 1 142 ? -5.434 8.219 -1.631 1 97.06 142 VAL B O 1
ATOM 2652 N N . LEU B 1 143 ? -6.691 9.422 -0.208 1 96.56 143 LEU B N 1
ATOM 2653 C CA . LEU B 1 143 ? -5.512 10.039 0.389 1 96.56 143 LEU B CA 1
ATOM 2654 C C . LEU B 1 143 ? -4.641 8.992 1.073 1 96.56 143 LEU B C 1
ATOM 2656 O O . LEU B 1 143 ? -3.41 9.055 0.994 1 96.56 143 LEU B O 1
ATOM 2660 N N . MET B 1 144 ? -5.254 8.047 1.727 1 95.88 144 MET B N 1
ATOM 2661 C CA . MET B 1 144 ? -4.504 6.973 2.381 1 95.88 144 MET B CA 1
ATOM 2662 C C . MET B 1 144 ? -3.762 6.125 1.354 1 95.88 144 MET B C 1
ATOM 2664 O O . MET B 1 144 ? -2.615 5.73 1.579 1 95.88 144 MET B O 1
ATOM 2668 N N . ASP B 1 145 ? -4.398 5.902 0.237 1 94.69 145 ASP B N 1
ATOM 2669 C CA . ASP B 1 145 ? -3.762 5.133 -0.83 1 94.69 145 ASP B CA 1
ATOM 2670 C C . ASP B 1 145 ? -2.549 5.875 -1.391 1 94.69 145 ASP B C 1
ATOM 2672 O O . ASP B 1 145 ? -1.485 5.281 -1.58 1 94.69 145 ASP B O 1
ATOM 2676 N N . LEU B 1 146 ? -2.693 7.113 -1.607 1 96.38 146 LEU B N 1
ATOM 2677 C CA . LEU B 1 146 ? -1.62 7.898 -2.207 1 96.38 146 LEU B CA 1
ATOM 2678 C C . LEU B 1 146 ? -0.406 7.957 -1.286 1 96.38 146 LEU B C 1
ATOM 2680 O O . LEU B 1 146 ? 0.735 7.965 -1.755 1 96.38 146 LEU B O 1
ATOM 2684 N N . THR B 1 147 ? -0.638 7.875 0.009 1 97.25 147 THR B N 1
ATOM 2685 C CA . THR B 1 147 ? 0.443 8.117 0.959 1 97.25 147 THR B CA 1
ATOM 2686 C C . THR B 1 147 ? 0.912 6.809 1.59 1 97.25 147 THR B C 1
ATOM 2688 O O . THR B 1 147 ? 1.702 6.82 2.535 1 97.25 147 THR B O 1
ATOM 2691 N N . ASP B 1 148 ? 0.404 5.742 1.141 1 94.88 148 ASP B N 1
ATOM 2692 C CA . ASP B 1 148 ? 0.705 4.453 1.755 1 94.88 148 ASP B CA 1
ATOM 2693 C C . ASP B 1 148 ? 0.435 4.484 3.258 1 94.88 148 ASP B C 1
ATOM 2695 O O . ASP B 1 148 ? 1.223 3.957 4.047 1 94.88 148 ASP B O 1
ATOM 2699 N N . ALA B 1 149 ? -0.616 5.148 3.637 1 96.62 149 ALA B N 1
ATOM 2700 C CA . ALA B 1 149 ? -1.026 5.152 5.039 1 96.62 149 ALA B CA 1
ATOM 2701 C C . ALA B 1 149 ? -2.049 4.055 5.316 1 96.62 149 ALA B C 1
ATOM 2703 O O . ALA B 1 149 ? -3.029 3.912 4.586 1 96.62 149 ALA B O 1
ATOM 2704 N N . HIS B 1 150 ? -1.813 3.326 6.305 1 94.5 150 HIS B N 1
ATOM 2705 C CA . HIS B 1 150 ? -2.693 2.24 6.719 1 94.5 150 HIS B CA 1
ATOM 2706 C C . HIS B 1 150 ? -3.281 2.506 8.102 1 94.5 150 HIS B C 1
ATOM 2708 O O . HIS B 1 150 ? -2.646 2.211 9.117 1 94.5 150 HIS B O 1
ATOM 2714 N N . PRO B 1 151 ? -4.488 3.059 8.125 1 95.38 151 PRO B N 1
ATOM 2715 C CA . PRO B 1 151 ? -5.109 3.396 9.406 1 95.38 151 PRO B CA 1
ATOM 2716 C C . PRO B 1 151 ? -5.383 2.168 10.273 1 95.38 151 PRO B C 1
ATOM 2718 O O . PRO B 1 151 ? -5.609 1.075 9.742 1 95.38 151 PRO B O 1
ATOM 2721 N N . LEU B 1 152 ? -5.414 2.404 11.5 1 93.94 152 LEU B N 1
ATOM 2722 C CA . LEU B 1 152 ? -5.555 1.342 12.492 1 93.94 152 LEU B CA 1
ATOM 2723 C C . LEU B 1 152 ? -6.91 1.422 13.188 1 93.94 152 LEU B C 1
ATOM 2725 O O . LEU B 1 152 ? -7.574 2.461 13.141 1 93.94 152 LEU B O 1
ATOM 2729 N N . TRP B 1 153 ? -7.25 0.337 13.734 1 93.19 153 TRP B N 1
ATOM 2730 C CA . TRP B 1 153 ? -8.367 0.229 14.672 1 93.19 153 TRP B CA 1
ATOM 2731 C C . TRP B 1 153 ? -9.656 0.742 14.031 1 93.19 153 TRP B C 1
ATOM 2733 O O . TRP B 1 153 ? -9.992 0.364 12.906 1 93.19 153 TRP B O 1
ATOM 2743 N N . LYS B 1 154 ? -10.453 1.59 14.719 1 93 154 LYS B N 1
ATOM 2744 C CA . LYS B 1 154 ? -11.789 1.951 14.258 1 93 154 LYS B CA 1
ATOM 2745 C C . LYS B 1 154 ? -11.742 2.518 12.844 1 93 154 LYS B C 1
ATOM 2747 O O . LYS B 1 154 ? -12.578 2.172 12 1 93 154 LYS B O 1
ATOM 2752 N N . VAL B 1 155 ? -10.852 3.385 12.594 1 93.75 155 VAL B N 1
ATOM 2753 C CA . VAL B 1 155 ? -10.758 3.998 11.273 1 93.75 155 VAL B CA 1
ATOM 2754 C C . VAL B 1 155 ? -10.32 2.955 10.25 1 93.75 155 VAL B C 1
ATOM 2756 O O . VAL B 1 155 ? -10.789 2.961 9.109 1 93.75 155 VAL B O 1
ATOM 2759 N N . GLY B 1 156 ? -9.398 2.129 10.617 1 92.94 156 GLY B N 1
ATOM 2760 C CA . GLY B 1 156 ? -9.016 1.032 9.742 1 92.94 156 GLY B CA 1
ATOM 2761 C C . GLY B 1 156 ? -10.18 0.146 9.344 1 92.94 156 GLY B C 1
ATOM 2762 O O . GLY B 1 156 ? -10.344 -0.182 8.172 1 92.94 156 GLY B O 1
ATOM 2763 N N . GLU B 1 157 ? -10.977 -0.22 10.305 1 91.12 157 GLU B N 1
ATOM 2764 C CA . GLU B 1 157 ? -12.148 -1.055 10.055 1 91.12 157 GLU B CA 1
ATOM 2765 C C . GLU B 1 157 ? -13.141 -0.353 9.141 1 91.12 157 GLU B C 1
ATOM 2767 O O . GLU B 1 157 ? -13.703 -0.973 8.227 1 91.12 157 GLU B O 1
ATOM 2772 N N . MET B 1 158 ? -13.359 0.85 9.469 1 93.81 158 MET B N 1
ATOM 2773 C CA . MET B 1 158 ? -14.273 1.632 8.641 1 93.81 158 MET B CA 1
ATOM 2774 C C . MET B 1 158 ? -13.797 1.659 7.188 1 93.81 158 MET B C 1
ATOM 2776 O O . MET B 1 158 ? -14.602 1.47 6.27 1 93.81 158 MET B O 1
ATOM 2780 N N . LEU B 1 159 ? -12.562 1.851 6.969 1 93.56 159 LEU B N 1
ATOM 2781 C CA . LEU B 1 159 ? -12.039 1.98 5.613 1 93.56 159 LEU B CA 1
ATOM 2782 C C . LEU B 1 159 ? -12.102 0.646 4.879 1 93.56 159 LEU B C 1
ATOM 2784 O O . LEU B 1 159 ? -12.242 0.612 3.654 1 93.56 159 LEU B O 1
ATOM 2788 N N . ILE B 1 160 ? -11.969 -0.424 5.586 1 90.75 160 ILE B N 1
ATOM 2789 C CA . ILE B 1 160 ? -12.148 -1.74 4.984 1 90.75 160 ILE B CA 1
ATOM 2790 C C . ILE B 1 160 ? -13.539 -1.839 4.367 1 90.75 160 ILE B C 1
ATOM 2792 O O . ILE B 1 160 ? -13.695 -2.291 3.23 1 90.75 160 ILE B O 1
ATOM 2796 N N . ASN B 1 161 ? -14.539 -1.383 5.078 1 91.94 161 ASN B N 1
ATOM 2797 C CA . ASN B 1 161 ? -15.914 -1.411 4.586 1 91.94 161 ASN B CA 1
ATOM 2798 C C . ASN B 1 161 ? -16.109 -0.463 3.406 1 91.94 161 ASN B C 1
ATOM 2800 O O . ASN B 1 161 ? -16.797 -0.797 2.441 1 91.94 161 ASN B O 1
ATOM 2804 N N . VAL B 1 162 ? -15.508 0.67 3.488 1 94.56 162 VAL B N 1
ATOM 2805 C CA . VAL B 1 162 ? -15.602 1.636 2.398 1 94.56 162 VAL B CA 1
ATOM 2806 C C . VAL B 1 162 ? -15 1.039 1.127 1 94.56 162 VAL B C 1
ATOM 2808 O O . VAL B 1 162 ? -15.57 1.177 0.042 1 94.56 162 VAL B O 1
ATOM 2811 N N . ARG B 1 163 ? -13.883 0.427 1.239 1 92.12 163 ARG B N 1
ATOM 2812 C CA . ARG B 1 163 ? -13.219 -0.179 0.09 1 92.12 163 ARG B CA 1
ATOM 2813 C C . ARG B 1 163 ? -14.07 -1.288 -0.515 1 92.12 163 ARG B C 1
ATOM 2815 O O . ARG B 1 163 ? -14.117 -1.447 -1.736 1 92.12 163 ARG B O 1
ATOM 2822 N N . LYS B 1 164 ? -14.719 -2.008 0.302 1 88.56 164 LYS B N 1
ATOM 2823 C CA . LYS B 1 164 ? -15.578 -3.094 -0.161 1 88.56 164 LYS B CA 1
ATOM 2824 C C . LYS B 1 164 ? -16.781 -2.553 -0.923 1 88.56 164 LYS B C 1
ATOM 2826 O O . LYS B 1 164 ? -17.172 -3.102 -1.958 1 88.56 164 LYS B O 1
ATOM 2831 N N . GLU B 1 165 ? -17.297 -1.443 -0.462 1 92 165 GLU B N 1
ATOM 2832 C CA . GLU B 1 165 ? -18.578 -0.971 -0.972 1 92 165 GLU B CA 1
ATOM 2833 C C . GLU B 1 165 ? -18.391 0.074 -2.066 1 92 165 GLU B C 1
ATOM 2835 O O . GLU B 1 165 ? -19.266 0.267 -2.91 1 92 165 GLU B O 1
ATOM 2840 N N . ARG B 1 166 ? -17.25 0.742 -1.993 1 95.75 166 ARG B N 1
ATOM 2841 C CA . ARG B 1 166 ? -17.094 1.907 -2.857 1 95.75 166 ARG B CA 1
ATOM 2842 C C . ARG B 1 166 ? -15.773 1.849 -3.625 1 95.75 166 ARG B C 1
ATOM 2844 O O . ARG B 1 166 ? -15.141 2.879 -3.865 1 95.75 166 ARG B O 1
ATOM 2851 N N . SER B 1 167 ? -15.359 0.729 -3.99 1 93.44 167 SER B N 1
ATOM 2852 C CA . SER B 1 167 ? -14.062 0.545 -4.633 1 93.44 167 SER B CA 1
ATOM 2853 C C . SER B 1 167 ? -13.984 1.303 -5.953 1 93.44 167 SER B C 1
ATOM 2855 O O . SER B 1 167 ? -12.969 1.924 -6.262 1 93.44 167 SER B O 1
ATOM 2857 N N . GLU B 1 168 ? -15.039 1.238 -6.723 1 92.06 168 GLU B N 1
ATOM 2858 C CA . GLU B 1 168 ? -15.055 1.941 -8 1 92.06 168 GLU B CA 1
ATOM 2859 C C . GLU B 1 168 ? -14.938 3.449 -7.805 1 92.06 168 GLU B C 1
ATOM 2861 O O . GLU B 1 168 ? -14.195 4.117 -8.531 1 92.06 168 GLU B O 1
ATOM 2866 N N . ALA B 1 169 ? -15.656 3.904 -6.848 1 96.31 169 ALA B N 1
ATOM 2867 C CA . ALA B 1 169 ? -15.617 5.336 -6.562 1 96.31 169 ALA B CA 1
ATOM 2868 C C . ALA B 1 169 ? -14.227 5.77 -6.121 1 96.31 169 ALA B C 1
ATOM 2870 O O . ALA B 1 169 ? -13.75 6.84 -6.512 1 96.31 169 ALA B O 1
ATOM 2871 N N . ILE B 1 170 ? -13.547 4.984 -5.352 1 96.44 170 ILE B N 1
ATOM 2872 C CA . ILE B 1 170 ? -12.203 5.281 -4.867 1 96.44 170 ILE B CA 1
ATOM 2873 C C . ILE B 1 170 ? -11.234 5.348 -6.047 1 96.44 170 ILE B C 1
ATOM 2875 O O . ILE B 1 170 ? -10.484 6.316 -6.184 1 96.44 170 ILE B O 1
ATOM 2879 N N . GLU B 1 171 ? -11.297 4.375 -6.91 1 93.5 171 GLU B N 1
ATOM 2880 C CA . GLU B 1 171 ? -10.391 4.332 -8.055 1 93.5 171 GLU B CA 1
ATOM 2881 C C . GLU B 1 171 ? -10.648 5.492 -9.008 1 93.5 171 GLU B C 1
ATOM 2883 O O . GLU B 1 171 ? -9.711 6.117 -9.508 1 93.5 171 GLU B O 1
ATOM 2888 N N . GLN B 1 172 ? -11.906 5.789 -9.258 1 94.88 172 GLN B N 1
ATOM 2889 C CA . GLN B 1 172 ? -12.266 6.871 -10.172 1 94.88 172 GLN B CA 1
ATOM 2890 C C . GLN B 1 172 ? -11.828 8.219 -9.617 1 94.88 172 GLN B C 1
ATOM 2892 O O . GLN B 1 172 ? -11.281 9.055 -10.344 1 94.88 172 GLN B O 1
ATOM 2897 N N . MET B 1 173 ? -12.078 8.383 -8.367 1 97.5 173 MET B N 1
ATOM 2898 C CA . MET B 1 173 ? -11.672 9.648 -7.762 1 97.5 173 MET B CA 1
ATOM 2899 C C . MET B 1 173 ? -10.156 9.797 -7.777 1 97.5 173 MET B C 1
ATOM 2901 O O . MET B 1 173 ? -9.633 10.867 -8.094 1 97.5 173 MET B O 1
ATOM 2905 N N . LYS B 1 174 ? -9.445 8.773 -7.395 1 96.94 174 LYS B N 1
ATOM 2906 C CA . LYS B 1 174 ? -7.984 8.805 -7.391 1 96.94 174 LYS B CA 1
ATOM 2907 C C . LYS B 1 174 ? -7.438 9.172 -8.766 1 96.94 174 LYS B C 1
ATOM 2909 O O . LYS B 1 174 ? -6.586 10.055 -8.883 1 96.94 174 LYS B O 1
ATOM 2914 N N . GLU B 1 175 ? -7.965 8.547 -9.773 1 94.25 175 GLU B N 1
ATOM 2915 C CA . GLU B 1 175 ? -7.531 8.805 -11.141 1 94.25 175 GLU B CA 1
ATOM 2916 C C . GLU B 1 175 ? -7.828 10.242 -11.555 1 94.25 175 GLU B C 1
ATOM 2918 O O . GLU B 1 175 ? -6.98 10.914 -12.141 1 94.25 175 GLU B O 1
ATOM 2923 N N . ALA B 1 176 ? -9.031 10.656 -11.266 1 97.69 176 ALA B N 1
ATOM 2924 C CA . ALA B 1 176 ? -9.445 12 -11.648 1 97.69 176 ALA B CA 1
ATOM 2925 C C . ALA B 1 176 ? -8.586 13.055 -10.953 1 97.69 176 ALA B C 1
ATOM 2927 O O . ALA B 1 176 ? -8.156 14.031 -11.578 1 97.69 176 ALA B O 1
ATOM 2928 N N . LEU B 1 177 ? -8.305 12.859 -9.719 1 98.38 177 LEU B N 1
ATOM 2929 C CA . LEU B 1 177 ? -7.523 13.828 -8.953 1 98.38 177 LEU B CA 1
ATOM 2930 C C . LEU B 1 177 ? -6.082 13.875 -9.445 1 98.38 177 LEU B C 1
ATOM 2932 O O . LEU B 1 177 ? -5.508 14.961 -9.586 1 98.38 177 LEU B O 1
ATOM 2936 N N . LEU B 1 178 ? -5.512 12.742 -9.727 1 97.69 178 LEU B N 1
ATOM 2937 C CA . LEU B 1 178 ? -4.133 12.711 -10.203 1 97.69 178 LEU B CA 1
ATOM 2938 C C . LEU B 1 178 ? -4.027 13.328 -11.594 1 97.69 178 LEU B C 1
ATOM 2940 O O . LEU B 1 178 ? -3.074 14.047 -11.891 1 97.69 178 LEU B O 1
ATOM 2944 N N . LYS B 1 179 ? -4.98 13 -12.445 1 97.31 179 LYS B N 1
ATOM 2945 C CA . LYS B 1 179 ? -4.996 13.578 -13.789 1 97.31 179 LYS B CA 1
ATOM 2946 C C . LYS B 1 179 ? -5.051 15.102 -13.734 1 97.31 179 LYS B C 1
ATOM 2948 O O . LYS B 1 179 ? -4.402 15.781 -14.531 1 97.31 179 LYS B O 1
ATOM 2953 N N . LYS B 1 180 ? -5.758 15.578 -12.797 1 98.25 180 LYS B N 1
ATOM 2954 C CA . LYS B 1 180 ? -6 17.016 -12.711 1 98.25 180 LYS B CA 1
ATOM 2955 C C . LYS B 1 180 ? -4.855 17.734 -12 1 98.25 180 LYS B C 1
ATOM 2957 O O . LYS B 1 180 ? -4.461 18.828 -12.383 1 98.25 180 LYS B O 1
ATOM 2962 N N . TYR B 1 181 ? -4.258 17.109 -10.984 1 98.44 181 TYR B N 1
ATOM 2963 C CA . TYR B 1 181 ? -3.455 17.922 -10.078 1 98.44 181 TYR B CA 1
ATOM 2964 C C . TYR B 1 181 ? -2.004 17.453 -10.07 1 98.44 181 TYR B C 1
ATOM 2966 O O . TYR B 1 181 ? -1.123 18.156 -9.57 1 98.44 181 TYR B O 1
ATOM 2974 N N . ASP B 1 182 ? -1.716 16.203 -10.508 1 97.69 182 ASP B N 1
ATOM 2975 C CA . ASP B 1 182 ? -0.335 15.742 -10.547 1 97.69 182 ASP B CA 1
ATOM 2976 C C . ASP B 1 182 ? 0.403 16.312 -11.758 1 97.69 182 ASP B C 1
ATOM 2978 O O . ASP B 1 182 ? 0.562 15.625 -12.773 1 97.69 182 ASP B O 1
ATOM 2982 N N . THR B 1 183 ? 0.934 17.547 -11.617 1 97.38 183 THR B N 1
ATOM 2983 C CA . THR B 1 183 ? 1.628 18.234 -12.695 1 97.38 183 THR B CA 1
ATOM 2984 C C . THR B 1 183 ? 2.957 18.812 -12.211 1 97.38 183 THR B C 1
ATOM 2986 O O . THR B 1 183 ? 3.131 19.062 -11.016 1 97.38 183 THR B O 1
ATOM 2989 N N . PRO B 1 184 ? 3.832 18.953 -13.18 1 96.19 184 PRO B N 1
ATOM 2990 C CA . PRO B 1 184 ? 5.086 19.609 -12.797 1 96.19 184 PRO B CA 1
ATOM 2991 C C . PRO B 1 184 ? 4.871 21 -12.211 1 96.19 184 PRO B C 1
ATOM 2993 O O . PRO B 1 184 ? 5.621 21.422 -11.328 1 96.19 184 PRO B O 1
ATOM 2996 N N . GLU B 1 185 ? 3.875 21.719 -12.656 1 97.38 185 GLU B N 1
ATOM 2997 C CA . GLU B 1 185 ? 3.572 23.047 -12.133 1 97.38 185 GLU B CA 1
ATOM 2998 C C . GLU B 1 185 ? 3.125 22.969 -10.68 1 97.38 185 GLU B C 1
ATOM 3000 O O . GLU B 1 185 ? 3.473 23.844 -9.875 1 97.38 185 GLU B O 1
ATOM 3005 N N . ALA B 1 186 ? 2.385 21.969 -10.391 1 97.94 186 ALA B N 1
ATOM 3006 C CA . ALA B 1 186 ? 1.937 21.797 -9.008 1 97.94 186 ALA B CA 1
ATOM 3007 C C . ALA B 1 186 ? 3.117 21.547 -8.078 1 97.94 186 ALA B C 1
ATOM 3009 O O . ALA B 1 186 ? 3.18 22.109 -6.98 1 97.94 186 ALA B O 1
ATOM 3010 N N . LEU B 1 187 ? 4.02 20.688 -8.492 1 97.94 187 LEU B N 1
ATOM 3011 C CA . LEU B 1 187 ? 5.211 20.438 -7.684 1 97.94 187 LEU B CA 1
ATOM 3012 C C . LEU B 1 187 ? 6.02 21.719 -7.496 1 97.94 187 LEU B C 1
ATOM 3014 O O . LEU B 1 187 ? 6.461 22.016 -6.383 1 97.94 187 LEU B O 1
ATOM 3018 N N . ALA B 1 188 ? 6.207 22.453 -8.609 1 97.44 188 ALA B N 1
ATOM 3019 C CA . ALA B 1 188 ? 6.965 23.703 -8.555 1 97.44 188 ALA B CA 1
ATOM 3020 C C . ALA B 1 188 ? 6.344 24.688 -7.555 1 97.44 188 ALA B C 1
ATOM 3022 O O . ALA B 1 188 ? 7.059 25.359 -6.82 1 97.44 188 ALA B O 1
ATOM 3023 N N . ARG B 1 189 ? 5.07 24.719 -7.52 1 97.25 189 ARG B N 1
ATOM 3024 C CA . ARG B 1 189 ? 4.367 25.625 -6.617 1 97.25 189 ARG B CA 1
ATOM 3025 C C . ARG B 1 189 ? 4.594 25.234 -5.16 1 97.25 189 ARG B C 1
ATOM 3027 O O . ARG B 1 189 ? 4.812 26.094 -4.305 1 97.25 189 ARG B O 1
ATOM 3034 N N . LEU B 1 190 ? 4.562 23.953 -4.941 1 97.81 190 LEU B N 1
ATOM 3035 C CA . LEU B 1 190 ? 4.738 23.469 -3.576 1 97.81 190 LEU B CA 1
ATOM 3036 C C . LEU B 1 190 ? 6.188 23.625 -3.123 1 97.81 190 LEU B C 1
ATOM 3038 O O . LEU B 1 190 ? 6.469 23.625 -1.923 1 97.81 190 LEU B O 1
ATOM 3042 N N . MET B 1 191 ? 7.09 23.703 -4.047 1 97.62 191 MET B N 1
ATOM 3043 C CA . MET B 1 191 ? 8.508 23.812 -3.709 1 97.62 191 MET B CA 1
ATOM 3044 C C . MET B 1 191 ? 8.93 25.281 -3.65 1 97.62 191 MET B C 1
ATOM 3046 O O . MET B 1 191 ? 10.039 25.594 -3.225 1 97.62 191 MET B O 1
ATOM 3050 N N . ALA B 1 192 ? 8.094 26.109 -4.188 1 90.94 192 ALA B N 1
ATOM 3051 C CA . ALA B 1 192 ? 8.422 27.531 -4.242 1 90.94 192 ALA B CA 1
ATOM 3052 C C . ALA B 1 192 ? 8.414 28.156 -2.846 1 90.94 192 ALA B C 1
ATOM 3054 O O . ALA B 1 192 ? 7.676 27.703 -1.964 1 90.94 192 ALA B O 1
ATOM 3055 N N . ASP B 1 193 ? 9.289 29.125 -2.59 1 74 193 ASP B N 1
ATOM 3056 C CA . ASP B 1 193 ? 9.43 29.828 -1.323 1 74 193 ASP B CA 1
ATOM 3057 C C . ASP B 1 193 ? 8.297 30.844 -1.133 1 74 193 ASP B C 1
ATOM 3059 O O . ASP B 1 193 ? 7.812 31.422 -2.102 1 74 193 ASP B O 1
#

pLDDT: mean 94.67, std 7.61, range [33.97, 98.88]